Protein AF-0000000082829699 (afdb_homodimer)

InterPro domains:
  IPR002347 Short-chain dehydrogenase/reductase SDR [PF00106] (16-203)
  IPR002347 Short-chain dehydrogenase/reductase SDR [PR00080] (90-101)
  IPR002347 Short-chain dehydrogenase/reductase SDR [PR00080] (143-151)
  IPR002347 Short-chain dehydrogenase/reductase SDR [PR00080] (163-182)
  IPR002347 Short-chain dehydrogenase/reductase SDR [PR00081] (15-32)
  IPR002347 Short-chain dehydrogenase/reductase SDR [PR00081] (90-101)
  IPR002347 Short-chain dehydrogenase/reductase SDR [PR00081] (137-153)
  IPR002347 Short-chain dehydrogenase/reductase SDR [PR00081] (163-182)
  IPR002347 Short-chain dehydrogenase/reductase SDR [PR00081] (184-201)
  IPR020904 Short-chain dehydrogenase/reductase, conserved site [PS00061] (150-178)
  IPR036291 NAD(P)-binding domain superfamily [SSF51735] (13-268)

Solvent-accessible surface area (backbone atoms only — not comparable to full-atom values): 26021 Å² total; per-residue (Å²): 130,81,70,78,62,80,72,76,38,60,49,51,57,19,35,28,38,28,30,32,9,37,43,52,46,23,27,27,38,48,45,52,30,30,74,43,59,10,39,33,36,22,23,6,68,50,43,69,37,5,40,53,41,29,51,58,32,42,73,71,74,35,53,54,39,58,40,68,34,50,44,51,37,53,68,45,33,41,49,47,54,55,49,44,24,62,75,64,72,40,75,65,34,27,43,33,36,44,40,64,70,40,49,37,37,47,66,91,71,52,48,70,67,54,45,51,53,48,34,33,30,37,29,42,17,40,52,28,47,48,65,48,42,49,61,53,19,53,72,70,52,35,29,32,38,36,40,55,39,27,43,42,35,62,58,26,48,64,42,21,35,61,45,12,18,26,19,14,20,40,48,28,36,41,51,11,44,36,39,64,28,47,86,39,51,30,45,37,22,34,36,26,46,54,68,48,74,42,61,39,67,75,75,15,63,44,51,69,78,48,46,54,52,46,45,45,45,20,66,70,60,30,83,52,52,43,54,55,48,29,51,52,41,43,53,33,42,36,71,66,34,45,72,34,60,78,44,68,66,52,48,46,49,49,38,37,36,30,68,37,43,67,57,35,49,48,47,52,25,48,51,51,54,71,73,96,130,80,72,78,62,81,72,77,37,59,48,51,57,20,34,30,39,28,28,32,9,38,44,53,47,23,26,28,38,48,44,52,30,30,75,42,59,11,39,33,36,22,22,6,68,49,42,68,38,5,42,52,39,28,50,56,31,42,72,72,74,34,54,54,40,58,40,68,35,50,43,50,37,54,68,45,31,42,49,47,52,56,48,45,24,62,74,63,72,40,73,66,34,27,42,33,35,45,40,64,70,40,48,38,37,47,66,92,71,51,48,71,66,54,45,51,52,46,36,31,31,38,27,42,18,41,52,29,46,47,63,47,42,49,62,54,20,52,73,70,50,34,30,33,37,36,41,53,40,27,42,42,34,64,60,26,48,65,42,22,36,61,44,13,17,26,19,15,19,39,47,28,36,42,51,10,46,36,37,65,29,47,88,41,51,30,46,39,21,33,35,26,47,52,68,49,74,38,60,39,66,74,73,16,62,45,53,70,78,49,44,54,54,45,47,44,45,20,66,70,60,29,82,51,51,44,54,54,47,29,53,52,41,43,53,34,41,36,71,65,33,45,71,34,60,75,43,69,64,54,48,46,48,49,39,37,37,30,69,37,42,66,56,35,49,47,46,52,27,49,49,53,55,70,73,96

Secondary structure (DSSP, 8-state):
---------TTTT-EEEEETTTSHHHHHHHHHHHHTT-EEEEEESSHHHHHHHHHHHHHTT--EEEEE--TT-HHHHHHHHHHHHHHHTS---EEEE-----B-B-GGGS-HHHHHHHHHHHTHHHHHHHHHHHHHHHHHT-EEEEEE--THHHH--TTBHHHHHHHHHHHHHHHHHHHHHGGGTEEEEEE-------THHHHSB--HHHHHHHHHHHHHH--S-HHHHHHHHHHHHHTT-SEE--SHHHHHHHHHHHH-HHHHHHHHHHHHHHH-/---------TTTT-EEEEETTTSHHHHHHHHHHHHTT-EEEEEESSHHHHHHHHHHHHHTT--EEEEE--TT-HHHHHHHHHHHHHHHTS---EEEE-----B-B-GGGS-HHHHHHHHHHHTHHHHHHHHHHHHHHHHHT-EEEEEE--THHHH--TTBHHHHHHHHHHHHHHHHHHHHHGGGTEEEEEE-------THHHHSB--HHHHHHHHHHHHHH--S-HHHHHHHHHHHHHTT-SEE--SHHHHHHHHHHHH-HHHHHHHHHHHHHHH-

Foldseek 3Di:
DPPPPPQPQCLAQFLEEFEPCLWFLNLLLQQVSLVNNYEYEYEYLPQVSSVVSQVSSVVVVGHYHTDYAQLLDLVRLLVVQVVSCVRRVHHGAEYELDFAAAAFFAPVPQDVVNLCVRLSRLASSLVSNCVNPVVVCLVVLAHEYEREAALLCQQVAGRRPSNNVRRVNSLVVQVVCCVVCVVSHYFAAYEHEYLQVICSLVRYPHPPVVSVVSCVCNVPVNPDGSNRSSVQRSVCSSVRHHYHYPDPVSVVLNVCCVPCVVVSVVVSVVVVVVVD/DPPPPPQPQCLAQFLEEFEPCLWFLNLLLQQVSLVNNYEYEYEYLPQVSSVVSQVSSVVVVGHYHTDYAQLLDLVRLLVVQVVSCVRRVHHGAEYELDFAAAAFAAPVPQDVVNLCVRLSRLASSLVSNCVNPVVVCLVVLAHEYEREAALLCQQVAGRRPSNNVRRVNSLVVQVVCCVVCVVSHYFAAYEHEYLQVICSLVRYPHPPVVSVVSCVCNVPVNPDGSNRSSVQRSVCSSVRHHYHYPHPVSVVLNVCCVPCVVVSVVVSVVVVVVVD

Sequence (552 aa):
MILFGKKDQPSRNAYAVVTGAGSGIGRSFAVELAKRGGSVVCADINLEAAEETVKLIEQLGQKAFAVQCDVGQAEQVQTLADQAEQLLDHPVTLIINNAGVGLGGKFDEMSLEDWKWCMHVNLWGVIHGCHAFVPKFKKLGYGAIINVASAASYTAAPEMSVYNVTKAGVLALSETLSAELRKFNIKVNVLCPTLVPTNIIKNGRIPGRYSKLADHALMNYAMTTSDAVATLTLNRLDRGQLYTTPQIDAKLFWLMKRTSPTLYAKFLGLSYQLFKMILFGKKDQPSRNAYAVVTGAGSGIGRSFAVELAKRGGSVVCADINLEAAEETVKLIEQLGQKAFAVQCDVGQAEQVQTLADQAEQLLDHPVTLIINNAGVGLGGKFDEMSLEDWKWCMHVNLWGVIHGCHAFVPKFKKLGYGAIINVASAASYTAAPEMSVYNVTKAGVLALSETLSAELRKFNIKVNVLCPTLVPTNIIKNGRIPGRYSKLADHALMNYAMTTSDAVATLTLNRLDRGQLYTTPQIDAKLFWLMKRTSPTLYAKFLGLSYQLFK

Nearest PDB structures (foldseek):
  8y83-assembly1_A  TM=8.961E-01  e=8.723E-20  Sphingobacterium siyangense
  8y83-assembly1_B  TM=8.689E-01  e=3.053E-18  Sphingobacterium siyangense
  4fn4-assembly1_D  TM=8.906E-01  e=7.880E-18  Sulfolobus acidocaldarius DSM 639
  7djs-assembly1_A  TM=8.307E-01  e=1.332E-18  Pseudomonas aeruginosa
  2ae2-assembly1_A  TM=8.818E-01  e=3.267E-17  Datura stramonium

Structure (mmCIF, N/CA/C/O backbone):
data_AF-0000000082829699-model_v1
#
loop_
_entity.id
_entity.type
_entity.pdbx_description
1 polymer 'Uncharacterized protein'
#
loop_
_atom_site.group_PDB
_atom_site.id
_atom_site.type_symbol
_atom_site.label_atom_id
_atom_site.label_alt_id
_atom_site.label_comp_id
_atom_site.label_asym_id
_atom_site.label_entity_id
_atom_site.label_seq_id
_atom_site.pdbx_PDB_ins_code
_atom_site.Cartn_x
_atom_site.Cartn_y
_atom_site.Cartn_z
_atom_site.occupancy
_atom_site.B_iso_or_equiv
_atom_site.auth_seq_id
_atom_site.auth_comp_id
_atom_site.auth_asym_id
_atom_site.auth_atom_id
_atom_site.pdbx_PDB_model_num
ATOM 1 N N . MET A 1 1 ? -11.477 -46.125 7.699 1 22.67 1 MET A N 1
ATOM 2 C CA . MET A 1 1 ? -10.102 -45.875 7.289 1 22.67 1 MET A CA 1
ATOM 3 C C . MET A 1 1 ? -10.039 -44.656 6.371 1 22.67 1 MET A C 1
ATOM 5 O O . MET A 1 1 ? -10.25 -44.781 5.16 1 22.67 1 MET A O 1
ATOM 9 N N . ILE A 1 2 ? -10.727 -43.625 6.504 1 33.59 2 ILE A N 1
ATOM 10 C CA . ILE A 1 2 ? -11.062 -42.438 5.711 1 33.59 2 ILE A CA 1
ATOM 11 C C . ILE A 1 2 ? -9.805 -41.906 5.035 1 33.59 2 ILE A C 1
ATOM 13 O O . ILE A 1 2 ? -8.844 -41.531 5.715 1 33.59 2 ILE A O 1
ATOM 17 N N . LEU A 1 3 ? -9.383 -42.5 3.889 1 33.22 3 LEU A N 1
ATOM 18 C CA . LEU A 1 3 ? -8.195 -42.344 3.059 1 33.22 3 LEU A CA 1
ATOM 19 C C . LEU A 1 3 ? -7.734 -40.875 3.047 1 33.22 3 LEU A C 1
ATOM 21 O O . LEU A 1 3 ? -8.547 -39.969 2.879 1 33.22 3 LEU A O 1
ATOM 25 N N . PHE A 1 4 ? -6.871 -40.5 3.908 1 40.19 4 PHE A N 1
ATOM 26 C CA . PHE A 1 4 ? -6.184 -39.219 4 1 40.19 4 PHE A CA 1
ATOM 27 C C . PHE A 1 4 ? -5.98 -38.594 2.619 1 40.19 4 PHE A C 1
ATOM 29 O O . PHE A 1 4 ? -5.109 -39.031 1.865 1 40.19 4 PHE A O 1
ATOM 36 N N . GLY A 1 5 ? -7.023 -38.469 1.855 1 40.59 5 GLY A N 1
ATOM 37 C CA . GLY A 1 5 ? -7.035 -37.938 0.491 1 40.59 5 GLY A CA 1
ATOM 38 C C . GLY A 1 5 ? -5.828 -37.094 0.162 1 40.59 5 GLY A C 1
ATOM 39 O O . GLY A 1 5 ? -5.281 -36.406 1.036 1 40.59 5 GLY A O 1
ATOM 40 N N . LYS A 1 6 ? -4.973 -37.531 -0.728 1 48.09 6 LYS A N 1
ATOM 41 C CA . LYS A 1 6 ? -3.775 -36.875 -1.224 1 48.09 6 LYS A CA 1
ATOM 42 C C . LYS A 1 6 ? -3.891 -35.375 -1.072 1 48.09 6 LYS A C 1
ATOM 44 O O . LYS A 1 6 ? -4.82 -34.75 -1.602 1 48.09 6 LYS A O 1
ATOM 49 N N . LYS A 1 7 ? -3.535 -34.719 -0.008 1 59.75 7 LYS A N 1
ATOM 50 C CA . LYS A 1 7 ? -3.514 -33.312 0.324 1 59.75 7 LYS A CA 1
ATOM 51 C C . LYS A 1 7 ? -3.141 -32.469 -0.891 1 59.75 7 LYS A C 1
ATOM 53 O O . LYS A 1 7 ? -2.143 -32.75 -1.561 1 59.75 7 LYS A O 1
ATOM 58 N N . ASP A 1 8 ? -4.199 -31.844 -1.607 1 78.88 8 ASP A N 1
ATOM 59 C CA . ASP A 1 8 ? -4.051 -31.047 -2.818 1 78.88 8 ASP A CA 1
ATOM 60 C C . ASP A 1 8 ? -2.865 -30.094 -2.703 1 78.88 8 ASP A C 1
ATOM 62 O O . ASP A 1 8 ? -2.795 -29.281 -1.771 1 78.88 8 ASP A O 1
ATOM 66 N N . GLN A 1 9 ? -1.615 -30.578 -3.293 1 95.25 9 GLN A N 1
ATOM 67 C CA . GLN A 1 9 ? -0.415 -29.75 -3.389 1 95.25 9 GLN A CA 1
ATOM 68 C C . GLN A 1 9 ? -0.423 -28.906 -4.664 1 95.25 9 GLN A C 1
ATOM 70 O O . GLN A 1 9 ? -0.014 -29.391 -5.727 1 95.25 9 GLN A O 1
ATOM 75 N N . PRO A 1 10 ? -0.839 -27.688 -4.555 1 97.69 10 PRO A N 1
ATOM 76 C CA . PRO A 1 10 ? -1.01 -26.844 -5.746 1 97.69 10 PRO A CA 1
ATOM 77 C C . PRO A 1 10 ? 0.271 -26.719 -6.566 1 97.69 10 PRO A C 1
ATOM 79 O O . PRO A 1 10 ? 0.214 -26.422 -7.766 1 97.69 10 PRO A O 1
ATOM 82 N N . SER A 1 11 ? 1.43 -26.984 -5.938 1 98.25 11 SER A N 1
ATOM 83 C CA . SER A 1 11 ? 2.674 -26.766 -6.664 1 98.25 11 SER A CA 1
ATOM 84 C C . SER A 1 11 ? 3.08 -27.984 -7.465 1 98.25 11 SER A C 1
ATOM 86 O O . SER A 1 11 ? 3.965 -27.922 -8.32 1 98.25 11 SER A O 1
ATOM 88 N N . ARG A 1 12 ? 2.506 -29.172 -7.168 1 97.88 12 ARG A N 1
ATOM 89 C CA . ARG A 1 12 ? 2.828 -30.406 -7.879 1 97.88 12 ARG A CA 1
ATOM 90 C C . ARG A 1 12 ? 1.965 -30.562 -9.125 1 97.88 12 ARG A C 1
ATOM 92 O O . ARG A 1 12 ? 0.744 -30.406 -9.07 1 97.88 12 ARG A O 1
ATOM 99 N N . ASN A 1 13 ? 2.594 -30.844 -10.227 1 97.75 13 ASN A N 1
ATOM 100 C CA . ASN A 1 13 ? 1.917 -31.016 -11.508 1 97.75 13 ASN A CA 1
ATOM 101 C C . ASN A 1 13 ? 1.053 -29.812 -11.844 1 97.75 13 ASN A C 1
ATOM 103 O O . ASN A 1 13 ? -0.06 -29.953 -12.352 1 97.75 13 ASN A O 1
ATOM 107 N N . ALA A 1 14 ? 1.523 -28.672 -11.469 1 97.94 14 ALA A N 1
ATOM 108 C CA . ALA A 1 14 ? 0.764 -27.438 -11.648 1 97.94 14 ALA A CA 1
ATOM 109 C C . ALA A 1 14 ? 0.801 -26.984 -13.102 1 97.94 14 ALA A C 1
ATOM 111 O O . ALA A 1 14 ? 1.753 -27.281 -13.828 1 97.94 14 ALA A O 1
ATOM 112 N N . TYR A 1 15 ? -0.218 -26.359 -13.539 1 98.69 15 TYR A N 1
ATOM 113 C CA . TYR A 1 15 ? -0.224 -25.5 -14.719 1 98.69 15 TYR A CA 1
ATOM 114 C C . TYR A 1 15 ? -0.092 -24.031 -14.328 1 98.69 15 TYR A C 1
ATOM 116 O O . TYR A 1 15 ? -1.075 -23.406 -13.938 1 98.69 15 TYR A O 1
ATOM 124 N N . ALA A 1 16 ? 1.148 -23.531 -14.398 1 98.88 16 ALA A N 1
ATOM 125 C CA . ALA A 1 16 ? 1.479 -22.328 -13.656 1 98.88 16 ALA A CA 1
ATOM 126 C C . ALA A 1 16 ? 1.878 -21.188 -14.609 1 98.88 16 ALA A C 1
ATOM 128 O O . ALA A 1 16 ? 2.391 -21.453 -15.695 1 98.88 16 ALA A O 1
ATOM 129 N N . VAL A 1 17 ? 1.574 -20.031 -14.219 1 98.94 17 VAL A N 1
ATOM 130 C CA . VAL A 1 17 ? 2.119 -18.812 -14.797 1 98.94 17 VAL A CA 1
ATOM 131 C C . VAL A 1 17 ? 3.01 -18.109 -13.773 1 98.94 17 VAL A C 1
ATOM 133 O O . VAL A 1 17 ? 2.609 -17.906 -12.625 1 98.94 17 VAL A O 1
ATOM 136 N N . VAL A 1 18 ? 4.234 -17.812 -14.117 1 98.88 18 VAL A N 1
ATOM 137 C CA . VAL A 1 18 ? 5.168 -17.062 -13.281 1 98.88 18 VAL A CA 1
ATOM 138 C C . VAL A 1 18 ? 5.551 -15.758 -13.977 1 98.88 18 VAL A C 1
ATOM 140 O O . VAL A 1 18 ? 6.09 -15.773 -15.086 1 98.88 18 VAL A O 1
ATOM 143 N N . THR A 1 19 ? 5.234 -14.648 -13.391 1 98.81 19 THR A N 1
ATOM 144 C CA . THR A 1 19 ? 5.676 -13.375 -13.945 1 98.81 19 THR A CA 1
ATOM 145 C C . THR A 1 19 ? 7.059 -13 -13.422 1 98.81 19 THR A C 1
ATOM 147 O O . THR A 1 19 ? 7.426 -13.383 -12.312 1 98.81 19 THR A O 1
ATOM 150 N N . GLY A 1 20 ? 7.781 -12.164 -14.227 1 97.88 20 GLY A N 1
ATOM 151 C CA . GLY A 1 20 ? 9.164 -11.914 -13.867 1 97.88 20 GLY A CA 1
ATOM 152 C C . GLY A 1 20 ? 10.016 -13.172 -13.844 1 97.88 20 GLY A C 1
ATOM 153 O O . GLY A 1 20 ? 10.883 -13.32 -12.977 1 97.88 20 GLY A O 1
ATOM 154 N N . ALA A 1 21 ? 9.75 -14.086 -14.68 1 98.12 21 ALA A N 1
ATOM 155 C CA . ALA A 1 21 ? 10.336 -15.422 -14.641 1 98.12 21 ALA A CA 1
ATOM 156 C C . ALA A 1 21 ? 11.719 -15.43 -15.297 1 98.12 21 ALA A C 1
ATOM 158 O O . ALA A 1 21 ? 12.391 -16.469 -15.312 1 98.12 21 ALA A O 1
ATOM 159 N N . GLY A 1 22 ? 12.133 -14.32 -15.82 1 96.56 22 GLY A N 1
ATOM 160 C CA . GLY A 1 22 ? 13.383 -14.273 -16.578 1 96.56 22 GLY A CA 1
ATOM 161 C C . GLY A 1 22 ? 14.609 -14.227 -15.688 1 96.56 22 GLY A C 1
ATOM 162 O O . GLY A 1 22 ? 15.734 -14.406 -16.156 1 96.56 22 GLY A O 1
ATOM 163 N N . SER A 1 23 ? 14.391 -13.992 -14.406 1 91.62 23 SER A N 1
ATOM 164 C CA . SER A 1 23 ? 15.555 -13.891 -13.523 1 91.62 23 SER A CA 1
ATOM 165 C C . SER A 1 23 ? 15.156 -14.109 -12.062 1 91.62 23 SER A C 1
ATOM 167 O O . SER A 1 23 ? 13.977 -14.273 -11.758 1 91.62 23 SER A O 1
ATOM 169 N N . GLY A 1 24 ? 16.188 -14.344 -11.289 1 91.06 24 GLY A N 1
ATOM 170 C CA . GLY A 1 24 ? 16.031 -14.305 -9.844 1 91.06 24 GLY A CA 1
ATOM 171 C C . GLY A 1 24 ? 15.07 -15.352 -9.312 1 91.06 24 GLY A C 1
ATOM 172 O O . GLY A 1 24 ? 15.133 -16.516 -9.703 1 91.06 24 GLY A O 1
ATOM 173 N N . ILE A 1 25 ? 14.281 -14.898 -8.375 1 92.38 25 ILE A N 1
ATOM 174 C CA . ILE A 1 25 ? 13.344 -15.781 -7.684 1 92.38 25 ILE A CA 1
ATOM 175 C C . ILE A 1 25 ? 12.297 -16.297 -8.672 1 92.38 25 ILE A C 1
ATOM 177 O O . ILE A 1 25 ? 11.852 -17.438 -8.57 1 92.38 25 ILE A O 1
ATOM 181 N N . GLY A 1 26 ? 11.938 -15.445 -9.688 1 96.81 26 GLY A N 1
ATOM 182 C CA . GLY A 1 26 ? 10.984 -15.875 -10.703 1 96.81 26 GLY A CA 1
ATOM 183 C C . GLY A 1 26 ? 11.461 -17.062 -11.508 1 96.81 26 GLY A C 1
ATOM 184 O O . GLY A 1 26 ? 10.719 -18.016 -11.719 1 96.81 26 GLY A O 1
ATOM 185 N N . ARG A 1 27 ? 12.703 -16.953 -11.93 1 97.12 27 ARG A N 1
ATOM 186 C CA . ARG A 1 27 ? 13.305 -18.094 -12.633 1 97.12 27 ARG A CA 1
ATOM 187 C C . ARG A 1 27 ? 13.344 -19.328 -11.742 1 97.12 27 ARG A C 1
ATOM 189 O O . ARG A 1 27 ? 13.016 -20.422 -12.188 1 97.12 27 ARG A O 1
ATOM 196 N N . SER A 1 28 ? 13.68 -19.141 -10.492 1 96.12 28 SER A N 1
ATOM 197 C CA . SER A 1 28 ? 13.766 -20.234 -9.539 1 96.12 28 SER A CA 1
ATOM 198 C C . SER A 1 28 ? 12.406 -20.891 -9.328 1 96.12 28 SER A C 1
ATOM 200 O O . SER A 1 28 ? 12.305 -22.125 -9.234 1 96.12 28 SER A O 1
ATOM 202 N N . PHE A 1 29 ? 11.367 -20.078 -9.234 1 98.06 29 PHE A N 1
ATOM 203 C CA . PHE A 1 29 ? 10.016 -20.625 -9.133 1 98.06 29 PHE A CA 1
ATOM 204 C C . PHE A 1 29 ? 9.68 -21.484 -10.336 1 98.06 29 PHE A C 1
ATOM 206 O O . PHE A 1 29 ? 9.195 -22.609 -10.188 1 98.06 29 PHE A O 1
ATOM 213 N N . ALA A 1 30 ? 9.945 -20.922 -11.523 1 98.75 30 ALA A N 1
ATOM 214 C CA . ALA A 1 30 ? 9.602 -21.625 -12.758 1 98.75 30 ALA A CA 1
ATOM 215 C C . ALA A 1 30 ? 10.32 -22.969 -12.836 1 98.75 30 ALA A C 1
ATOM 217 O O . ALA A 1 30 ? 9.695 -24 -13.117 1 98.75 30 ALA A O 1
ATOM 218 N N . VAL A 1 31 ? 11.562 -22.969 -12.547 1 98.5 31 VAL A N 1
ATOM 219 C CA . VAL A 1 31 ? 12.375 -24.172 -12.617 1 98.5 31 VAL A CA 1
ATOM 220 C C . VAL A 1 31 ? 11.906 -25.188 -11.578 1 98.5 31 VAL A C 1
ATOM 222 O O . VAL A 1 31 ? 11.766 -26.375 -11.875 1 98.5 31 VAL A O 1
ATOM 225 N N . GLU A 1 32 ? 11.672 -24.719 -10.359 1 98.31 32 GLU A N 1
ATOM 226 C CA . GLU A 1 32 ? 11.234 -25.609 -9.297 1 98.31 32 GLU A CA 1
ATOM 227 C C . GLU A 1 32 ? 9.875 -26.234 -9.609 1 98.31 32 GLU A C 1
ATOM 229 O O . GLU A 1 32 ? 9.648 -27.406 -9.352 1 98.31 32 GLU A O 1
ATOM 234 N N . LEU A 1 33 ? 8.969 -25.438 -10.156 1 98.62 33 LEU A N 1
ATOM 235 C CA . LEU A 1 33 ? 7.664 -25.953 -10.547 1 98.62 33 LEU A CA 1
ATOM 236 C C . LEU A 1 33 ? 7.801 -27.047 -11.594 1 98.62 33 LEU A C 1
ATOM 238 O O . LEU A 1 33 ? 7.098 -28.062 -11.539 1 98.62 33 LEU A O 1
ATOM 242 N N . ALA A 1 34 ? 8.703 -26.828 -12.555 1 98.44 34 ALA A N 1
ATOM 243 C CA . ALA A 1 34 ? 8.961 -27.828 -13.578 1 98.44 34 ALA A CA 1
ATOM 244 C C . ALA A 1 34 ? 9.484 -29.125 -12.953 1 98.44 34 ALA A C 1
ATOM 246 O O . ALA A 1 34 ? 9.047 -30.219 -13.32 1 98.44 34 ALA A O 1
ATOM 247 N N . LYS A 1 35 ? 10.375 -28.984 -12.023 1 98.06 35 LYS A N 1
ATOM 248 C CA . LYS A 1 35 ? 10.914 -30.156 -11.328 1 98.06 35 LYS A CA 1
ATOM 249 C C . LYS A 1 35 ? 9.812 -30.938 -10.617 1 98.06 35 LYS A C 1
ATOM 251 O O . LYS A 1 35 ? 9.914 -32.156 -10.461 1 98.06 35 LYS A O 1
ATOM 256 N N . ARG A 1 36 ? 8.789 -30.281 -10.258 1 97.75 36 ARG A N 1
ATOM 257 C CA . ARG A 1 36 ? 7.684 -30.891 -9.523 1 97.75 36 ARG A CA 1
ATOM 258 C C . ARG A 1 36 ? 6.629 -31.438 -10.477 1 97.75 36 ARG A C 1
ATOM 260 O O . ARG A 1 36 ? 5.52 -31.781 -10.062 1 97.75 36 ARG A O 1
ATOM 267 N N . GLY A 1 37 ? 6.938 -31.422 -11.734 1 97.5 37 GLY A N 1
ATOM 268 C CA . GLY A 1 37 ? 6.066 -32.031 -12.734 1 97.5 37 GLY A CA 1
ATOM 269 C C . GLY A 1 37 ? 5.137 -31.031 -13.398 1 97.5 37 GLY A C 1
ATOM 270 O O . GLY A 1 37 ? 4.254 -31.422 -14.172 1 97.5 37 GLY A O 1
ATOM 271 N N . GLY A 1 38 ? 5.344 -29.75 -13.094 1 97.75 38 GLY A N 1
ATOM 272 C CA . GLY A 1 38 ? 4.445 -28.734 -13.625 1 97.75 38 GLY A CA 1
ATOM 273 C C . GLY A 1 38 ? 4.797 -28.312 -15.039 1 97.75 38 GLY A C 1
ATOM 274 O O . GLY A 1 38 ? 5.898 -28.578 -15.516 1 97.75 38 GLY A O 1
ATOM 275 N N . SER A 1 39 ? 3.846 -27.766 -15.75 1 98.44 39 SER A N 1
ATOM 276 C CA . SER A 1 39 ? 4.027 -27 -16.984 1 98.44 39 SER A CA 1
ATOM 277 C C . SER A 1 39 ? 3.936 -25.5 -16.734 1 98.44 39 SER A C 1
ATOM 279 O O . SER A 1 39 ? 3.018 -25.031 -16.047 1 98.44 39 SER A O 1
ATOM 281 N N . VAL A 1 40 ? 4.91 -24.766 -17.25 1 98.81 40 VAL A N 1
ATOM 282 C CA . VAL A 1 40 ? 5.051 -23.406 -16.75 1 98.81 40 VAL A CA 1
ATOM 283 C C . VAL A 1 40 ? 5.059 -22.422 -17.922 1 98.81 40 VAL A C 1
ATOM 285 O O . VAL A 1 40 ? 5.734 -22.656 -18.938 1 98.81 40 VAL A O 1
ATOM 288 N N . VAL A 1 41 ? 4.246 -21.391 -17.859 1 98.94 41 VAL A N 1
ATOM 289 C CA . VAL A 1 41 ? 4.391 -20.219 -18.703 1 98.94 41 VAL A CA 1
ATOM 290 C C . VAL A 1 41 ? 5.242 -19.172 -17.984 1 98.94 41 VAL A C 1
ATOM 292 O O . VAL A 1 41 ? 4.84 -18.641 -16.953 1 98.94 41 VAL A O 1
ATOM 295 N N . CYS A 1 42 ? 6.426 -18.922 -18.531 1 98.88 42 CYS A N 1
ATOM 296 C CA . CYS A 1 42 ? 7.352 -17.906 -18.031 1 98.88 42 CYS A CA 1
ATOM 297 C C . CYS A 1 42 ? 7.086 -16.547 -18.672 1 98.88 42 CYS A C 1
ATOM 299 O O . CYS A 1 42 ? 7.43 -16.344 -19.844 1 98.88 42 CYS A O 1
ATOM 301 N N . ALA A 1 43 ? 6.52 -15.641 -17.938 1 98.88 43 ALA A N 1
ATOM 302 C CA . ALA A 1 43 ? 6.211 -14.312 -18.453 1 98.88 43 ALA A CA 1
ATOM 303 C C . ALA A 1 43 ? 7.215 -13.281 -17.938 1 98.88 43 ALA A C 1
ATOM 305 O O . ALA A 1 43 ? 7.582 -13.297 -16.75 1 98.88 43 ALA A O 1
ATOM 306 N N . ASP A 1 44 ? 7.707 -12.461 -18.781 1 98.56 44 ASP A N 1
ATOM 307 C CA . ASP A 1 44 ? 8.633 -11.383 -18.438 1 98.56 44 ASP A CA 1
ATOM 308 C C . ASP A 1 44 ? 8.539 -10.242 -19.453 1 98.56 44 ASP A C 1
ATOM 310 O O . ASP A 1 44 ? 8.141 -10.453 -20.594 1 98.56 44 ASP A O 1
ATOM 314 N N . ILE A 1 45 ? 8.836 -9.102 -18.953 1 98.31 45 ILE A N 1
ATOM 315 C CA . ILE A 1 45 ? 8.891 -7.98 -19.891 1 98.31 45 ILE A CA 1
ATOM 316 C C . ILE A 1 45 ? 10.055 -8.18 -20.859 1 98.31 45 ILE A C 1
ATOM 318 O O . ILE A 1 45 ? 9.992 -7.734 -22.016 1 98.31 45 ILE A O 1
ATOM 322 N N . ASN A 1 46 ? 11.094 -8.773 -20.406 1 97.88 46 ASN A N 1
ATOM 323 C CA . ASN A 1 46 ? 12.211 -9.195 -21.234 1 97.88 46 ASN A CA 1
ATOM 324 C C . ASN A 1 46 ? 12 -10.609 -21.781 1 97.88 46 ASN A C 1
ATOM 326 O O . ASN A 1 46 ? 12.305 -11.594 -21.109 1 97.88 46 ASN A O 1
ATOM 330 N N . LEU A 1 47 ? 11.531 -10.711 -23.031 1 98.5 47 LEU A N 1
ATOM 331 C CA . LEU A 1 47 ? 11.195 -12 -23.625 1 98.5 47 LEU A CA 1
ATOM 332 C C . LEU A 1 47 ? 12.414 -12.906 -23.672 1 98.5 47 LEU A C 1
ATOM 334 O O . LEU A 1 47 ? 12.312 -14.109 -23.406 1 98.5 47 LEU A O 1
ATOM 338 N N . GLU A 1 48 ? 13.555 -12.359 -24.016 1 98.56 48 GLU A N 1
ATOM 339 C CA . GLU A 1 48 ? 14.773 -13.156 -24.125 1 98.56 48 GLU A CA 1
ATOM 340 C C . GLU A 1 48 ? 15.117 -13.812 -22.797 1 98.56 48 GLU A C 1
ATOM 342 O O . GLU A 1 48 ? 15.547 -14.969 -22.766 1 98.56 48 GLU A O 1
ATOM 347 N N . ALA A 1 49 ? 14.961 -13.055 -21.703 1 97.81 49 ALA A N 1
ATOM 348 C CA . ALA A 1 49 ? 15.227 -13.594 -20.359 1 97.81 49 ALA A CA 1
ATOM 349 C C . ALA A 1 49 ? 14.273 -14.727 -20.031 1 97.81 49 ALA A C 1
ATOM 351 O O . ALA A 1 49 ? 14.672 -15.742 -19.453 1 97.81 49 ALA A O 1
ATOM 352 N N . ALA A 1 50 ? 13.016 -14.578 -20.391 1 98.62 50 ALA A N 1
ATOM 353 C CA . ALA A 1 50 ? 12.031 -15.641 -20.188 1 98.62 50 ALA A CA 1
ATOM 354 C C . ALA A 1 50 ? 12.398 -16.875 -20.984 1 98.62 50 ALA A C 1
ATOM 356 O O . ALA A 1 50 ? 12.266 -18 -20.5 1 98.62 50 ALA A O 1
ATOM 357 N N . GLU A 1 51 ? 12.844 -16.688 -22.203 1 98.75 51 GLU A N 1
ATOM 358 C CA . GLU A 1 51 ? 13.25 -17.797 -23.078 1 98.75 51 GLU A CA 1
ATOM 359 C C . GLU A 1 51 ? 14.445 -18.547 -22.484 1 98.75 51 GLU A C 1
ATOM 361 O O . GLU A 1 51 ? 14.547 -19.766 -22.625 1 98.75 51 GLU A O 1
ATOM 366 N N . GLU A 1 52 ? 15.344 -17.781 -21.891 1 98.56 52 GLU A N 1
ATOM 367 C CA . GLU A 1 52 ? 16.453 -18.422 -21.219 1 98.56 52 GLU A CA 1
ATOM 368 C C . GLU A 1 52 ? 15.977 -19.359 -20.109 1 98.56 52 GLU A C 1
ATOM 370 O O . GLU A 1 52 ? 16.5 -20.453 -19.938 1 98.56 52 GLU A O 1
ATOM 375 N N . THR A 1 53 ? 14.984 -18.906 -19.344 1 98.62 53 THR A N 1
ATOM 376 C CA . THR A 1 53 ? 14.406 -19.734 -18.297 1 98.62 53 THR A CA 1
ATOM 377 C C . THR A 1 53 ? 13.734 -20.969 -18.891 1 98.62 53 THR A C 1
ATOM 379 O O . THR A 1 53 ? 13.883 -22.078 -18.375 1 98.62 53 THR A O 1
ATOM 382 N N . VAL A 1 54 ? 13.039 -20.812 -19.969 1 98.81 54 VAL A N 1
ATOM 383 C CA . VAL A 1 54 ? 12.383 -21.922 -20.656 1 98.81 54 VAL A CA 1
ATOM 384 C C . VAL A 1 54 ? 13.414 -22.953 -21.094 1 98.81 54 VAL A C 1
ATOM 386 O O . VAL A 1 54 ? 13.203 -24.172 -20.938 1 98.81 54 VAL A O 1
ATOM 389 N N . LYS A 1 55 ? 14.547 -22.5 -21.609 1 98.56 55 LYS A N 1
ATOM 390 C CA . LYS A 1 55 ? 15.609 -23.406 -22.031 1 98.56 55 LYS A CA 1
ATOM 391 C C . LYS A 1 55 ? 16.109 -24.234 -20.859 1 98.56 55 LYS A C 1
ATOM 393 O O . LYS A 1 55 ? 16.391 -25.422 -21 1 98.56 55 LYS A O 1
ATOM 398 N N . LEU A 1 56 ? 16.25 -23.609 -19.703 1 98.06 56 LEU A N 1
ATOM 399 C CA . LEU A 1 56 ? 16.672 -24.328 -18.5 1 98.06 56 LEU A CA 1
ATOM 400 C C . LEU A 1 56 ? 15.672 -25.438 -18.172 1 98.06 56 LEU A C 1
ATOM 402 O O . LEU A 1 56 ? 16.078 -26.547 -17.812 1 98.06 56 LEU A O 1
ATOM 406 N N . ILE A 1 57 ? 14.406 -25.141 -18.281 1 98.5 57 ILE A N 1
ATOM 407 C CA . ILE A 1 57 ? 13.352 -26.094 -17.938 1 98.5 57 ILE A CA 1
ATOM 408 C C . ILE A 1 57 ? 13.328 -27.219 -18.969 1 98.5 57 ILE A C 1
ATOM 410 O O . ILE A 1 57 ? 13.172 -28.391 -18.609 1 98.5 57 ILE A O 1
ATOM 414 N N . GLU A 1 58 ? 13.492 -26.844 -20.219 1 97.62 58 GLU A N 1
ATOM 415 C CA . GLU A 1 58 ? 13.516 -27.844 -21.281 1 97.62 58 GLU A CA 1
ATOM 416 C C . GLU A 1 58 ? 14.68 -28.812 -21.109 1 97.62 58 GLU A C 1
ATOM 418 O O . GLU A 1 58 ? 14.562 -30 -21.438 1 97.62 58 GLU A O 1
ATOM 423 N N . GLN A 1 59 ? 15.766 -28.297 -20.609 1 96.94 59 GLN A N 1
ATOM 424 C CA . GLN A 1 59 ? 16.922 -29.141 -20.328 1 96.94 59 GLN A CA 1
ATOM 425 C C . GLN A 1 59 ? 16.594 -30.188 -19.266 1 96.94 59 GLN A C 1
ATOM 427 O O . GLN A 1 59 ? 17.234 -31.25 -19.219 1 96.94 59 GLN A O 1
ATOM 432 N N . LEU A 1 60 ? 15.633 -29.906 -18.438 1 94.94 60 LEU A N 1
ATOM 433 C CA . LEU A 1 60 ? 15.18 -30.844 -17.422 1 94.94 60 LEU A CA 1
ATOM 434 C C . LEU A 1 60 ? 14.148 -31.812 -17.984 1 94.94 60 LEU A C 1
ATOM 436 O O . LEU A 1 60 ? 13.656 -32.688 -17.266 1 94.94 60 LEU A O 1
ATOM 440 N N . GLY A 1 61 ? 13.773 -31.688 -19.281 1 95.69 61 GLY A N 1
ATOM 441 C CA . GLY A 1 61 ? 12.805 -32.562 -19.922 1 95.69 61 GLY A CA 1
ATOM 442 C C . GLY A 1 61 ? 11.367 -32.156 -19.656 1 95.69 61 GLY A C 1
ATOM 443 O O . GLY A 1 61 ? 10.445 -32.938 -19.844 1 95.69 61 GLY A O 1
ATOM 444 N N . GLN A 1 62 ? 11.188 -30.969 -19.141 1 96 62 GLN A N 1
ATOM 445 C CA . GLN A 1 62 ? 9.852 -30.5 -18.797 1 96 62 GLN A CA 1
ATOM 446 C C . GLN A 1 62 ? 9.367 -29.453 -19.812 1 96 62 GLN A C 1
ATOM 448 O O . GLN A 1 62 ? 10.133 -29 -20.656 1 96 62 GLN A O 1
ATOM 453 N N . LYS A 1 63 ? 8.156 -29.062 -19.719 1 95.44 63 LYS A N 1
ATOM 454 C CA . LYS A 1 63 ? 7.512 -28.141 -20.672 1 95.44 63 LYS A CA 1
ATOM 455 C C . LYS A 1 63 ? 7.41 -26.734 -20.094 1 95.44 63 LYS A C 1
ATOM 457 O O . LYS A 1 63 ? 7.059 -26.562 -18.922 1 95.44 63 LYS A O 1
ATOM 462 N N . ALA A 1 64 ? 7.754 -25.812 -20.859 1 98.62 64 ALA A N 1
ATOM 463 C CA . ALA A 1 64 ? 7.59 -24.422 -20.484 1 98.62 64 ALA A CA 1
ATOM 464 C C . ALA A 1 64 ? 7.43 -23.531 -21.719 1 98.62 64 ALA A C 1
ATOM 466 O O . ALA A 1 64 ? 7.734 -23.953 -22.844 1 98.62 64 ALA A O 1
ATOM 467 N N . PHE A 1 65 ? 6.883 -22.406 -21.562 1 98.88 65 PHE A N 1
ATOM 468 C CA . PHE A 1 65 ? 6.633 -21.438 -22.625 1 98.88 65 PHE A CA 1
ATOM 469 C C . PHE A 1 65 ? 7.047 -20.047 -22.188 1 98.88 65 PHE A C 1
ATOM 471 O O . PHE A 1 65 ? 6.91 -19.688 -21 1 98.88 65 PHE A O 1
ATOM 478 N N . ALA A 1 66 ? 7.598 -19.25 -23.078 1 98.88 66 ALA A N 1
ATOM 479 C CA . ALA A 1 66 ? 7.961 -17.875 -22.781 1 98.88 66 ALA A CA 1
ATOM 480 C C . ALA A 1 66 ? 6.945 -16.906 -23.391 1 98.88 66 ALA A C 1
ATOM 482 O O . ALA A 1 66 ? 6.523 -17.078 -24.531 1 98.88 66 ALA A O 1
ATOM 483 N N . VAL A 1 67 ? 6.461 -15.938 -22.625 1 98.88 67 VAL A N 1
ATOM 484 C CA . VAL A 1 67 ? 5.535 -14.914 -23.094 1 98.88 67 VAL A CA 1
ATOM 485 C C . VAL A 1 67 ? 6.008 -13.539 -22.625 1 98.88 67 VAL A C 1
ATOM 487 O O . VAL A 1 67 ? 6.395 -13.367 -21.469 1 98.88 67 VAL A O 1
ATOM 490 N N . GLN A 1 68 ? 6.109 -12.609 -23.531 1 98.81 68 GLN A N 1
ATOM 491 C CA . GLN A 1 68 ? 6.398 -11.234 -23.141 1 98.81 68 GLN A CA 1
ATOM 492 C C . GLN A 1 68 ? 5.168 -10.57 -22.516 1 98.81 68 GLN A C 1
ATOM 494 O O . GLN A 1 68 ? 4.078 -10.617 -23.094 1 98.81 68 GLN A O 1
ATOM 499 N N . CYS A 1 69 ? 5.375 -9.969 -21.344 1 98.75 69 CYS A N 1
ATOM 500 C CA . CYS A 1 69 ? 4.242 -9.336 -20.672 1 98.75 69 CYS A CA 1
ATOM 501 C C . CYS A 1 69 ? 4.711 -8.227 -19.734 1 98.75 69 CYS A C 1
ATOM 503 O O . CYS A 1 69 ? 5.602 -8.438 -18.906 1 98.75 69 CYS A O 1
ATOM 505 N N . ASP A 1 70 ? 4.23 -7.07 -19.938 1 98.75 70 ASP A N 1
ATOM 506 C CA . ASP A 1 70 ? 4.309 -6.012 -18.938 1 98.75 70 ASP A CA 1
ATOM 507 C C . ASP A 1 70 ? 3.166 -6.125 -17.938 1 98.75 70 ASP A C 1
ATOM 509 O O . ASP A 1 70 ? 2.018 -5.805 -18.25 1 98.75 70 ASP A O 1
ATOM 513 N N . VAL A 1 71 ? 3.52 -6.504 -16.719 1 98.75 71 VAL A N 1
ATOM 514 C CA . VAL A 1 71 ? 2.492 -6.836 -15.742 1 98.75 71 VAL A CA 1
ATOM 515 C C . VAL A 1 71 ? 1.77 -5.566 -15.297 1 98.75 71 VAL A C 1
ATOM 517 O O . VAL A 1 71 ? 0.686 -5.637 -14.711 1 98.75 71 VAL A O 1
ATOM 520 N N . GLY A 1 72 ? 2.404 -4.41 -15.508 1 98.31 72 GLY A N 1
ATOM 521 C CA . GLY A 1 72 ? 1.753 -3.154 -15.18 1 98.31 72 GLY A CA 1
ATOM 522 C C . GLY A 1 72 ? 0.621 -2.799 -16.125 1 98.31 72 GLY A C 1
ATOM 523 O O . GLY A 1 72 ? -0.149 -1.873 -15.859 1 98.31 72 GLY A O 1
ATOM 524 N N . GLN A 1 73 ? 0.532 -3.494 -17.234 1 98.62 73 GLN A N 1
ATOM 525 C CA . GLN A 1 73 ? -0.532 -3.283 -18.203 1 98.62 73 GLN A CA 1
ATOM 526 C C . GLN A 1 73 ? -1.623 -4.34 -18.062 1 98.62 73 GLN A C 1
ATOM 528 O O . GLN A 1 73 ? -1.43 -5.496 -18.453 1 98.62 73 GLN A O 1
ATOM 533 N N . ALA A 1 74 ? -2.785 -3.92 -17.625 1 98.38 74 ALA A N 1
ATOM 534 C CA . ALA A 1 74 ? -3.885 -4.832 -17.312 1 98.38 74 ALA A CA 1
ATOM 535 C C . ALA A 1 74 ? -4.25 -5.68 -18.531 1 98.38 74 ALA A C 1
ATOM 537 O O . ALA A 1 74 ? -4.477 -6.887 -18.406 1 98.38 74 ALA A O 1
ATOM 538 N N . GLU A 1 75 ? -4.305 -5.066 -19.641 1 98.44 75 GLU A N 1
ATOM 539 C CA . GLU A 1 75 ? -4.711 -5.766 -20.859 1 98.44 75 GLU A CA 1
ATOM 540 C C . GLU A 1 75 ? -3.707 -6.852 -21.234 1 98.44 75 GLU A C 1
ATOM 542 O O . GLU A 1 75 ? -4.09 -7.918 -21.719 1 98.44 75 GLU A O 1
ATOM 547 N N . GLN A 1 76 ? -2.447 -6.582 -21.047 1 98.75 76 GLN A N 1
ATOM 548 C CA . GLN A 1 76 ? -1.433 -7.586 -21.344 1 98.75 76 GLN A CA 1
ATOM 549 C C . GLN A 1 76 ? -1.528 -8.773 -20.391 1 98.75 76 GLN A C 1
ATOM 551 O O . GLN A 1 76 ? -1.336 -9.922 -20.797 1 98.75 76 GLN A O 1
ATOM 556 N N . VAL A 1 77 ? -1.835 -8.516 -19.141 1 98.81 77 VAL A N 1
ATOM 557 C CA . VAL A 1 77 ? -1.959 -9.594 -18.156 1 98.81 77 VAL A CA 1
ATOM 558 C C . VAL A 1 77 ? -3.188 -10.438 -18.484 1 98.81 77 VAL A C 1
ATOM 560 O O . VAL A 1 77 ? -3.152 -11.664 -18.359 1 98.81 77 VAL A O 1
ATOM 563 N N . GLN A 1 78 ? -4.238 -9.766 -18.891 1 98.44 78 GLN A N 1
ATOM 564 C CA . GLN A 1 78 ? -5.418 -10.516 -19.312 1 98.44 78 GLN A CA 1
ATOM 565 C C . GLN A 1 78 ? -5.109 -11.398 -20.516 1 98.44 78 GLN A C 1
ATOM 567 O O . GLN A 1 78 ? -5.527 -12.562 -20.562 1 98.44 78 GLN A O 1
ATOM 572 N N . THR A 1 79 ? -4.438 -10.844 -21.453 1 98.62 79 THR A N 1
ATOM 573 C CA . THR A 1 79 ? -4.023 -11.617 -22.625 1 98.62 79 THR A CA 1
ATOM 574 C C . THR A 1 79 ? -3.133 -12.781 -22.219 1 98.62 79 THR A C 1
ATOM 576 O O . THR A 1 79 ? -3.266 -13.891 -22.734 1 98.62 79 THR A O 1
ATOM 579 N N . LEU A 1 80 ? -2.225 -12.539 -21.297 1 98.81 80 LEU A N 1
ATOM 580 C CA . LEU A 1 80 ? -1.359 -13.586 -20.766 1 98.81 80 LEU A CA 1
ATOM 581 C C . LEU A 1 80 ? -2.184 -14.727 -20.188 1 98.81 80 LEU A C 1
ATOM 583 O O . LEU A 1 80 ? -1.889 -15.898 -20.422 1 98.81 80 LEU A O 1
ATOM 587 N N . ALA A 1 81 ? -3.193 -14.391 -19.375 1 98.69 81 ALA A N 1
ATOM 588 C CA . ALA A 1 81 ? -4.043 -15.398 -18.75 1 98.69 81 ALA A CA 1
ATOM 589 C C . ALA A 1 81 ? -4.727 -16.281 -19.781 1 98.69 81 ALA A C 1
ATOM 591 O O . ALA A 1 81 ? -4.777 -17.5 -19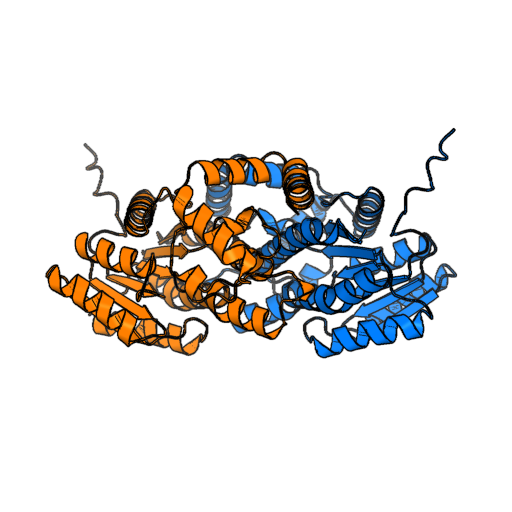.641 1 98.69 81 ALA A O 1
ATOM 592 N N . ASP A 1 82 ? -5.199 -15.656 -20.844 1 97.88 82 ASP A N 1
ATOM 593 C CA . ASP A 1 82 ? -5.879 -16.391 -21.906 1 97.88 82 ASP A CA 1
ATOM 594 C C . ASP A 1 82 ? -4.887 -17.219 -22.719 1 97.88 82 ASP A C 1
ATOM 596 O O . ASP A 1 82 ? -5.133 -18.406 -23 1 97.88 82 ASP A O 1
ATOM 600 N N . GLN A 1 83 ? -3.799 -16.641 -23.078 1 98.31 83 GLN A N 1
ATOM 601 C CA . GLN A 1 83 ? -2.77 -17.328 -23.844 1 98.31 83 GLN A CA 1
ATOM 602 C C . GLN A 1 83 ? -2.193 -18.516 -23.078 1 98.31 83 GLN A C 1
ATOM 604 O O . GLN A 1 83 ? -1.854 -19.531 -23.672 1 98.31 83 GLN A O 1
ATOM 609 N N . ALA A 1 84 ? -2.021 -18.328 -21.781 1 98.69 84 ALA A N 1
ATOM 610 C CA . ALA A 1 84 ? -1.455 -19.391 -20.969 1 98.69 84 ALA A CA 1
ATOM 611 C C . ALA A 1 84 ? -2.305 -20.656 -21.047 1 98.69 84 ALA A C 1
ATOM 613 O O . ALA A 1 84 ? -1.774 -21.766 -21.172 1 98.69 84 ALA A O 1
ATOM 614 N N . GLU A 1 85 ? -3.586 -20.5 -20.984 1 98.06 85 GLU A N 1
ATOM 615 C CA . GLU A 1 85 ? -4.477 -21.656 -21.062 1 98.06 85 GLU A CA 1
ATOM 616 C C . GLU A 1 85 ? -4.336 -22.359 -22.406 1 98.06 85 GLU A C 1
ATOM 618 O O . GLU A 1 85 ? -4.383 -23.594 -22.484 1 98.06 85 GLU A O 1
ATOM 623 N N . GLN A 1 86 ? -4.172 -21.578 -23.453 1 98.31 86 GLN A N 1
ATOM 624 C CA . GLN A 1 86 ? -3.99 -22.156 -24.781 1 98.31 86 GLN A CA 1
ATOM 625 C C . GLN A 1 86 ? -2.658 -22.891 -24.891 1 98.31 86 GLN A C 1
ATOM 627 O O . GLN A 1 86 ? -2.605 -24.016 -25.391 1 98.31 86 GLN A O 1
ATOM 632 N N . LEU A 1 87 ? -1.628 -22.266 -24.422 1 98.44 87 LEU A N 1
ATOM 633 C CA . LEU A 1 87 ? -0.291 -22.844 -24.5 1 98.44 87 LEU A CA 1
ATOM 634 C C . LEU A 1 87 ? -0.208 -24.125 -23.672 1 98.44 87 LEU A C 1
ATOM 636 O O . LEU A 1 87 ? 0.405 -25.094 -24.109 1 98.44 87 LEU A O 1
ATOM 640 N N . LEU A 1 88 ? -0.832 -24.078 -22.516 1 98.31 88 LEU A N 1
ATOM 641 C CA . LEU A 1 88 ? -0.769 -25.188 -21.578 1 98.31 88 LEU A CA 1
ATOM 642 C C . LEU A 1 88 ? -1.771 -26.281 -21.953 1 98.31 88 LEU A C 1
ATOM 644 O O . LEU A 1 88 ? -1.691 -27.406 -21.453 1 98.31 88 LEU A O 1
ATOM 648 N N . ASP A 1 89 ? -2.732 -25.938 -22.812 1 97.62 89 ASP A N 1
ATOM 649 C CA . ASP A 1 89 ? -3.848 -26.812 -23.156 1 97.62 89 ASP A CA 1
ATOM 650 C C . ASP A 1 89 ? -4.562 -27.312 -21.906 1 97.62 89 ASP A C 1
ATOM 652 O O . ASP A 1 89 ? -4.859 -28.516 -21.797 1 97.62 89 ASP A O 1
ATOM 656 N N . HIS A 1 90 ? -4.676 -26.516 -21.031 1 97.88 90 HIS A N 1
ATOM 657 C CA . HIS A 1 90 ? -5.277 -26.734 -19.719 1 97.88 90 HIS A CA 1
ATOM 658 C C . HIS A 1 90 ? -5.539 -25.422 -19 1 97.88 90 HIS A C 1
ATOM 660 O O . HIS A 1 90 ? -4.801 -24.453 -19.203 1 97.88 90 HIS A O 1
ATOM 666 N N . PRO A 1 91 ? -6.578 -25.312 -18.109 1 98.19 91 PRO A N 1
ATOM 667 C CA . PRO A 1 91 ? -6.688 -24.125 -17.266 1 98.19 91 PRO A CA 1
ATOM 668 C C . PRO A 1 91 ? -5.465 -23.922 -16.375 1 98.19 91 PRO A C 1
ATOM 670 O O . PRO A 1 91 ? -4.832 -24.891 -15.961 1 98.19 91 PRO A O 1
ATOM 673 N N . VAL A 1 92 ? -5.164 -22.656 -16.141 1 98.75 92 VAL A N 1
ATOM 674 C CA . VAL A 1 92 ? -4.102 -22.328 -15.188 1 98.75 92 VAL A CA 1
ATOM 675 C C . VAL A 1 92 ? -4.559 -22.672 -13.773 1 98.75 92 VAL A C 1
ATOM 677 O O . VAL A 1 92 ? -5.707 -22.406 -13.398 1 98.75 92 VAL A O 1
ATOM 680 N N . THR A 1 93 ? -3.652 -23.219 -12.977 1 98.69 93 THR A N 1
ATOM 681 C CA . THR A 1 93 ? -4.023 -23.625 -11.625 1 98.69 93 THR A CA 1
ATOM 682 C C . THR A 1 93 ? -3.211 -22.875 -10.586 1 98.69 93 THR A C 1
ATOM 684 O O . THR A 1 93 ? -3.525 -22.906 -9.398 1 98.69 93 THR A O 1
ATOM 687 N N . LEU A 1 94 ? -2.139 -22.172 -10.984 1 98.81 94 LEU A N 1
ATOM 688 C CA . LEU A 1 94 ? -1.256 -21.453 -10.078 1 98.81 94 LEU A CA 1
ATOM 689 C C . LEU A 1 94 ? -0.684 -20.203 -10.75 1 98.81 94 LEU A C 1
ATOM 691 O O . LEU A 1 94 ? -0.102 -20.297 -11.836 1 98.81 94 LEU A O 1
ATOM 695 N N . ILE A 1 95 ? -0.924 -19.078 -10.195 1 98.94 95 ILE A N 1
ATOM 696 C CA . ILE A 1 95 ? -0.268 -17.859 -10.648 1 98.94 95 ILE A CA 1
ATOM 697 C C . ILE A 1 95 ? 0.727 -17.375 -9.594 1 98.94 95 ILE A C 1
ATOM 699 O O . ILE A 1 95 ? 0.399 -17.312 -8.406 1 98.94 95 ILE A O 1
ATOM 703 N N . ILE A 1 96 ? 1.945 -17.141 -9.984 1 98.88 96 ILE A N 1
ATOM 704 C CA . ILE A 1 96 ? 2.955 -16.5 -9.141 1 98.88 96 ILE A CA 1
ATOM 705 C C . ILE A 1 96 ? 3.234 -15.086 -9.641 1 98.88 96 ILE A C 1
ATOM 707 O O . ILE A 1 96 ? 3.885 -14.906 -10.672 1 98.88 96 ILE A O 1
ATOM 711 N N . ASN A 1 97 ? 2.65 -14.141 -8.953 1 98.69 97 ASN A N 1
ATOM 712 C CA . ASN A 1 97 ? 2.951 -12.734 -9.203 1 98.69 97 ASN A CA 1
ATOM 713 C C . ASN A 1 97 ? 4.281 -12.328 -8.57 1 98.69 97 ASN A C 1
ATOM 715 O O . ASN A 1 97 ? 4.32 -11.914 -7.41 1 98.69 97 ASN A O 1
ATOM 719 N N . ASN A 1 98 ? 5.309 -12.391 -9.391 1 96.62 98 ASN A N 1
ATOM 720 C CA . ASN A 1 98 ? 6.672 -12.234 -8.891 1 96.62 98 ASN A CA 1
ATOM 721 C C . ASN A 1 98 ? 7.359 -11.016 -9.5 1 96.62 98 ASN A C 1
ATOM 723 O O . ASN A 1 98 ? 8.305 -10.477 -8.922 1 96.62 98 ASN A O 1
ATOM 727 N N . ALA A 1 99 ? 6.898 -10.578 -10.734 1 95.62 99 ALA A N 1
ATOM 728 C CA . ALA A 1 99 ? 7.551 -9.438 -11.383 1 95.62 99 ALA A CA 1
ATOM 729 C C . ALA A 1 99 ? 7.652 -8.25 -10.43 1 95.62 99 ALA A C 1
ATOM 731 O O . ALA A 1 99 ? 6.684 -7.91 -9.742 1 95.62 99 ALA A O 1
ATOM 732 N N . GLY A 1 100 ? 8.797 -7.715 -10.344 1 92.06 100 GLY A N 1
ATOM 733 C CA . GLY A 1 100 ? 9.047 -6.582 -9.469 1 92.06 100 GLY A CA 1
ATOM 734 C C . GLY A 1 100 ? 10.336 -5.852 -9.781 1 92.06 100 GLY A C 1
ATOM 735 O O . GLY A 1 100 ? 11.195 -6.375 -10.492 1 92.06 100 GLY A O 1
ATOM 736 N N . VAL A 1 101 ? 10.383 -4.652 -9.336 1 87.81 101 VAL A N 1
ATOM 737 C CA . VAL A 1 101 ? 11.586 -3.834 -9.484 1 87.81 101 VAL A CA 1
ATOM 738 C C . VAL A 1 101 ? 11.961 -3.219 -8.133 1 87.81 101 VAL A C 1
ATOM 740 O O . VAL A 1 101 ? 11.102 -3.055 -7.262 1 87.81 101 VAL A O 1
ATOM 743 N N . GLY A 1 102 ? 13.211 -3.014 -7.949 1 82.31 102 GLY A N 1
ATOM 744 C CA . GLY A 1 102 ? 13.703 -2.301 -6.781 1 82.31 102 GLY A CA 1
ATOM 745 C C . GLY A 1 102 ? 13.945 -0.826 -7.039 1 82.31 102 GLY A C 1
ATOM 746 O O . GLY A 1 102 ? 14.406 -0.448 -8.117 1 82.31 102 GLY A O 1
ATOM 747 N N . LEU A 1 103 ? 13.562 -0.029 -6.145 1 80.06 103 LEU A N 1
ATOM 748 C CA . LEU A 1 103 ? 13.812 1.407 -6.184 1 80.06 103 LEU A CA 1
ATOM 749 C C . LEU A 1 103 ? 14.141 1.941 -4.797 1 80.06 103 LEU A C 1
ATOM 751 O O . LEU A 1 103 ? 13.406 1.692 -3.838 1 80.06 103 LEU A O 1
ATOM 755 N N . GLY A 1 104 ? 15.305 2.508 -4.691 1 79.44 104 GLY A N 1
ATOM 756 C CA . GLY A 1 104 ? 15.727 3.098 -3.432 1 79.44 104 GLY A CA 1
ATOM 757 C C . GLY A 1 104 ? 16.094 4.562 -3.553 1 79.44 104 GLY A C 1
ATOM 758 O O . GLY A 1 104 ? 16.469 5.031 -4.633 1 79.44 104 GLY A O 1
ATOM 759 N N . GLY A 1 105 ? 15.969 5.281 -2.363 1 81.88 105 GLY A N 1
ATOM 760 C CA . GLY A 1 105 ? 16.281 6.699 -2.264 1 81.88 105 GLY A CA 1
ATOM 761 C C . GLY A 1 105 ? 15.461 7.418 -1.206 1 81.88 105 GLY A C 1
ATOM 762 O O . GLY A 1 105 ? 14.422 6.922 -0.776 1 81.88 105 GLY A O 1
ATOM 763 N N . LYS A 1 106 ? 16.047 8.547 -0.829 1 84.81 106 LYS A N 1
ATOM 764 C CA . LYS A 1 106 ? 15.273 9.383 0.09 1 84.81 106 LYS A CA 1
ATOM 765 C C . LYS A 1 106 ? 13.945 9.805 -0.532 1 84.81 106 LYS A C 1
ATOM 767 O O . LYS A 1 106 ? 13.852 9.969 -1.751 1 84.81 106 LYS A O 1
ATOM 772 N N . PHE A 1 107 ? 12.977 10.008 0.298 1 89.69 107 PHE A N 1
ATOM 773 C CA . PHE A 1 107 ? 11.625 10.289 -0.181 1 89.69 107 PHE A CA 1
ATOM 774 C C . PHE A 1 107 ? 11.633 11.477 -1.14 1 89.69 107 PHE A C 1
ATOM 776 O O . PHE A 1 107 ? 11.094 11.391 -2.244 1 89.69 107 PHE A O 1
ATOM 783 N N . ASP A 1 108 ? 12.312 12.516 -0.735 1 87.94 108 ASP A N 1
ATOM 784 C CA . ASP A 1 108 ? 12.227 13.75 -1.508 1 87.94 108 ASP A CA 1
ATOM 785 C C . ASP A 1 108 ? 13.148 13.695 -2.729 1 87.94 108 ASP A C 1
ATOM 787 O O . ASP A 1 108 ? 13.141 14.617 -3.555 1 87.94 108 ASP A O 1
ATOM 791 N N . GLU A 1 109 ? 13.867 12.609 -2.9 1 89.75 109 GLU A N 1
ATOM 792 C CA . GLU A 1 109 ? 14.695 12.406 -4.082 1 89.75 109 GLU A CA 1
ATOM 793 C C . GLU A 1 109 ? 14 11.5 -5.098 1 89.75 109 GLU A C 1
ATOM 795 O O . GLU A 1 109 ? 14.453 11.383 -6.242 1 89.75 109 GLU A O 1
ATOM 800 N N . MET A 1 110 ? 13.031 10.836 -4.652 1 92.19 110 MET A N 1
ATOM 801 C CA . MET A 1 110 ? 12.25 9.984 -5.547 1 92.19 110 MET A CA 1
ATOM 802 C C . MET A 1 110 ? 11.195 10.789 -6.289 1 92.19 110 MET A C 1
ATOM 804 O O . MET A 1 110 ? 10.281 11.336 -5.668 1 92.19 110 MET A O 1
ATOM 808 N N . SER A 1 111 ? 11.336 10.891 -7.613 1 95.69 111 SER A N 1
ATOM 809 C CA . SER A 1 111 ? 10.367 11.633 -8.414 1 95.69 111 SER A CA 1
ATOM 810 C C . SER A 1 111 ? 9.023 10.914 -8.461 1 95.69 111 SER A C 1
ATOM 812 O O . SER A 1 111 ? 8.938 9.719 -8.172 1 95.69 111 SER A O 1
ATOM 814 N N . LEU A 1 112 ? 7.973 11.617 -8.773 1 96.88 112 LEU A N 1
ATOM 815 C CA . LEU A 1 112 ? 6.668 10.984 -8.953 1 96.88 112 LEU A CA 1
ATOM 816 C C . LEU A 1 112 ? 6.707 9.977 -10.094 1 96.88 112 LEU A C 1
ATOM 818 O O . LEU A 1 112 ? 5.973 8.984 -10.07 1 96.88 112 LEU A O 1
ATOM 822 N N . GLU A 1 113 ? 7.559 10.211 -11.062 1 96.44 113 GLU A N 1
ATOM 823 C CA . GLU A 1 113 ? 7.742 9.242 -12.133 1 96.44 113 GLU A CA 1
ATOM 824 C C . GLU A 1 113 ? 8.328 7.938 -11.602 1 96.44 113 GLU A C 1
ATOM 826 O O . GLU A 1 113 ? 7.953 6.852 -12.047 1 96.44 113 GLU A O 1
ATOM 831 N N . ASP A 1 114 ? 9.289 8.055 -10.641 1 94.19 114 ASP A N 1
ATOM 832 C CA . ASP A 1 114 ? 9.82 6.875 -9.969 1 94.19 114 ASP A CA 1
ATOM 833 C C . ASP A 1 114 ? 8.719 6.105 -9.25 1 94.19 114 ASP A C 1
ATOM 835 O O . ASP A 1 114 ? 8.648 4.879 -9.336 1 94.19 114 ASP A O 1
ATOM 839 N N . TRP A 1 115 ? 7.898 6.84 -8.562 1 96.06 115 TRP A N 1
ATOM 840 C CA . TRP A 1 115 ? 6.773 6.246 -7.848 1 96.06 115 TRP A CA 1
ATOM 841 C C . TRP A 1 115 ? 5.852 5.5 -8.805 1 96.06 115 TRP A C 1
ATOM 843 O O . TRP A 1 115 ? 5.492 4.348 -8.562 1 96.06 115 TRP A O 1
ATOM 853 N N . LYS A 1 116 ? 5.484 6.184 -9.875 1 96.88 116 LYS A N 1
ATOM 854 C CA . LYS A 1 116 ? 4.574 5.594 -10.852 1 96.88 116 LYS A CA 1
ATOM 855 C C . LYS A 1 116 ? 5.16 4.316 -11.445 1 96.88 116 LYS A C 1
ATOM 857 O O . LYS A 1 116 ? 4.453 3.318 -11.602 1 96.88 116 LYS A O 1
ATOM 862 N N . TRP A 1 117 ? 6.375 4.371 -11.758 1 95.31 117 TRP A N 1
ATOM 863 C CA . TRP A 1 117 ? 7.039 3.221 -12.359 1 95.31 117 TRP A CA 1
ATOM 864 C C . TRP A 1 117 ? 7.055 2.031 -11.406 1 95.31 117 TRP A C 1
ATOM 866 O O . TRP A 1 117 ? 6.672 0.922 -11.781 1 95.31 117 TRP A O 1
ATOM 876 N N . CYS A 1 118 ? 7.508 2.254 -10.164 1 93.94 118 CYS A N 1
ATOM 877 C CA . CYS A 1 118 ? 7.613 1.178 -9.188 1 93.94 118 CYS A CA 1
ATOM 878 C C . CYS A 1 118 ? 6.238 0.608 -8.852 1 93.94 118 CYS A C 1
ATOM 880 O O . CYS A 1 118 ? 6.066 -0.611 -8.781 1 93.94 118 CYS A O 1
ATOM 882 N N . MET A 1 119 ? 5.27 1.447 -8.672 1 96.38 119 MET A N 1
ATOM 883 C CA . MET A 1 119 ? 3.912 0.994 -8.367 1 96.38 119 MET A CA 1
ATOM 884 C C . MET A 1 119 ? 3.328 0.214 -9.539 1 96.38 119 MET A C 1
ATOM 886 O O . MET A 1 119 ? 2.619 -0.774 -9.344 1 96.38 119 MET A O 1
ATOM 890 N N . HIS A 1 120 ? 3.648 0.702 -10.742 1 96.94 120 HIS A N 1
ATOM 891 C CA . HIS A 1 120 ? 3.197 0.086 -11.984 1 96.94 120 HIS A CA 1
ATOM 892 C C . HIS A 1 120 ? 3.557 -1.396 -12.023 1 96.94 120 HIS A C 1
ATOM 894 O O . HIS A 1 120 ? 2.742 -2.225 -12.438 1 96.94 120 HIS A O 1
ATOM 900 N N . VAL A 1 121 ? 4.676 -1.72 -11.555 1 96.56 121 VAL A N 1
ATOM 901 C CA . VAL A 1 121 ? 5.172 -3.088 -11.656 1 96.56 121 VAL A CA 1
ATOM 902 C C . VAL A 1 121 ? 4.867 -3.842 -10.359 1 96.56 121 VAL A C 1
ATOM 904 O O . VAL A 1 121 ? 4.18 -4.867 -10.375 1 96.56 121 VAL A O 1
ATOM 907 N N . ASN A 1 122 ? 5.281 -3.311 -9.203 1 95.62 122 ASN A N 1
ATOM 908 C CA . ASN A 1 122 ? 5.32 -4.043 -7.945 1 95.62 122 ASN A CA 1
ATOM 909 C C . ASN A 1 122 ? 3.922 -4.246 -7.371 1 95.62 122 ASN A C 1
ATOM 911 O O . ASN A 1 122 ? 3.658 -5.25 -6.703 1 95.62 122 ASN A O 1
ATOM 915 N N . LEU A 1 123 ? 3.094 -3.215 -7.535 1 97.19 123 LEU A N 1
ATOM 916 C CA . LEU A 1 123 ? 1.771 -3.291 -6.922 1 97.19 123 LEU A CA 1
ATOM 917 C C . LEU A 1 123 ? 0.705 -3.605 -7.965 1 97.19 123 LEU A C 1
ATOM 919 O O . LEU A 1 123 ? 0.004 -4.617 -7.855 1 97.19 123 LEU A O 1
ATOM 923 N N . TRP A 1 124 ? 0.635 -2.781 -9.016 1 98.25 124 TRP A N 1
ATOM 924 C CA . TRP A 1 124 ? -0.373 -3 -10.047 1 98.25 124 TRP A CA 1
ATOM 925 C C . TRP A 1 124 ? -0.161 -4.344 -10.742 1 98.25 124 TRP A C 1
ATOM 927 O O . TRP A 1 124 ? -1.125 -5.012 -11.117 1 98.25 124 TRP A O 1
ATOM 937 N N . GLY A 1 125 ? 1.104 -4.727 -10.938 1 98.5 125 GLY A N 1
ATOM 938 C CA . GLY A 1 125 ? 1.363 -6.035 -11.508 1 98.5 125 GLY A CA 1
ATOM 939 C C . GLY A 1 125 ? 0.68 -7.16 -10.758 1 98.5 125 GLY A C 1
ATOM 940 O O . GLY A 1 125 ? 0.085 -8.055 -11.367 1 98.5 125 GLY A O 1
ATOM 941 N N . VAL A 1 126 ? 0.745 -7.113 -9.422 1 98.38 126 VAL A N 1
ATOM 942 C CA . VAL A 1 126 ? 0.131 -8.133 -8.578 1 98.38 126 VAL A CA 1
ATOM 943 C C . VAL A 1 126 ? -1.39 -8.023 -8.656 1 98.38 126 VAL A C 1
ATOM 945 O O . VAL A 1 126 ? -2.086 -9.039 -8.766 1 98.38 126 VAL A O 1
ATOM 948 N N . ILE A 1 127 ? -1.922 -6.793 -8.609 1 98.25 127 ILE A N 1
ATOM 949 C CA . ILE A 1 127 ? -3.357 -6.555 -8.695 1 98.25 127 ILE A CA 1
ATOM 950 C C . ILE A 1 127 ? -3.889 -7.094 -10.023 1 98.25 127 ILE A C 1
ATOM 952 O O . ILE A 1 127 ? -4.898 -7.805 -10.055 1 98.25 127 ILE A O 1
ATOM 956 N N . HIS A 1 128 ? -3.203 -6.777 -11.148 1 98.69 128 HIS A N 1
ATOM 957 C CA . HIS A 1 128 ? -3.609 -7.254 -12.469 1 98.69 128 HIS A CA 1
ATOM 958 C C . HIS A 1 128 ? -3.596 -8.773 -12.531 1 98.69 128 HIS A C 1
ATOM 960 O O . HIS A 1 128 ? -4.52 -9.391 -13.07 1 98.69 128 HIS A O 1
ATOM 966 N N . GLY A 1 129 ? -2.527 -9.391 -11.977 1 98.75 129 GLY A N 1
ATOM 967 C CA . GLY A 1 129 ? -2.477 -10.844 -11.93 1 98.75 129 GLY A CA 1
ATOM 968 C C . GLY A 1 129 ? -3.654 -11.461 -11.195 1 98.75 129 GLY A C 1
ATOM 969 O O . GLY A 1 129 ? -4.301 -12.375 -11.711 1 98.75 129 GLY A O 1
ATOM 970 N N . CYS A 1 130 ? -3.943 -10.93 -10.047 1 98.44 130 CYS A N 1
ATOM 971 C CA . CYS A 1 130 ? -5.062 -11.453 -9.266 1 98.44 130 CYS A CA 1
ATOM 972 C C . CYS A 1 130 ? -6.383 -11.219 -9.984 1 98.44 130 CYS A C 1
ATOM 974 O O . CYS A 1 130 ? -7.254 -12.094 -9.992 1 98.44 130 CYS A O 1
ATOM 976 N N . HIS A 1 131 ? -6.539 -10.062 -10.609 1 98 131 HIS A N 1
ATOM 977 C CA . HIS A 1 131 ? -7.762 -9.758 -11.344 1 98 131 HIS A CA 1
ATOM 978 C C . HIS A 1 131 ? -7.957 -10.727 -12.508 1 98 131 HIS A C 1
ATOM 980 O O . HIS A 1 131 ? -9.086 -11.094 -12.828 1 98 131 HIS A O 1
ATOM 986 N N . ALA A 1 132 ? -6.902 -11.078 -13.141 1 98.31 132 ALA A N 1
ATOM 987 C CA . ALA A 1 132 ? -6.984 -11.93 -14.32 1 98.31 132 ALA A CA 1
ATOM 988 C C . ALA A 1 132 ? -7.27 -13.375 -13.938 1 98.31 132 ALA A C 1
ATOM 990 O O . ALA A 1 132 ? -8 -14.078 -14.641 1 98.31 132 ALA A O 1
ATOM 991 N N . PHE A 1 133 ? -6.793 -13.852 -12.773 1 98.56 133 PHE A N 1
ATOM 992 C CA . PHE A 1 133 ? -6.758 -15.289 -12.562 1 98.56 133 PHE A CA 1
ATOM 993 C C . PHE A 1 133 ? -7.766 -15.703 -11.5 1 98.56 133 PHE A C 1
ATOM 995 O O . PHE A 1 133 ? -8.258 -16.828 -11.508 1 98.56 133 PHE A O 1
ATOM 1002 N N . VAL A 1 134 ? -8.102 -14.805 -10.523 1 97.75 134 VAL A N 1
ATOM 1003 C CA . VAL A 1 134 ? -9 -15.172 -9.43 1 97.75 134 VAL A CA 1
ATOM 1004 C C . VAL A 1 134 ? -10.344 -15.625 -10 1 97.75 134 VAL A C 1
ATOM 1006 O O . VAL A 1 134 ? -10.852 -16.688 -9.641 1 97.75 134 VAL A O 1
ATOM 1009 N N . PRO A 1 135 ? -10.938 -14.836 -10.977 1 97.44 135 PRO A N 1
ATOM 1010 C CA . PRO A 1 135 ? -12.203 -15.32 -11.531 1 97.44 135 PRO A CA 1
ATOM 1011 C C . PRO A 1 135 ? -12.07 -16.688 -12.203 1 97.44 135 PRO A C 1
ATOM 1013 O O . PRO A 1 135 ? -12.992 -17.5 -12.133 1 97.44 135 PRO A O 1
ATOM 1016 N N . LYS A 1 136 ? -10.984 -16.953 -12.883 1 97.56 136 LYS A N 1
ATOM 1017 C CA . LYS A 1 136 ? -10.742 -18.234 -13.531 1 97.56 136 LYS A CA 1
ATOM 1018 C C . LYS A 1 136 ? -10.633 -19.359 -12.516 1 97.56 136 LYS A C 1
ATOM 1020 O O . LYS A 1 136 ? -11.172 -20.453 -12.727 1 97.56 136 LYS A O 1
ATOM 1025 N N . PHE A 1 137 ? -9.945 -19.125 -11.406 1 98.06 137 PHE A N 1
ATOM 1026 C CA . PHE A 1 137 ? -9.789 -20.125 -10.352 1 98.06 137 PHE A CA 1
ATOM 1027 C C . PHE A 1 137 ? -11.133 -20.406 -9.688 1 98.06 137 PHE A C 1
ATOM 1029 O O . PHE A 1 137 ? -11.445 -21.562 -9.375 1 98.06 137 PHE A O 1
ATOM 1036 N N . LYS A 1 138 ? -11.875 -19.359 -9.484 1 96.19 138 LYS A N 1
ATOM 1037 C CA . LYS A 1 138 ? -13.203 -19.562 -8.906 1 96.19 138 LYS A CA 1
ATOM 1038 C C . LYS A 1 138 ? -14.062 -20.422 -9.812 1 96.19 138 LYS A C 1
ATOM 1040 O O . LYS A 1 138 ? -14.758 -21.328 -9.336 1 96.19 138 LYS A O 1
ATOM 1045 N N . LYS A 1 139 ? -13.992 -20.141 -11.078 1 96.81 139 LYS A N 1
ATOM 1046 C CA . LYS A 1 139 ? -14.75 -20.938 -12.047 1 96.81 139 LYS A CA 1
ATOM 1047 C C . LYS A 1 139 ? -14.266 -22.391 -12.062 1 96.81 139 LYS A C 1
ATOM 1049 O O . LYS A 1 139 ? -15.07 -23.312 -12.148 1 96.81 139 LYS A O 1
ATOM 1054 N N . LEU A 1 140 ? -12.992 -22.594 -11.984 1 96.44 140 LEU A N 1
ATOM 1055 C CA . LEU A 1 140 ? -12.375 -23.922 -11.961 1 96.44 140 LEU A CA 1
ATOM 1056 C C . LEU A 1 140 ? -12.711 -24.656 -10.672 1 96.44 140 LEU A C 1
ATOM 1058 O O . LEU A 1 140 ? -12.75 -25.891 -10.648 1 96.44 140 LEU A O 1
ATOM 1062 N N . GLY A 1 141 ? -12.891 -23.891 -9.555 1 96.31 141 GLY A N 1
ATOM 1063 C CA . GLY A 1 141 ? -13.219 -24.438 -8.25 1 96.31 141 GLY A CA 1
ATOM 1064 C C . GLY A 1 141 ? -12 -24.688 -7.379 1 96.31 141 GLY A C 1
ATOM 1065 O O . GLY A 1 141 ? -12.117 -25.172 -6.254 1 96.31 141 GLY A O 1
ATOM 1066 N N . TYR A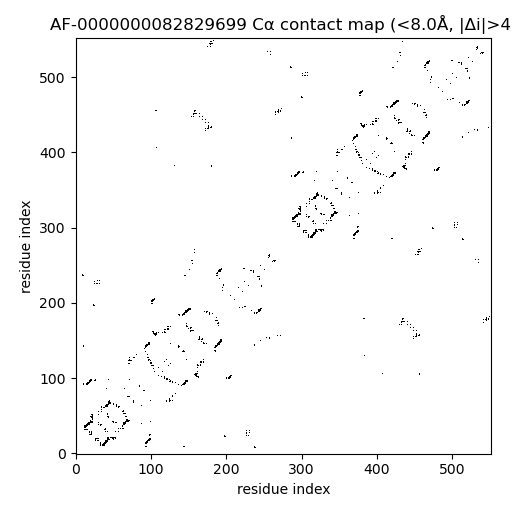 1 142 ? -10.844 -24.422 -7.887 1 96.88 142 TYR A N 1
ATOM 1067 C CA . TYR A 1 142 ? -9.602 -24.484 -7.125 1 96.88 142 TYR A CA 1
ATOM 1068 C C . TYR A 1 142 ? -8.516 -23.641 -7.77 1 96.88 142 TYR A C 1
ATOM 1070 O O . TYR A 1 142 ? -8.664 -23.203 -8.906 1 96.88 142 TYR A O 1
ATOM 1078 N N . GLY A 1 143 ? -7.465 -23.422 -7.109 1 97.81 143 GLY A N 1
ATOM 1079 C CA . GLY A 1 143 ? -6.324 -22.688 -7.613 1 97.81 143 GLY A CA 1
ATOM 1080 C C . GLY A 1 143 ? -5.402 -22.188 -6.512 1 97.81 143 GLY A C 1
ATOM 1081 O O . GLY A 1 143 ? -5.641 -22.453 -5.332 1 97.81 143 GLY A O 1
ATOM 1082 N N . ALA A 1 144 ? -4.34 -21.547 -6.898 1 98.62 144 ALA A N 1
ATOM 1083 C CA . ALA A 1 144 ? -3.387 -21.016 -5.922 1 98.62 144 ALA A CA 1
ATOM 1084 C C . ALA A 1 144 ? -2.711 -19.75 -6.441 1 98.62 144 ALA A C 1
ATOM 1086 O O . ALA A 1 144 ? -2.584 -19.562 -7.652 1 98.62 144 ALA A O 1
ATOM 1087 N N . ILE A 1 145 ? -2.391 -18.953 -5.539 1 98.69 145 ILE A N 1
ATOM 1088 C CA . ILE A 1 145 ? -1.749 -17.672 -5.82 1 98.69 145 ILE A CA 1
ATOM 1089 C C . ILE A 1 145 ? -0.528 -17.5 -4.922 1 98.69 145 ILE A C 1
ATOM 1091 O O . ILE A 1 145 ? -0.602 -17.734 -3.711 1 98.69 145 ILE A O 1
ATOM 1095 N N . ILE A 1 146 ? 0.59 -17.203 -5.469 1 98.5 146 ILE A N 1
ATOM 1096 C CA . ILE A 1 146 ? 1.718 -16.672 -4.707 1 98.5 146 ILE A CA 1
ATOM 1097 C C . ILE A 1 146 ? 1.974 -15.219 -5.102 1 98.5 146 ILE A C 1
ATOM 1099 O O . ILE A 1 146 ? 2.188 -14.922 -6.277 1 98.5 146 ILE A O 1
ATOM 1103 N N . ASN A 1 147 ? 1.841 -14.32 -4.211 1 97.44 147 ASN A N 1
ATOM 1104 C CA . ASN A 1 147 ? 2.273 -12.938 -4.379 1 97.44 147 ASN A CA 1
ATOM 1105 C C . ASN A 1 147 ? 3.625 -12.688 -3.717 1 97.44 147 ASN A C 1
ATOM 1107 O O . ASN A 1 147 ? 3.818 -13.023 -2.547 1 97.44 147 ASN A O 1
ATOM 1111 N N . VAL A 1 148 ? 4.547 -12.141 -4.477 1 92.31 148 VAL A N 1
ATOM 1112 C CA . VAL A 1 148 ? 5.871 -11.875 -3.926 1 92.31 148 VAL A CA 1
ATOM 1113 C C . VAL A 1 148 ? 5.938 -10.445 -3.396 1 92.31 148 VAL A C 1
ATOM 1115 O O . VAL A 1 148 ? 5.871 -9.484 -4.168 1 92.31 148 VAL A O 1
ATOM 1118 N N . ALA A 1 149 ? 5.973 -10.367 -2.139 1 88.94 149 ALA A N 1
ATOM 1119 C CA . ALA A 1 149 ? 6.156 -9.102 -1.43 1 88.94 149 ALA A CA 1
ATOM 1120 C C . ALA A 1 149 ? 7.613 -8.906 -1.032 1 88.94 149 ALA A C 1
ATOM 1122 O O . ALA A 1 149 ? 8.508 -8.953 -1.882 1 88.94 149 ALA A O 1
ATOM 1123 N N . SER A 1 150 ? 7.926 -8.445 0.062 1 70.12 150 SER A N 1
ATOM 1124 C CA . SER A 1 150 ? 9.258 -8.219 0.601 1 70.12 150 SER A CA 1
ATOM 1125 C C . SER A 1 150 ? 9.219 -8 2.109 1 70.12 150 SER A C 1
ATOM 1127 O O . SER A 1 150 ? 8.164 -7.699 2.668 1 70.12 150 SER A O 1
ATOM 1129 N N . ALA A 1 151 ? 10.336 -8.289 2.689 1 55.5 151 ALA A N 1
ATOM 1130 C CA . ALA A 1 151 ? 10.461 -7.898 4.094 1 55.5 151 ALA A CA 1
ATOM 1131 C C . ALA A 1 151 ? 10.234 -6.402 4.27 1 55.5 151 ALA A C 1
ATOM 1133 O O . ALA A 1 151 ? 9.867 -5.949 5.359 1 55.5 151 ALA A O 1
ATOM 1134 N N . ALA A 1 152 ? 10.422 -5.672 3.273 1 53.91 152 ALA A N 1
ATOM 1135 C CA . ALA A 1 152 ? 10.172 -4.23 3.26 1 53.91 152 ALA A CA 1
ATOM 1136 C C . ALA A 1 152 ? 8.703 -3.932 3.533 1 53.91 152 ALA A C 1
ATOM 1138 O O . ALA A 1 152 ? 8.352 -2.811 3.912 1 53.91 152 ALA A O 1
ATOM 1139 N N . SER A 1 153 ? 7.902 -4.91 3.387 1 54.72 153 SER A N 1
ATOM 1140 C CA . SER A 1 153 ? 6.469 -4.723 3.582 1 54.72 153 SER A CA 1
ATOM 1141 C C . SER A 1 153 ? 6.148 -4.371 5.031 1 54.72 153 SER A C 1
ATOM 1143 O O . SER A 1 153 ? 5.117 -3.756 5.312 1 54.72 153 SER A O 1
ATOM 1145 N N . TYR A 1 154 ? 7.176 -4.77 5.875 1 48.47 154 TYR A N 1
ATOM 1146 C CA . TYR A 1 154 ? 6.828 -4.547 7.277 1 48.47 154 TYR A CA 1
ATOM 1147 C C . TYR A 1 154 ? 7.934 -3.779 7.996 1 48.47 154 TYR A C 1
ATOM 1149 O O . TYR A 1 154 ? 7.754 -3.342 9.133 1 48.47 154 TYR A O 1
ATOM 1157 N N . THR A 1 155 ? 9.047 -3.566 7.344 1 50.91 155 THR A N 1
ATOM 1158 C CA . THR A 1 155 ? 10.148 -2.93 8.055 1 50.91 155 THR A CA 1
ATOM 1159 C C . THR A 1 155 ? 10.18 -1.43 7.777 1 50.91 155 THR A C 1
ATOM 1161 O O . THR A 1 155 ? 10.719 -0.656 8.57 1 50.91 155 THR A O 1
ATOM 1164 N N . ALA A 1 156 ? 9.562 -1.027 6.836 1 56.28 156 ALA A N 1
ATOM 1165 C CA . ALA A 1 156 ? 9.547 0.378 6.438 1 56.28 156 ALA A CA 1
ATOM 1166 C C . ALA A 1 156 ? 10.93 1.003 6.57 1 56.28 156 ALA A C 1
ATOM 1168 O O . ALA A 1 156 ? 11.094 2.051 7.199 1 56.28 156 ALA A O 1
ATOM 1169 N N . ALA A 1 157 ? 11.93 0.354 5.918 1 60.09 157 ALA A N 1
ATOM 1170 C CA . ALA A 1 157 ? 13.305 0.846 5.984 1 60.09 157 ALA A CA 1
ATOM 1171 C C . ALA A 1 157 ? 13.422 2.236 5.367 1 60.09 157 ALA A C 1
ATOM 1173 O O . ALA A 1 157 ? 12.805 2.52 4.34 1 60.09 157 ALA A O 1
ATOM 1174 N N . PRO A 1 158 ? 14.242 3.062 6.047 1 65.31 158 PRO A N 1
ATOM 1175 C CA . PRO A 1 158 ? 14.484 4.371 5.434 1 65.31 158 PRO A CA 1
ATOM 1176 C C . PRO A 1 158 ? 15.102 4.262 4.043 1 65.31 158 PRO A C 1
ATOM 1178 O O . PRO A 1 158 ? 15.75 3.262 3.729 1 65.31 158 PRO A O 1
ATOM 1181 N N . GLU A 1 159 ? 14.836 5.301 3.16 1 72.44 159 GLU A N 1
ATOM 1182 C CA . GLU A 1 159 ? 15.352 5.426 1.8 1 72.44 159 GLU A CA 1
ATOM 1183 C C . GLU A 1 159 ? 14.766 4.352 0.888 1 72.44 159 GLU A C 1
ATOM 1185 O O . GLU A 1 159 ? 15.398 3.949 -0.091 1 72.44 159 GLU A O 1
ATOM 1190 N N . MET A 1 160 ? 13.609 3.807 1.316 1 74.81 160 MET A N 1
ATOM 1191 C CA . MET A 1 160 ? 12.914 2.789 0.533 1 74.81 160 MET A CA 1
ATOM 1192 C C . MET A 1 160 ? 11.414 3.055 0.507 1 74.81 160 MET A C 1
ATOM 1194 O O . MET A 1 160 ? 10.617 2.119 0.456 1 74.81 160 MET A O 1
ATOM 1198 N N . SER A 1 161 ? 11.094 4.289 0.545 1 83.56 161 SER A N 1
ATOM 1199 C CA . SER A 1 161 ? 9.695 4.672 0.702 1 83.56 161 SER A CA 1
ATOM 1200 C C . SER A 1 161 ? 8.82 4.031 -0.374 1 83.56 161 SER A C 1
ATOM 1202 O O . SER A 1 161 ? 7.812 3.395 -0.064 1 83.56 161 SER A O 1
ATOM 1204 N N . VAL A 1 162 ? 9.266 4.152 -1.632 1 88.75 162 VAL A N 1
ATOM 1205 C CA . VAL A 1 162 ? 8.453 3.672 -2.744 1 88.75 162 VAL A CA 1
ATOM 1206 C C . VAL A 1 162 ? 8.289 2.156 -2.654 1 88.75 162 VAL A C 1
ATOM 1208 O O . VAL A 1 162 ? 7.176 1.639 -2.705 1 88.75 162 VAL A O 1
ATOM 1211 N N . TYR A 1 163 ? 9.383 1.532 -2.447 1 86.44 163 TYR A N 1
ATOM 1212 C CA . TYR A 1 163 ? 9.398 0.077 -2.363 1 86.44 163 TYR A CA 1
ATOM 1213 C C . TYR A 1 163 ? 8.57 -0.407 -1.176 1 86.44 163 TYR A C 1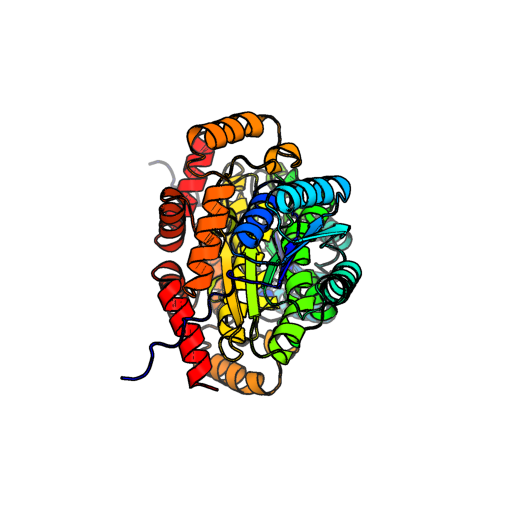
ATOM 1215 O O . TYR A 1 163 ? 7.73 -1.298 -1.319 1 86.44 163 TYR A O 1
ATOM 1223 N N . ASN A 1 164 ? 8.727 0.178 0.004 1 84.38 164 ASN A N 1
ATOM 1224 C CA . ASN A 1 164 ? 7.984 -0.176 1.208 1 84.38 164 ASN A CA 1
ATOM 1225 C C . ASN A 1 164 ? 6.477 -0.081 0.983 1 84.38 164 ASN A C 1
ATOM 1227 O O . ASN A 1 164 ? 5.727 -0.977 1.38 1 84.38 164 ASN A O 1
ATOM 1231 N N . VAL A 1 165 ? 6.105 0.958 0.385 1 91.12 165 VAL A N 1
ATOM 1232 C CA . VAL A 1 165 ? 4.684 1.215 0.162 1 91.12 165 VAL A CA 1
ATOM 1233 C C . VAL A 1 165 ? 4.102 0.137 -0.75 1 91.12 165 VAL A C 1
ATOM 1235 O O . VAL A 1 165 ? 3.047 -0.429 -0.455 1 91.12 165 VAL A O 1
ATOM 1238 N N . THR A 1 166 ? 4.77 -0.191 -1.851 1 92 166 THR A N 1
ATOM 1239 C CA . THR A 1 166 ? 4.266 -1.178 -2.799 1 92 166 THR A CA 1
ATOM 1240 C C . THR A 1 166 ? 4.168 -2.555 -2.148 1 92 166 THR A C 1
ATOM 1242 O O . THR A 1 166 ? 3.154 -3.24 -2.283 1 92 166 THR A O 1
ATOM 1245 N N . LYS A 1 167 ? 5.18 -2.869 -1.437 1 87.62 167 LYS A N 1
ATOM 1246 C CA . LYS A 1 167 ? 5.223 -4.211 -0.867 1 87.62 167 LYS A C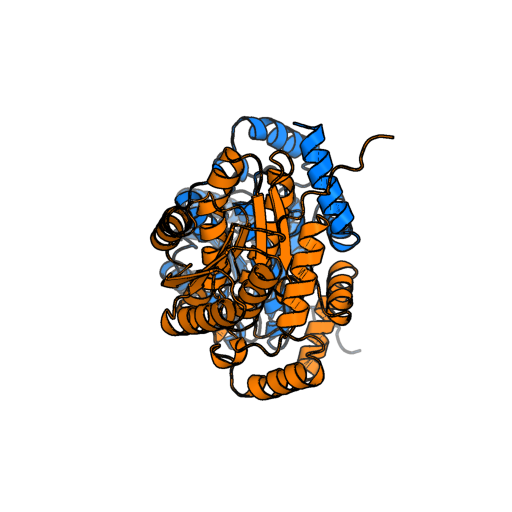A 1
ATOM 1247 C C . LYS A 1 167 ? 4.27 -4.34 0.319 1 87.62 167 LYS A C 1
ATOM 1249 O O . LYS A 1 167 ? 3.697 -5.406 0.551 1 87.62 167 LYS A O 1
ATOM 1254 N N . ALA A 1 168 ? 4.086 -3.295 1.058 1 87.69 168 ALA A N 1
ATOM 1255 C CA . ALA A 1 168 ? 3.039 -3.291 2.076 1 87.69 168 ALA A CA 1
ATOM 1256 C C . ALA A 1 168 ? 1.667 -3.535 1.454 1 87.69 168 ALA A C 1
ATOM 1258 O O . ALA A 1 168 ? 0.841 -4.258 2.018 1 87.69 168 ALA A O 1
ATOM 1259 N N . GLY A 1 169 ? 1.473 -2.9 0.318 1 92.5 169 GLY A N 1
ATOM 1260 C CA . GLY A 1 169 ? 0.232 -3.123 -0.408 1 92.5 169 GLY A CA 1
ATOM 1261 C C . GLY A 1 169 ? 0.044 -4.562 -0.842 1 92.5 169 GLY A C 1
ATOM 1262 O O . GLY A 1 169 ? -1.046 -5.125 -0.701 1 92.5 169 GLY A O 1
ATOM 1263 N N . VAL A 1 170 ? 1.064 -5.16 -1.322 1 93.88 170 VAL A N 1
ATOM 1264 C CA . VAL A 1 170 ? 1.01 -6.547 -1.777 1 93.88 170 VAL A CA 1
ATOM 1265 C C . VAL A 1 170 ? 0.682 -7.465 -0.602 1 93.88 170 VAL A C 1
ATOM 1267 O O . VAL A 1 170 ? -0.124 -8.391 -0.734 1 93.88 170 VAL A O 1
ATOM 1270 N N . LEU A 1 171 ? 1.324 -7.215 0.5 1 88.44 171 LEU A N 1
ATOM 1271 C CA . LEU A 1 171 ? 1.048 -8.008 1.694 1 88.44 171 LEU A CA 1
ATOM 1272 C C . LEU A 1 171 ? -0.419 -7.891 2.094 1 88.44 171 LEU A C 1
ATOM 1274 O O . LEU A 1 171 ? -1.086 -8.906 2.318 1 88.44 171 LEU A O 1
ATOM 1278 N N . ALA A 1 172 ? -0.926 -6.68 2.178 1 87 172 ALA A N 1
ATOM 1279 C CA . ALA A 1 172 ? -2.316 -6.449 2.562 1 87 172 ALA A CA 1
ATOM 1280 C C . ALA A 1 172 ? -3.275 -7.125 1.59 1 87 172 ALA A C 1
ATOM 1282 O O . ALA A 1 172 ? -4.266 -7.73 2.006 1 87 172 ALA A O 1
ATOM 1283 N N . LEU A 1 173 ? -3.004 -7.016 0.314 1 92.75 173 LEU A N 1
ATOM 1284 C CA . LEU A 1 173 ? -3.822 -7.66 -0.707 1 92.75 173 LEU A CA 1
ATOM 1285 C C . LEU A 1 173 ? -3.85 -9.172 -0.508 1 92.75 173 LEU A C 1
ATOM 1287 O O . LEU A 1 173 ? -4.914 -9.789 -0.568 1 92.75 173 LEU A O 1
ATOM 1291 N N . SER A 1 174 ? -2.697 -9.742 -0.264 1 92.44 174 SER A N 1
ATOM 1292 C CA . SER A 1 174 ? -2.574 -11.188 -0.096 1 92.44 174 SER A CA 1
ATOM 1293 C C . SER A 1 174 ? -3.371 -11.672 1.109 1 92.44 174 SER A C 1
ATOM 1295 O O . SER A 1 174 ? -4.059 -12.688 1.034 1 92.44 174 SER A O 1
ATOM 1297 N N . GLU A 1 175 ? -3.26 -10.93 2.172 1 84.62 175 GLU A N 1
ATOM 1298 C CA . GLU A 1 175 ? -4.004 -11.273 3.379 1 84.62 175 GLU A CA 1
ATOM 1299 C C . GLU A 1 175 ? -5.508 -11.219 3.133 1 84.62 175 GLU A C 1
ATOM 1301 O O . GLU A 1 175 ? -6.246 -12.109 3.561 1 84.62 175 GLU A O 1
ATOM 1306 N N . THR A 1 176 ? -5.938 -10.188 2.48 1 85.31 176 THR A N 1
ATOM 1307 C CA . THR A 1 176 ? -7.355 -10.031 2.176 1 85.31 176 THR A CA 1
ATOM 1308 C C . THR A 1 176 ? -7.844 -11.164 1.277 1 85.31 176 THR A C 1
ATOM 1310 O O . THR A 1 176 ? -8.883 -11.781 1.547 1 85.31 176 THR A O 1
ATOM 1313 N N . LEU A 1 177 ? -7.094 -11.453 0.259 1 90.81 177 LEU A N 1
ATOM 1314 C CA . LEU A 1 177 ? -7.465 -12.508 -0.687 1 90.81 177 LEU A CA 1
ATOM 1315 C C . LEU A 1 177 ? -7.512 -13.867 0 1 90.81 177 LEU A C 1
ATOM 1317 O O . LEU A 1 177 ? -8.375 -14.688 -0.301 1 90.81 177 LEU A O 1
ATOM 1321 N N . SER A 1 178 ? -6.488 -14.125 0.858 1 88.5 178 SER A N 1
ATOM 1322 C CA . SER A 1 178 ? -6.457 -15.398 1.563 1 88.5 178 SER A CA 1
ATOM 1323 C C . SER A 1 178 ? -7.762 -15.648 2.312 1 88.5 178 SER A C 1
ATOM 1325 O O . SER A 1 178 ? -8.273 -16.766 2.32 1 88.5 178 SER A O 1
ATOM 1327 N N . ALA A 1 179 ? -8.297 -14.609 2.916 1 81.12 179 ALA A N 1
ATOM 1328 C CA . ALA A 1 179 ? -9.547 -14.719 3.662 1 81.12 179 ALA A CA 1
ATOM 1329 C C . ALA A 1 179 ? -10.734 -14.898 2.721 1 81.12 179 ALA A C 1
ATOM 1331 O O . ALA A 1 179 ? -11.602 -15.734 2.961 1 81.12 179 ALA A O 1
ATOM 1332 N N . GLU A 1 180 ? -10.789 -14.203 1.629 1 83.69 180 GLU A N 1
ATOM 1333 C CA . GLU A 1 180 ? -11.938 -14.18 0.729 1 83.69 180 GLU A CA 1
ATOM 1334 C C . GLU A 1 180 ? -12.008 -15.445 -0.119 1 83.69 180 GLU A C 1
ATOM 1336 O O . GLU A 1 180 ? -13.094 -15.898 -0.489 1 83.69 180 GLU A O 1
ATOM 1341 N N . LEU A 1 181 ? -10.844 -16.031 -0.361 1 90.12 181 LEU A N 1
ATOM 1342 C CA . LEU A 1 181 ? -10.812 -17.062 -1.385 1 90.12 181 LEU A CA 1
ATOM 1343 C C . LEU A 1 181 ? -10.82 -18.453 -0.753 1 90.12 181 LEU A C 1
ATOM 1345 O O . LEU A 1 181 ? -10.945 -19.469 -1.455 1 90.12 181 LEU A O 1
ATOM 1349 N N . ARG A 1 182 ? -10.719 -18.469 0.533 1 83.75 182 ARG A N 1
ATOM 1350 C CA . ARG A 1 182 ? -10.672 -19.734 1.24 1 83.75 182 ARG A CA 1
ATOM 1351 C C . ARG A 1 182 ? -11.867 -20.609 0.875 1 83.75 182 ARG A C 1
ATOM 1353 O O . ARG A 1 182 ? -11.719 -21.812 0.65 1 83.75 182 ARG A O 1
ATOM 1360 N N . LYS A 1 183 ? -12.992 -20.078 0.757 1 86.12 183 LYS A N 1
ATOM 1361 C CA . LYS A 1 183 ? -14.219 -20.828 0.523 1 86.12 183 LYS A CA 1
ATOM 1362 C C . LYS A 1 183 ? -14.25 -21.406 -0.892 1 86.12 183 LYS A C 1
ATOM 1364 O O . LYS A 1 183 ? -15.055 -22.281 -1.19 1 86.12 183 LYS A O 1
ATOM 1369 N N . PHE A 1 184 ? -13.43 -20.938 -1.776 1 91.44 184 PHE A N 1
ATOM 1370 C CA . PHE A 1 184 ? -13.406 -21.391 -3.166 1 91.44 184 PHE A CA 1
ATOM 1371 C C . PHE A 1 184 ? -12.258 -22.359 -3.4 1 91.44 184 PHE A C 1
ATOM 1373 O O . PHE A 1 184 ? -11.891 -22.625 -4.547 1 91.44 184 PHE A O 1
ATOM 1380 N N . ASN A 1 185 ? -11.57 -22.781 -2.289 1 93.94 185 ASN A N 1
ATOM 1381 C CA . ASN A 1 185 ? -10.438 -23.688 -2.375 1 93.94 185 ASN A CA 1
ATOM 1382 C C . ASN A 1 185 ? -9.289 -23.094 -3.184 1 93.94 185 ASN A C 1
ATOM 1384 O O . ASN A 1 185 ? -8.703 -23.766 -4.031 1 93.94 185 ASN A O 1
ATOM 1388 N N . ILE A 1 186 ? -9.125 -21.828 -3.084 1 95.38 186 ILE A N 1
ATOM 1389 C CA . ILE A 1 186 ? -7.992 -21.125 -3.68 1 95.38 186 ILE A CA 1
ATOM 1390 C C . ILE A 1 186 ? -6.992 -20.75 -2.592 1 95.38 186 ILE A C 1
ATOM 1392 O O . ILE A 1 186 ? -7.324 -20 -1.675 1 95.38 186 ILE A O 1
ATOM 1396 N N . LYS A 1 187 ? -5.777 -21.281 -2.633 1 96.12 187 LYS A N 1
ATOM 1397 C CA . LYS A 1 187 ? -4.738 -21.031 -1.642 1 96.12 187 LYS A CA 1
ATOM 1398 C C . LYS A 1 187 ? -3.92 -19.797 -2.012 1 96.12 187 LYS A C 1
ATOM 1400 O O . LYS A 1 187 ? -3.621 -19.578 -3.186 1 96.12 187 LYS A O 1
ATOM 1405 N N . VAL A 1 188 ? -3.641 -19.016 -0.998 1 95.31 188 VAL A N 1
ATOM 1406 C CA . VAL A 1 188 ? -2.83 -17.828 -1.198 1 95.31 188 VAL A CA 1
ATOM 1407 C C . VAL A 1 188 ? -1.593 -17.875 -0.306 1 95.31 188 VAL A C 1
ATOM 1409 O O . VAL A 1 188 ? -1.686 -18.234 0.873 1 95.31 188 VAL A O 1
ATOM 1412 N N . ASN A 1 189 ? -0.47 -17.688 -0.892 1 94.25 189 ASN A N 1
ATOM 1413 C CA . ASN A 1 189 ? 0.774 -17.5 -0.156 1 94.25 189 ASN A CA 1
ATOM 1414 C C . ASN A 1 189 ? 1.432 -16.172 -0.509 1 94.25 189 ASN A C 1
ATOM 1416 O O . ASN A 1 189 ? 1.416 -15.75 -1.668 1 94.25 189 ASN A O 1
ATOM 1420 N N . VAL A 1 190 ? 1.918 -15.469 0.478 1 92.75 190 VAL A N 1
ATOM 1421 C CA . VAL A 1 190 ? 2.676 -14.242 0.259 1 92.75 190 VAL A CA 1
ATOM 1422 C C . VAL A 1 190 ? 4.121 -14.438 0.71 1 92.75 190 VAL A C 1
ATOM 1424 O O . VAL A 1 190 ? 4.375 -14.797 1.86 1 92.75 190 VAL A O 1
ATOM 1427 N N . LEU A 1 191 ? 5.039 -14.281 -0.245 1 90.44 191 LEU A N 1
ATOM 1428 C CA . LEU A 1 191 ? 6.465 -14.391 0.037 1 90.44 191 LEU A CA 1
ATOM 1429 C C . LEU A 1 191 ? 7.047 -13.031 0.424 1 90.44 191 LEU A C 1
ATOM 1431 O O . LEU A 1 191 ? 6.91 -12.062 -0.32 1 90.44 191 LEU A O 1
ATOM 1435 N N . CYS A 1 192 ? 7.602 -12.93 1.546 1 81.38 192 CYS A N 1
ATOM 1436 C CA . CYS A 1 192 ? 8.289 -11.734 2.008 1 81.38 192 CYS A CA 1
ATOM 1437 C C . CYS A 1 192 ? 9.781 -11.984 2.172 1 81.38 192 CYS A C 1
ATOM 1439 O O . CYS A 1 192 ? 10.266 -12.156 3.293 1 81.38 192 CYS A O 1
ATOM 1441 N N . PRO A 1 193 ? 10.414 -11.977 1.013 1 74 193 PRO A N 1
ATOM 1442 C CA . PRO A 1 193 ? 11.852 -12.281 1.09 1 74 193 PRO A CA 1
ATOM 1443 C C . PRO A 1 193 ? 12.664 -11.117 1.649 1 74 193 PRO A C 1
ATOM 1445 O O . PRO A 1 193 ? 12.273 -9.953 1.516 1 74 193 PRO A O 1
ATOM 1448 N N . THR A 1 194 ? 13.586 -11.484 2.422 1 58.53 194 THR A N 1
ATOM 1449 C CA . THR A 1 194 ? 14.594 -10.484 2.748 1 58.53 194 THR A CA 1
ATOM 1450 C C . THR A 1 194 ? 15.531 -10.25 1.565 1 58.53 194 THR A C 1
ATOM 1452 O O . THR A 1 194 ? 15.359 -10.859 0.505 1 58.53 194 THR A O 1
ATOM 1455 N N . LEU A 1 195 ? 16.656 -9.555 1.709 1 49.72 195 LEU A N 1
ATOM 1456 C CA . LEU A 1 195 ? 17.625 -9.258 0.66 1 49.72 195 LEU A CA 1
ATOM 1457 C C . LEU A 1 195 ? 18.109 -10.531 -0.031 1 49.72 195 LEU A C 1
ATOM 1459 O O . LEU A 1 195 ? 18.641 -11.43 0.619 1 49.72 195 LEU A O 1
ATOM 1463 N N . VAL A 1 196 ? 17.25 -10.945 -0.94 1 46.94 196 VAL A N 1
ATOM 1464 C CA . VAL A 1 196 ? 17.812 -12.031 -1.742 1 46.94 196 VAL A CA 1
ATOM 1465 C C . VAL A 1 196 ? 18.797 -11.469 -2.754 1 46.94 196 VAL A C 1
ATOM 1467 O O . VAL A 1 196 ? 18.578 -10.398 -3.332 1 46.94 196 VAL A O 1
ATOM 1470 N N . PRO A 1 197 ? 20.047 -11.719 -2.688 1 39.78 197 PRO A N 1
ATOM 1471 C CA . PRO A 1 197 ? 20.984 -11.219 -3.697 1 39.78 197 PRO A CA 1
ATOM 1472 C C . PRO A 1 197 ? 20.375 -11.195 -5.102 1 39.78 197 PRO A C 1
ATOM 1474 O O . PRO A 1 197 ? 21.078 -11.461 -6.082 1 39.78 197 PRO A O 1
ATOM 1477 N N . THR A 1 198 ? 19.172 -10.797 -5.242 1 41.84 198 THR A N 1
ATOM 1478 C CA . THR A 1 198 ? 18.672 -10.828 -6.613 1 41.84 198 THR A CA 1
ATOM 1479 C C . THR A 1 198 ? 19.062 -9.555 -7.359 1 41.84 198 THR A C 1
ATOM 1481 O O . THR A 1 198 ? 19.5 -8.578 -6.742 1 41.84 198 THR A O 1
ATOM 1484 N N . ASN A 1 199 ? 19.031 -9.609 -8.695 1 37.97 199 ASN A N 1
ATOM 1485 C CA . ASN A 1 199 ? 19.281 -8.547 -9.664 1 37.97 199 ASN A CA 1
ATOM 1486 C C . ASN A 1 199 ? 18.469 -7.297 -9.344 1 37.97 199 ASN A C 1
ATOM 1488 O O . ASN A 1 199 ? 18.359 -6.395 -10.172 1 37.97 199 ASN A O 1
ATOM 1492 N N . ILE A 1 200 ? 17.641 -7.359 -8.414 1 38.5 200 ILE A N 1
ATOM 1493 C CA . ILE A 1 200 ? 16.875 -6.141 -8.156 1 38.5 200 ILE A CA 1
ATOM 1494 C C . ILE A 1 200 ? 17.844 -4.973 -7.934 1 38.5 200 ILE A C 1
ATOM 1496 O O . ILE A 1 200 ? 17.578 -3.855 -8.398 1 38.5 200 ILE A O 1
ATOM 1500 N N . ILE A 1 201 ? 18.875 -5.254 -7.215 1 37.59 201 ILE A N 1
ATOM 1501 C CA . ILE A 1 201 ? 19.844 -4.184 -7.043 1 37.59 201 ILE A CA 1
ATOM 1502 C C . ILE A 1 201 ? 20.406 -3.764 -8.406 1 37.59 201 ILE A C 1
ATOM 1504 O O . ILE A 1 201 ? 20.719 -2.592 -8.617 1 37.59 201 ILE A O 1
ATOM 1508 N N . LYS A 1 202 ? 20.531 -4.77 -9.25 1 37.38 202 LYS A N 1
ATOM 1509 C CA . LYS A 1 202 ? 21.203 -4.371 -10.492 1 37.38 202 LYS A CA 1
ATOM 1510 C C . LYS A 1 202 ? 20.297 -3.477 -11.336 1 37.38 202 LYS A C 1
ATOM 1512 O O . LYS A 1 202 ? 20.781 -2.605 -12.062 1 37.38 202 LYS A O 1
ATOM 1517 N N . ASN A 1 203 ? 19.031 -3.754 -11.266 1 38.66 203 ASN A N 1
ATOM 1518 C CA . ASN A 1 203 ? 18.156 -2.994 -12.156 1 38.66 203 ASN A CA 1
ATOM 1519 C C . ASN A 1 203 ? 17.406 -1.896 -11.406 1 38.66 203 ASN A C 1
ATOM 1521 O O . ASN A 1 203 ? 16.531 -1.246 -11.969 1 38.66 203 ASN A O 1
ATOM 1525 N N . GLY A 1 204 ? 17.609 -1.864 -10.125 1 43.5 204 GLY A N 1
ATOM 1526 C CA . GLY A 1 204 ? 16.969 -0.798 -9.375 1 43.5 204 GLY A CA 1
ATOM 1527 C C . GLY A 1 204 ? 17.859 0.414 -9.18 1 43.5 204 GLY A C 1
ATOM 1528 O O . GLY A 1 204 ? 19.078 0.328 -9.344 1 43.5 204 GLY A O 1
ATOM 1529 N N . ARG A 1 205 ? 17.375 1.605 -9.375 1 42.75 205 ARG A N 1
ATOM 1530 C CA . ARG A 1 205 ? 18.062 2.859 -9.109 1 42.75 205 ARG A CA 1
ATOM 1531 C C . ARG A 1 205 ? 18.312 3.035 -7.613 1 42.75 205 ARG A C 1
ATOM 1533 O O . ARG A 1 205 ? 17.516 3.66 -6.91 1 42.75 205 ARG A O 1
ATOM 1540 N N . ILE A 1 206 ? 19.016 2.066 -7.094 1 44.25 206 ILE A N 1
ATOM 1541 C CA . ILE A 1 206 ? 19.438 2.314 -5.719 1 44.25 206 ILE A CA 1
ATOM 1542 C C . ILE A 1 206 ? 20.656 3.246 -5.715 1 44.25 206 ILE A C 1
ATOM 1544 O O . ILE A 1 206 ? 21.609 3.033 -6.461 1 44.25 206 ILE A O 1
ATOM 1548 N N . PRO A 1 207 ? 20.609 4.293 -5.102 1 41 207 PRO A N 1
ATOM 1549 C CA . PRO A 1 207 ? 21.844 5.086 -5.051 1 41 207 PRO A CA 1
ATOM 1550 C C . PRO A 1 207 ? 23.062 4.254 -4.676 1 41 207 PRO A C 1
ATOM 1552 O O . PRO A 1 207 ? 22.953 3.277 -3.932 1 41 207 PRO A O 1
ATOM 1555 N N . GLY A 1 208 ? 24.203 4.496 -5.375 1 41.31 208 GLY A N 1
ATOM 1556 C CA . GLY A 1 208 ? 25.484 3.838 -5.266 1 41.31 208 GLY A CA 1
ATOM 1557 C C . GLY A 1 208 ? 25.891 3.549 -3.832 1 41.31 208 GLY A C 1
ATOM 1558 O O . GLY A 1 208 ? 26.5 2.516 -3.549 1 41.31 208 GLY A O 1
ATOM 1559 N N . ARG A 1 209 ? 25.609 4.438 -2.973 1 42.38 209 ARG A N 1
ATOM 1560 C CA . ARG A 1 209 ? 26.078 4.266 -1.604 1 42.38 209 ARG A CA 1
ATOM 1561 C C . ARG A 1 209 ? 25.422 3.057 -0.944 1 42.38 209 ARG A C 1
ATOM 1563 O O . ARG A 1 209 ? 26.031 2.412 -0.081 1 42.38 209 ARG A O 1
ATOM 1570 N N . TYR A 1 210 ? 24.297 2.748 -1.352 1 42.66 210 TYR A N 1
ATOM 1571 C CA . TYR A 1 210 ? 23.578 1.619 -0.771 1 42.66 210 TYR A CA 1
ATOM 1572 C C . TYR A 1 210 ? 23.891 0.328 -1.515 1 42.66 210 TYR A C 1
ATOM 1574 O O . TYR A 1 210 ? 23.625 -0.766 -1.02 1 42.66 210 TYR A O 1
ATOM 1582 N N . SER A 1 211 ? 24.469 0.552 -2.639 1 45.69 211 SER A N 1
ATOM 1583 C CA . SER A 1 211 ? 24.828 -0.632 -3.408 1 45.69 211 SER A CA 1
ATOM 1584 C C . SER A 1 211 ? 25.828 -1.497 -2.65 1 45.69 211 SER A C 1
ATOM 1586 O O . SER A 1 211 ? 25.719 -2.725 -2.633 1 45.69 211 SER A O 1
ATOM 1588 N N . LYS A 1 212 ? 26.781 -0.722 -2.098 1 45.69 212 LYS A N 1
ATOM 1589 C CA . LYS A 1 212 ? 27.797 -1.498 -1.404 1 45.69 212 LYS A CA 1
ATOM 1590 C C . LYS A 1 212 ? 27.234 -2.148 -0.144 1 45.69 212 LYS A C 1
ATOM 1592 O O . LYS A 1 212 ? 27.578 -3.289 0.176 1 45.69 212 LYS A O 1
ATOM 1597 N N . LEU A 1 213 ? 26.531 -1.361 0.574 1 40.97 213 LEU A N 1
ATOM 1598 C CA . LEU A 1 213 ? 25.953 -1.91 1.795 1 40.97 213 LEU A CA 1
ATOM 1599 C C . LEU A 1 213 ? 24.906 -2.977 1.473 1 40.97 213 LEU A C 1
ATOM 1601 O O . LEU A 1 213 ? 24.844 -4.004 2.148 1 40.97 213 LEU A O 1
ATOM 1605 N N . ALA A 1 214 ? 24.203 -2.783 0.448 1 44.38 214 ALA A N 1
ATOM 1606 C CA . ALA A 1 214 ? 23.266 -3.793 -0.043 1 44.38 214 ALA A CA 1
ATOM 1607 C C . ALA A 1 214 ? 24 -5.035 -0.532 1 44.38 214 ALA A C 1
ATOM 1609 O O . ALA A 1 214 ? 23.594 -6.16 -0.24 1 44.38 214 ALA A O 1
ATOM 1610 N N . ASP A 1 215 ? 25.016 -4.703 -1.264 1 44.84 215 ASP A N 1
ATOM 1611 C CA . ASP A 1 215 ? 25.875 -5.812 -1.674 1 44.84 215 ASP A CA 1
ATOM 1612 C C . ASP A 1 215 ? 26.422 -6.562 -0.461 1 44.84 215 ASP A C 1
ATOM 1614 O O . ASP A 1 215 ? 26.453 -7.793 -0.449 1 44.84 215 ASP A O 1
ATOM 1618 N N . HIS A 1 216 ? 26.859 -5.719 0.458 1 42.12 216 HIS A N 1
ATOM 1619 C CA . HIS A 1 216 ? 27.453 -6.344 1.635 1 42.12 216 HIS A CA 1
ATOM 1620 C C . HIS A 1 216 ? 26.406 -7.09 2.453 1 42.12 216 HIS A C 1
ATOM 1622 O O . HIS A 1 216 ? 26.656 -8.203 2.926 1 42.12 216 HIS A O 1
ATOM 1628 N N . ALA A 1 217 ? 25.391 -6.496 2.674 1 42.25 217 ALA A N 1
ATOM 1629 C CA . ALA A 1 217 ? 24.312 -7.168 3.41 1 42.25 217 ALA A CA 1
ATOM 1630 C C . ALA A 1 217 ? 23.766 -8.344 2.617 1 42.25 217 ALA A C 1
ATOM 1632 O O . ALA A 1 217 ? 23.484 -9.406 3.18 1 42.25 217 ALA A O 1
ATOM 1633 N N . LEU A 1 218 ? 23.625 -8.086 1.36 1 43.78 218 LEU A N 1
ATOM 1634 C CA . LEU A 1 218 ? 23.234 -9.188 0.479 1 43.78 218 LEU A CA 1
ATOM 1635 C C . LEU A 1 218 ? 24.281 -10.305 0.53 1 43.78 218 LEU A C 1
ATOM 1637 O O . LEU A 1 218 ? 23.922 -11.484 0.575 1 43.78 218 LEU A O 1
ATOM 1641 N N . MET A 1 219 ? 25.5 -9.852 0.433 1 42.78 219 MET A N 1
ATOM 1642 C CA . MET A 1 219 ? 26.578 -10.836 0.412 1 42.78 219 MET A CA 1
ATOM 1643 C C . MET A 1 219 ? 26.703 -11.539 1.758 1 42.78 219 MET A C 1
ATOM 1645 O O . MET A 1 219 ? 27.031 -12.727 1.815 1 42.78 219 MET A O 1
ATOM 1649 N N . ASN A 1 220 ? 26.547 -10.758 2.719 1 41.41 220 ASN A N 1
ATOM 1650 C CA . ASN A 1 220 ? 26.891 -11.359 4.004 1 41.41 220 ASN A CA 1
ATOM 1651 C C . ASN A 1 220 ? 25.656 -11.922 4.703 1 41.41 220 ASN A C 1
ATOM 1653 O O . ASN A 1 220 ? 25.781 -12.719 5.641 1 41.41 220 ASN A O 1
ATOM 1657 N N . TYR A 1 221 ? 24.594 -11.367 4.422 1 41.62 221 TYR A N 1
ATOM 1658 C CA . TYR A 1 221 ? 23.438 -11.836 5.188 1 41.62 221 TYR A CA 1
ATOM 1659 C C . TYR A 1 221 ? 22.422 -12.531 4.285 1 41.62 221 TYR A C 1
ATOM 1661 O O . TYR A 1 221 ? 21.344 -12.93 4.738 1 41.62 221 TYR A O 1
ATOM 1669 N N . ALA A 1 222 ? 22.734 -12.555 3.016 1 48.72 222 ALA A N 1
ATOM 1670 C CA . ALA A 1 222 ? 21.891 -13.312 2.1 1 48.72 222 ALA A CA 1
ATOM 1671 C C . ALA A 1 222 ? 21.906 -14.805 2.449 1 48.72 222 ALA A C 1
ATOM 1673 O O . ALA A 1 222 ? 22.906 -15.492 2.219 1 48.72 222 ALA A O 1
ATOM 1674 N N . MET A 1 223 ? 21.328 -15.234 3.52 1 50.44 223 MET A N 1
ATOM 1675 C CA . MET A 1 223 ? 21.375 -16.625 3.949 1 50.44 223 MET A CA 1
ATOM 1676 C C . MET A 1 223 ? 20.531 -17.516 3.041 1 50.44 223 MET A C 1
ATOM 1678 O O . MET A 1 223 ? 20.531 -18.734 3.186 1 50.44 223 MET A O 1
ATOM 1682 N N . THR A 1 224 ? 19.844 -16.922 2.111 1 64.19 224 THR A N 1
ATOM 1683 C CA . THR A 1 224 ? 19.062 -17.891 1.342 1 64.19 224 THR A CA 1
ATOM 1684 C C . THR A 1 224 ? 19.156 -17.578 -0.151 1 64.19 224 THR A C 1
ATOM 1686 O O . THR A 1 224 ? 19.5 -16.469 -0.542 1 64.19 224 THR A O 1
ATOM 1689 N N . THR A 1 225 ? 19.375 -18.641 -1.018 1 79.5 225 THR A N 1
ATOM 1690 C CA . THR A 1 225 ? 19.391 -18.516 -2.471 1 79.5 225 THR A CA 1
ATOM 1691 C C . THR A 1 225 ? 17.969 -18.391 -3.018 1 79.5 225 THR A C 1
ATOM 1693 O O . THR A 1 225 ? 17 -18.75 -2.342 1 79.5 225 THR A O 1
ATOM 1696 N N . SER A 1 226 ? 17.891 -17.797 -4.211 1 87.5 226 SER A N 1
ATOM 1697 C CA . SER A 1 226 ? 16.609 -17.703 -4.887 1 87.5 226 SER A CA 1
ATOM 1698 C C . SER A 1 226 ? 15.961 -19.078 -5.004 1 87.5 226 SER A C 1
ATOM 1700 O O . SER A 1 226 ? 14.742 -19.219 -4.844 1 87.5 226 SER A O 1
ATOM 1702 N N . ASP A 1 227 ? 16.781 -20.109 -5.215 1 91.5 227 ASP A N 1
ATOM 1703 C CA . ASP A 1 227 ? 16.266 -21.469 -5.34 1 91.5 227 ASP A CA 1
ATOM 1704 C C . ASP A 1 227 ? 15.672 -21.953 -4.023 1 91.5 227 ASP A C 1
ATOM 1706 O O . ASP A 1 227 ? 14.586 -22.547 -4.004 1 91.5 227 ASP A O 1
ATOM 1710 N N . ALA A 1 228 ? 16.391 -21.688 -2.928 1 88.25 228 ALA A N 1
ATOM 1711 C CA . ALA A 1 228 ? 15.906 -22.109 -1.613 1 88.25 228 ALA A CA 1
ATOM 1712 C C . ALA A 1 228 ? 14.617 -21.391 -1.247 1 88.25 228 ALA A C 1
ATOM 1714 O O . ALA A 1 228 ? 13.703 -21.984 -0.679 1 88.25 228 ALA A O 1
ATOM 1715 N N . VAL A 1 229 ? 14.547 -20.141 -1.581 1 89.69 229 VAL A N 1
ATOM 1716 C CA . VAL A 1 229 ? 13.359 -19.328 -1.29 1 89.69 229 VAL A CA 1
ATOM 1717 C C . VAL A 1 229 ? 12.172 -19.859 -2.088 1 89.69 229 VAL A C 1
ATOM 1719 O O . VAL A 1 229 ? 11.07 -20 -1.549 1 89.69 229 VAL A O 1
ATOM 1722 N N . ALA A 1 230 ? 12.391 -20.141 -3.363 1 94.44 230 ALA A N 1
ATOM 1723 C CA . ALA A 1 230 ? 11.32 -20.656 -4.219 1 94.44 230 ALA A CA 1
ATOM 1724 C C . ALA A 1 230 ? 10.797 -22 -3.699 1 94.44 230 ALA A C 1
ATOM 1726 O O . ALA A 1 230 ? 9.586 -22.188 -3.574 1 94.44 230 ALA A O 1
ATOM 1727 N N . THR A 1 231 ? 11.719 -22.875 -3.334 1 94.69 231 THR A N 1
ATOM 1728 C CA . THR A 1 231 ? 11.344 -24.203 -2.83 1 94.69 231 THR A CA 1
ATOM 1729 C C . THR A 1 231 ? 10.562 -24.078 -1.527 1 94.69 231 THR A C 1
ATOM 1731 O O . THR A 1 231 ? 9.508 -24.703 -1.372 1 94.69 231 THR A O 1
ATOM 1734 N N . LEU A 1 232 ? 11.086 -23.25 -0.635 1 91.94 232 LEU A N 1
ATOM 1735 C CA . LEU A 1 232 ? 10.406 -23.047 0.642 1 91.94 232 LEU A CA 1
ATOM 1736 C C . LEU A 1 232 ? 9.008 -22.5 0.431 1 91.94 232 LEU A C 1
ATOM 1738 O O . LEU A 1 232 ? 8.055 -22.953 1.068 1 91.94 232 LEU A O 1
ATOM 1742 N N . THR A 1 233 ? 8.867 -21.578 -0.427 1 94.75 233 THR A N 1
ATOM 1743 C CA . THR A 1 233 ? 7.59 -20.922 -0.67 1 94.75 233 THR A CA 1
ATOM 1744 C C . THR A 1 233 ? 6.578 -21.922 -1.243 1 94.75 233 THR A C 1
ATOM 1746 O O . THR A 1 233 ? 5.43 -21.969 -0.794 1 94.75 233 THR A O 1
ATOM 1749 N N . LEU A 1 234 ? 7.008 -22.719 -2.203 1 97.75 234 LEU A N 1
ATOM 1750 C CA . LEU A 1 234 ? 6.117 -23.703 -2.807 1 97.75 234 LEU A CA 1
ATOM 1751 C C . LEU A 1 234 ? 5.715 -24.766 -1.79 1 97.75 234 LEU A C 1
ATOM 1753 O O . LEU A 1 234 ? 4.57 -25.219 -1.776 1 97.75 234 LEU A O 1
ATOM 1757 N N . ASN A 1 235 ? 6.664 -25.172 -0.928 1 95.5 235 ASN A N 1
ATOM 1758 C CA . ASN A 1 235 ? 6.332 -26.109 0.142 1 95.5 235 ASN A CA 1
ATOM 1759 C C . ASN A 1 235 ? 5.27 -25.547 1.077 1 95.5 235 ASN A C 1
ATOM 1761 O O . ASN A 1 235 ? 4.348 -26.25 1.481 1 95.5 235 ASN A O 1
ATOM 1765 N N . ARG A 1 236 ? 5.406 -24.328 1.382 1 91.62 236 ARG A N 1
ATOM 1766 C CA . ARG A 1 236 ? 4.461 -23.688 2.295 1 91.62 236 ARG A CA 1
ATOM 1767 C C . ARG A 1 236 ? 3.104 -23.5 1.629 1 91.62 236 ARG A C 1
ATOM 1769 O O . ARG A 1 236 ? 2.062 -23.656 2.27 1 91.62 236 ARG A O 1
ATOM 1776 N N . LEU A 1 237 ? 3.178 -23.141 0.384 1 95.94 237 LEU A N 1
ATOM 1777 C CA . LEU A 1 237 ? 1.927 -23.078 -0.365 1 95.94 237 LEU A CA 1
ATOM 1778 C C . LEU A 1 237 ? 1.2 -24.422 -0.302 1 95.94 237 LEU A C 1
ATOM 1780 O O . LEU A 1 237 ? -0.003 -24.469 -0.035 1 95.94 237 LEU A O 1
ATOM 1784 N N . ASP A 1 238 ? 1.875 -25.516 -0.51 1 96.62 238 ASP A N 1
ATOM 1785 C CA . ASP A 1 238 ? 1.31 -26.859 -0.507 1 96.62 238 ASP A CA 1
ATOM 1786 C C . ASP A 1 238 ? 0.7 -27.203 0.853 1 96.62 238 ASP A C 1
ATOM 1788 O O . ASP A 1 238 ? -0.281 -27.938 0.932 1 96.62 238 ASP A O 1
ATOM 1792 N N . ARG A 1 239 ? 1.26 -26.609 1.888 1 92.44 239 ARG A N 1
ATOM 1793 C CA . ARG A 1 239 ? 0.784 -26.859 3.244 1 92.44 239 ARG A CA 1
ATOM 1794 C C . ARG A 1 239 ? -0.32 -25.875 3.627 1 92.44 239 ARG A C 1
ATOM 1796 O O . ARG A 1 239 ? -0.801 -25.891 4.762 1 92.44 239 ARG A O 1
ATOM 1803 N N . GLY A 1 240 ? -0.634 -24.984 2.754 1 90.5 240 GLY A N 1
ATOM 1804 C CA . GLY A 1 240 ? -1.714 -24.031 2.994 1 90.5 240 GLY A CA 1
ATOM 1805 C C . GLY A 1 240 ? -1.308 -22.875 3.887 1 90.5 240 GLY A C 1
ATOM 1806 O O . GLY A 1 240 ? -2.152 -22.281 4.555 1 90.5 240 GLY A O 1
ATOM 1807 N N . GLN A 1 241 ? -0.013 -22.578 3.873 1 87.62 241 GLN A N 1
ATOM 1808 C CA . GLN A 1 241 ? 0.475 -21.5 4.711 1 87.62 241 GLN A CA 1
ATOM 1809 C C . GLN A 1 241 ? 0.453 -20.172 3.955 1 87.62 241 GLN A C 1
ATOM 1811 O O . GLN A 1 241 ? 0.918 -20.094 2.814 1 87.62 241 GLN A O 1
ATOM 1816 N N . LEU A 1 242 ? -0.045 -19.188 4.598 1 87.62 242 LEU A N 1
ATOM 1817 C CA . LEU A 1 242 ? -0.213 -17.891 3.963 1 87.62 242 LEU A CA 1
ATOM 1818 C C . LEU A 1 242 ? 1.125 -17.172 3.836 1 87.62 242 LEU A C 1
ATOM 1820 O O . LEU A 1 242 ? 1.427 -16.594 2.791 1 87.62 242 LEU A O 1
ATOM 1824 N N . TYR A 1 243 ? 1.966 -17.281 4.855 1 85.31 243 TYR A N 1
ATOM 1825 C CA . TYR A 1 243 ? 3.17 -16.453 4.887 1 85.31 243 TYR A CA 1
ATOM 1826 C C . TYR A 1 243 ? 4.414 -17.297 4.625 1 85.31 243 TYR A C 1
ATOM 1828 O O . TYR A 1 243 ? 4.539 -18.406 5.145 1 85.31 243 TYR A O 1
ATOM 1836 N N . THR A 1 244 ? 5.27 -16.781 3.789 1 86.12 244 THR A N 1
ATOM 1837 C CA . THR A 1 244 ? 6.645 -17.25 3.689 1 86.12 244 THR A CA 1
ATOM 1838 C C . THR A 1 244 ? 7.629 -16.141 4.023 1 86.12 244 THR A C 1
ATOM 1840 O O . THR A 1 244 ? 7.688 -15.125 3.318 1 86.12 244 THR A O 1
ATOM 1843 N N . THR A 1 245 ? 8.344 -16.297 5.117 1 75.81 245 THR A N 1
ATOM 1844 C CA . THR A 1 245 ? 9.422 -15.398 5.516 1 75.81 245 THR A CA 1
ATOM 1845 C C . THR A 1 245 ? 10.734 -16.156 5.652 1 75.81 245 THR A C 1
ATOM 1847 O O . THR A 1 245 ? 10.992 -16.781 6.688 1 75.81 245 THR A O 1
ATOM 1850 N N . PRO A 1 246 ? 11.484 -16.312 4.645 1 62.28 246 PRO A N 1
ATOM 1851 C CA . PRO A 1 246 ? 12.617 -17.234 4.645 1 62.28 246 PRO A CA 1
ATOM 1852 C C . PRO A 1 246 ? 13.641 -16.922 5.734 1 62.28 246 PRO A C 1
ATOM 1854 O O . PRO A 1 246 ? 14.297 -17.828 6.25 1 62.28 246 PRO A O 1
ATOM 1857 N N . GLN A 1 247 ? 14.102 -15.68 5.941 1 56.47 247 GLN A N 1
ATOM 1858 C CA . GLN A 1 247 ? 15.219 -15.43 6.848 1 56.47 247 GLN A CA 1
ATOM 1859 C C . GLN A 1 247 ? 14.727 -15.18 8.273 1 56.47 247 GLN A C 1
ATOM 1861 O O . GLN A 1 247 ? 13.734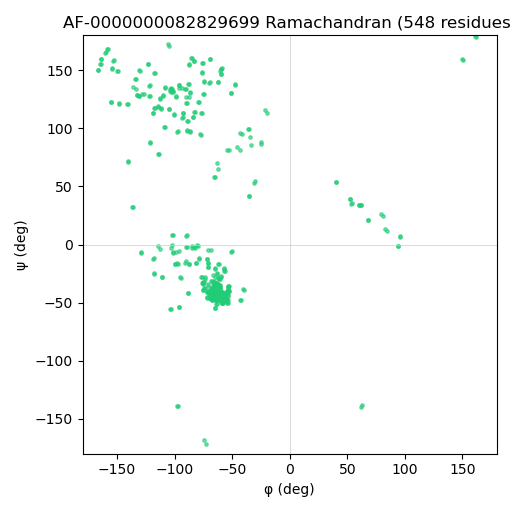 -14.484 8.477 1 56.47 247 GLN A O 1
ATOM 1866 N N . ILE A 1 248 ? 15.312 -15.961 9.172 1 48.03 248 ILE A N 1
ATOM 1867 C CA . ILE A 1 248 ? 15.047 -15.922 10.609 1 48.03 248 ILE A CA 1
ATOM 1868 C C . ILE A 1 248 ? 14.977 -14.469 11.078 1 48.03 248 ILE A C 1
ATOM 1870 O O . ILE A 1 248 ? 14.102 -14.109 11.875 1 48.03 248 ILE A O 1
ATOM 1874 N N . ASP A 1 249 ? 15.977 -13.75 10.633 1 43.66 249 ASP A N 1
ATOM 1875 C CA . ASP A 1 249 ? 16.047 -12.375 11.117 1 43.66 249 ASP A CA 1
ATOM 1876 C C . ASP A 1 249 ? 14.828 -11.57 10.664 1 43.66 249 ASP A C 1
ATOM 1878 O O . ASP A 1 249 ? 14.328 -10.727 11.406 1 43.66 249 ASP A O 1
ATOM 1882 N N . ALA A 1 250 ? 14.359 -11.938 9.484 1 47.69 250 ALA A N 1
ATOM 1883 C CA . ALA A 1 250 ? 13.172 -11.25 8.984 1 47.69 250 ALA A CA 1
ATOM 1884 C C . ALA A 1 250 ? 11.961 -11.547 9.859 1 47.69 250 ALA A C 1
ATOM 1886 O O . ALA A 1 250 ? 11.133 -10.664 10.109 1 47.69 250 ALA A O 1
ATOM 1887 N N . LYS A 1 251 ? 12.055 -12.719 10.336 1 44.53 251 LYS A N 1
ATOM 1888 C CA . LYS A 1 251 ? 10.969 -13.102 11.227 1 44.53 251 LYS A CA 1
ATOM 1889 C C . LYS A 1 251 ? 10.992 -12.281 12.516 1 44.53 251 LYS A C 1
ATOM 1891 O O . LYS A 1 251 ? 9.945 -11.922 13.047 1 44.53 251 LYS A O 1
ATOM 1896 N N . LEU A 1 252 ? 12.273 -11.992 12.93 1 43.81 252 LEU A N 1
ATOM 1897 C CA . LEU A 1 252 ? 12.414 -11.188 14.141 1 43.81 252 LEU A CA 1
ATOM 1898 C C . LEU A 1 252 ? 11.914 -9.766 13.914 1 43.81 252 LEU A C 1
ATOM 1900 O O . LEU A 1 252 ? 11.211 -9.211 14.758 1 43.81 252 LEU A O 1
ATOM 1904 N N . PHE A 1 253 ? 12.359 -9.25 12.805 1 44.53 253 PHE A N 1
ATOM 1905 C CA . PHE A 1 253 ? 11.953 -7.875 12.531 1 44.53 253 PHE A CA 1
ATOM 1906 C C . PHE A 1 253 ? 10.453 -7.785 12.312 1 44.53 253 PHE A C 1
ATOM 1908 O O . PHE A 1 253 ? 9.812 -6.824 12.75 1 44.53 253 PHE A O 1
ATOM 1915 N N . TRP A 1 254 ? 10.078 -8.781 11.703 1 48.56 254 TRP A N 1
ATOM 1916 C CA . TRP A 1 254 ? 8.633 -8.883 11.523 1 48.56 254 TRP A CA 1
ATOM 1917 C C . TRP A 1 254 ? 7.918 -8.922 12.867 1 48.56 254 TRP A C 1
ATOM 1919 O O . TRP A 1 254 ? 6.926 -8.211 13.07 1 48.56 254 TRP A O 1
ATOM 1929 N N . LEU A 1 255 ? 8.555 -9.688 13.758 1 44.84 255 LEU A N 1
ATOM 1930 C CA . LEU A 1 255 ? 8.023 -9.797 15.109 1 44.84 255 LEU A CA 1
ATOM 1931 C C . LEU A 1 255 ? 8.172 -8.477 15.867 1 44.84 255 LEU A C 1
ATOM 1933 O O . LEU A 1 255 ? 7.262 -8.07 16.594 1 44.84 255 LEU A O 1
ATOM 1937 N N . MET A 1 256 ? 9.336 -7.887 15.664 1 42.62 256 MET A N 1
ATOM 1938 C CA . MET A 1 256 ? 9.602 -6.645 16.391 1 42.62 256 MET A CA 1
ATOM 1939 C C . MET A 1 256 ? 8.648 -5.543 15.945 1 42.62 256 MET A C 1
ATOM 1941 O O . MET A 1 256 ? 8.141 -4.785 16.766 1 42.62 256 MET A O 1
ATOM 1945 N N . LYS A 1 257 ? 8.641 -5.34 14.734 1 45.41 257 LYS A N 1
ATOM 1946 C CA . LYS A 1 257 ? 7.719 -4.316 14.25 1 45.41 257 LYS A CA 1
ATOM 1947 C C . LYS A 1 257 ? 6.293 -4.59 14.734 1 45.41 257 LYS A C 1
ATOM 1949 O O . LYS A 1 257 ? 5.559 -3.656 15.062 1 45.41 257 LYS A O 1
ATOM 1954 N N . ARG A 1 258 ? 5.996 -5.832 14.773 1 46.34 258 ARG A N 1
ATOM 1955 C CA . ARG A 1 258 ? 4.648 -6.254 15.141 1 46.34 258 ARG A CA 1
ATOM 1956 C C . ARG A 1 258 ? 4.434 -6.133 16.656 1 46.34 258 ARG A C 1
ATOM 1958 O O . ARG A 1 258 ? 3.336 -5.805 17.094 1 46.34 258 ARG A O 1
ATOM 1965 N N . THR A 1 259 ? 5.535 -6.359 17.438 1 41.75 259 THR A N 1
ATOM 1966 C CA . THR A 1 259 ? 5.402 -6.418 18.891 1 41.75 259 THR A CA 1
ATOM 1967 C C . THR A 1 259 ? 5.551 -5.027 19.5 1 41.75 259 THR A C 1
ATOM 1969 O O . THR A 1 259 ? 4.953 -4.734 20.547 1 41.75 259 THR A O 1
ATOM 1972 N N . SER A 1 260 ? 6.438 -4.16 19.109 1 42.03 260 SER A N 1
ATOM 1973 C CA . SER A 1 260 ? 6.652 -2.814 19.641 1 42.03 260 SER A CA 1
ATOM 1974 C C . SER A 1 260 ? 6.961 -1.826 18.516 1 42.03 260 SER A C 1
ATOM 1976 O O . SER A 1 260 ? 8.117 -1.437 18.328 1 42.03 260 SER A O 1
ATOM 1978 N N . PRO A 1 261 ? 5.875 -1.577 17.781 1 44.06 261 PRO A N 1
ATOM 1979 C CA . PRO A 1 261 ? 6.102 -0.711 16.625 1 44.06 261 PRO A CA 1
ATOM 1980 C C . PRO A 1 261 ? 6.805 0.595 16.984 1 44.06 261 PRO A C 1
ATOM 1982 O O . PRO A 1 261 ? 7.664 1.068 16.25 1 44.06 261 PRO A O 1
ATOM 1985 N N . THR A 1 262 ? 6.383 1.089 18.094 1 43.41 262 THR A N 1
ATOM 1986 C CA . THR A 1 262 ? 7.023 2.324 18.531 1 43.41 262 THR A CA 1
ATOM 1987 C C . THR A 1 262 ? 8.516 2.109 18.734 1 43.41 262 THR A C 1
ATOM 1989 O O . THR A 1 262 ? 9.336 2.93 18.312 1 43.41 262 THR A O 1
ATOM 1992 N N . LEU A 1 263 ? 8.703 0.978 19.422 1 43.81 263 LEU A N 1
ATOM 1993 C CA . LEU A 1 263 ? 10.109 0.716 19.688 1 43.81 263 LEU A CA 1
ATOM 1994 C C . LEU A 1 263 ? 10.867 0.4 18.406 1 43.81 263 LEU A C 1
ATOM 1996 O O . LEU A 1 263 ? 12.016 0.809 18.25 1 43.81 263 LEU A O 1
ATOM 2000 N N . TYR A 1 264 ? 10.156 -0.295 17.594 1 43.84 264 TYR A N 1
ATOM 2001 C CA . TYR A 1 264 ? 10.758 -0.625 16.297 1 43.84 264 TYR A CA 1
ATOM 2002 C C . TYR A 1 264 ? 11.008 0.632 15.477 1 43.84 264 TYR A C 1
ATOM 2004 O O . TYR A 1 264 ? 12.094 0.812 14.922 1 43.84 264 TYR A O 1
ATOM 2012 N N . ALA A 1 265 ? 10.086 1.484 15.359 1 43.25 265 ALA A N 1
ATOM 2013 C CA . ALA A 1 265 ? 10.25 2.734 14.625 1 43.25 265 ALA A CA 1
ATOM 2014 C C . ALA A 1 265 ? 11.344 3.596 15.25 1 43.25 265 ALA A C 1
ATOM 2016 O O . ALA A 1 265 ? 12.133 4.223 14.539 1 43.25 265 ALA A O 1
ATOM 2017 N N . LYS A 1 266 ? 11.25 3.607 16.547 1 44.59 266 LYS A N 1
ATOM 2018 C CA . LYS A 1 266 ? 12.305 4.336 17.25 1 44.59 266 LYS A CA 1
ATOM 2019 C C . LYS A 1 266 ? 13.68 3.734 16.953 1 44.59 266 LYS A C 1
ATOM 2021 O O . LYS A 1 266 ? 14.656 4.461 16.75 1 44.59 266 LYS A O 1
ATOM 2026 N N . PHE A 1 267 ? 13.656 2.352 16.938 1 41.94 267 PHE A N 1
ATOM 2027 C CA . PHE A 1 267 ? 14.922 1.661 16.688 1 41.94 267 PHE A CA 1
ATOM 2028 C C . PHE A 1 267 ? 15.414 1.933 15.273 1 41.94 267 PHE A C 1
ATOM 2030 O O . PHE A 1 267 ? 16.609 2.195 15.07 1 41.94 267 PHE A O 1
ATOM 2037 N N . LEU A 1 268 ? 14.578 1.834 14.414 1 43.22 268 LEU A N 1
ATOM 2038 C CA . LEU A 1 268 ? 14.969 2.102 13.031 1 43.22 268 LEU A CA 1
ATOM 2039 C C . LEU A 1 268 ? 15.422 3.547 12.867 1 43.22 268 LEU A C 1
ATOM 2041 O O . LEU A 1 268 ? 16.406 3.816 12.172 1 43.22 268 LEU A O 1
ATOM 2045 N N . GLY A 1 269 ? 14.68 4.488 13.367 1 41.12 269 GLY A N 1
ATOM 2046 C CA . GLY A 1 269 ? 15.07 5.891 13.359 1 41.12 269 GLY A CA 1
ATOM 2047 C C . GLY A 1 269 ? 16.422 6.137 13.992 1 41.12 269 GLY A C 1
ATOM 2048 O O . GLY A 1 269 ? 17.25 6.867 13.438 1 41.12 269 GLY A O 1
ATOM 2049 N N . LEU A 1 270 ? 16.484 5.547 15.219 1 40 270 LEU A N 1
ATOM 2050 C CA . LEU A 1 270 ? 17.75 5.723 15.922 1 40 270 LEU A CA 1
ATOM 2051 C C . LEU A 1 270 ? 18.891 5.105 15.133 1 40 270 LEU A C 1
ATOM 2053 O O . LEU A 1 270 ? 19.969 5.695 15.039 1 40 270 LEU A O 1
ATOM 2057 N N . SER A 1 271 ? 18.641 3.93 14.656 1 39.97 271 SER A N 1
ATOM 2058 C CA . SER A 1 271 ? 19.703 3.262 13.906 1 39.97 271 SER A CA 1
ATOM 2059 C C . SER A 1 271 ? 20.062 4.043 12.641 1 39.97 271 SER A C 1
ATOM 2061 O O . SER A 1 271 ? 21.234 4.113 12.266 1 39.97 271 SER A O 1
ATOM 2063 N N . TYR A 1 272 ? 19.078 4.598 12.109 1 41.09 272 TYR A N 1
ATOM 2064 C CA . TYR A 1 272 ? 19.312 5.402 10.914 1 41.09 272 TYR A CA 1
ATOM 2065 C C . TYR A 1 272 ? 20.109 6.656 11.25 1 41.09 272 TYR A C 1
ATOM 2067 O O . TYR A 1 272 ? 20.984 7.074 10.484 1 41.09 272 TYR A O 1
ATOM 2075 N N . GLN A 1 273 ? 19.812 7.27 12.359 1 41.31 273 GLN A N 1
ATOM 2076 C CA . GLN A 1 273 ? 20.562 8.438 12.797 1 41.31 273 GLN A CA 1
ATOM 2077 C C . GLN A 1 273 ? 22.016 8.07 13.125 1 41.31 273 GLN A C 1
ATOM 2079 O O . GLN A 1 273 ? 22.922 8.867 12.906 1 41.31 273 GLN A O 1
ATOM 2084 N N . LEU A 1 274 ? 22.234 6.949 13.75 1 39.34 274 LEU A N 1
ATOM 2085 C CA . LEU A 1 274 ? 23.562 6.559 14.195 1 39.34 274 LEU A CA 1
ATOM 2086 C C . LEU A 1 274 ? 24.422 6.125 13.016 1 39.34 274 LEU A C 1
ATOM 2088 O O . LEU A 1 274 ? 25.656 6.246 13.062 1 39.34 274 LEU A O 1
ATOM 2092 N N . PHE A 1 275 ? 23.875 5.68 12.078 1 34.81 275 PHE A N 1
ATOM 2093 C CA . PHE A 1 275 ? 24.703 5.133 11.008 1 34.81 275 PHE A CA 1
ATOM 2094 C C . PHE A 1 275 ? 24.859 6.137 9.875 1 34.81 275 PHE A C 1
ATOM 2096 O O . PHE A 1 275 ? 25.609 5.898 8.922 1 34.81 275 PHE A O 1
ATOM 2103 N N . LYS A 1 276 ? 24.172 7.219 9.938 1 36.69 276 LYS A N 1
ATOM 2104 C CA . LYS A 1 276 ? 24.562 8.281 9.016 1 36.69 276 LYS A CA 1
ATOM 2105 C C . LYS A 1 276 ? 25.281 9.414 9.75 1 36.69 276 LYS A C 1
ATOM 2107 O O . LYS A 1 276 ? 24.797 9.875 10.797 1 36.69 276 LYS A O 1
ATOM 2112 N N . MET B 1 1 ? 19.094 25.219 35.906 1 22.2 1 MET B N 1
ATOM 2113 C CA . MET B 1 1 ? 17.625 25.234 35.844 1 22.2 1 MET B CA 1
ATOM 2114 C C . MET B 1 1 ? 17.156 25.156 34.375 1 22.2 1 MET B C 1
ATOM 2116 O O . MET B 1 1 ? 17.078 26.172 33.688 1 22.2 1 MET B O 1
ATOM 2120 N N . ILE B 1 2 ? 17.703 24.484 33.5 1 33.09 2 ILE B N 1
ATOM 2121 C CA . ILE B 1 2 ? 17.688 24.422 32.031 1 33.09 2 ILE B CA 1
ATOM 2122 C C . ILE B 1 2 ? 16.25 24.469 31.531 1 33.09 2 ILE B C 1
ATOM 2124 O O . ILE B 1 2 ? 15.43 23.625 31.906 1 33.09 2 ILE B O 1
ATOM 2128 N N . LEU B 1 3 ? 15.688 25.703 31.391 1 33.28 3 LEU B N 1
ATOM 2129 C CA . LEU B 1 3 ? 14.328 26.094 31.031 1 33.28 3 LEU B CA 1
ATOM 2130 C C . LEU B 1 3 ? 13.734 25.094 30.031 1 33.28 3 LEU B C 1
ATOM 2132 O O . LEU B 1 3 ? 14.359 24.781 29.016 1 33.28 3 LEU B O 1
ATOM 2136 N N . PHE B 1 4 ? 13.148 24.016 30.453 1 39.78 4 PHE B N 1
ATOM 2137 C CA . PHE B 1 4 ? 12.406 23.016 29.688 1 39.78 4 PHE B CA 1
ATOM 2138 C C . PHE B 1 4 ? 11.734 23.641 28.469 1 39.78 4 PHE B C 1
ATOM 2140 O O . PHE B 1 4 ? 10.719 24.328 28.609 1 39.78 4 PHE B O 1
ATOM 2147 N N . GLY B 1 5 ? 12.484 24.297 27.641 1 40.28 5 GLY B N 1
ATOM 2148 C CA . GLY B 1 5 ? 12.047 25.016 26.453 1 40.28 5 GLY B CA 1
ATOM 2149 C C . GLY B 1 5 ? 10.711 24.547 25.922 1 40.28 5 GLY B C 1
ATOM 2150 O O . GLY B 1 5 ? 10.359 23.359 26.062 1 40.28 5 GLY B O 1
ATOM 2151 N N . LYS B 1 6 ? 9.688 25.375 25.922 1 47.91 6 LYS B N 1
ATOM 2152 C CA . LYS B 1 6 ? 8.336 25.141 25.422 1 47.91 6 LYS B CA 1
ATOM 2153 C C . LYS B 1 6 ? 8.328 24.062 24.344 1 47.91 6 LYS B C 1
ATOM 2155 O O . LYS B 1 6 ? 9 24.188 23.328 1 47.91 6 LYS B O 1
ATOM 2160 N N . LYS B 1 7 ? 8.234 22.797 24.609 1 59.62 7 LYS B N 1
ATOM 2161 C CA . LYS B 1 7 ? 8.156 21.625 23.75 1 59.62 7 LYS B CA 1
ATOM 2162 C C . LYS B 1 7 ? 7.363 21.922 22.484 1 59.62 7 LYS B C 1
ATOM 2164 O O . LYS B 1 7 ? 6.266 22.469 22.547 1 59.62 7 LYS B O 1
ATOM 2169 N N . ASP B 1 8 ? 8.102 22.203 21.297 1 79 8 ASP B N 1
ATOM 2170 C CA . ASP B 1 8 ? 7.535 22.547 20 1 79 8 ASP B CA 1
ATOM 2171 C C . ASP B 1 8 ? 6.316 21.688 19.688 1 79 8 ASP B C 1
ATOM 2173 O O . ASP B 1 8 ? 6.406 20.453 19.672 1 79 8 ASP B O 1
ATOM 2177 N N . GLN B 1 9 ? 5.02 22.281 20.031 1 95.25 9 GLN B N 1
ATOM 2178 C CA . GLN B 1 9 ? 3.748 21.656 19.688 1 95.25 9 GLN B CA 1
ATOM 2179 C C . GLN B 1 9 ? 3.299 22.062 18.281 1 95.25 9 GLN B C 1
ATOM 2181 O O . GLN B 1 9 ? 2.68 23.109 18.109 1 95.25 9 GLN B O 1
ATOM 2186 N N . PRO B 1 10 ? 3.57 21.219 17.312 1 97.62 10 PRO B N 1
ATOM 2187 C CA . PRO B 1 10 ? 3.295 21.578 15.922 1 97.62 10 PRO B CA 1
ATOM 2188 C C . PRO B 1 10 ? 1.831 21.938 15.688 1 97.62 10 PRO B C 1
ATOM 2190 O O . PRO B 1 10 ? 1.514 22.641 14.719 1 97.62 10 PRO B O 1
ATOM 2193 N N . SER B 1 11 ? 0.937 21.5 16.594 1 98.25 11 SER B N 1
ATOM 2194 C CA . SER B 1 11 ? -0.48 21.734 16.328 1 98.25 11 SER B CA 1
ATOM 2195 C C . SER B 1 11 ? -0.93 23.094 16.859 1 98.25 11 SER B C 1
ATOM 2197 O O . SER B 1 11 ? -2.02 23.562 16.531 1 98.25 11 SER B O 1
ATOM 2199 N N . ARG B 1 12 ? -0.15 23.719 17.75 1 97.88 12 ARG B N 1
ATOM 2200 C CA . ARG B 1 12 ? -0.498 25.016 18.328 1 97.88 12 ARG B CA 1
ATOM 2201 C C . ARG B 1 12 ? -0.002 26.156 17.438 1 97.88 12 ARG B C 1
ATOM 2203 O O . ARG B 1 12 ? 1.155 26.156 17.016 1 97.88 12 ARG B O 1
ATOM 2210 N N . ASN B 1 13 ? -0.856 27.078 17.172 1 97.75 13 ASN B N 1
ATOM 2211 C CA . ASN B 1 13 ? -0.545 28.234 16.328 1 97.75 13 ASN B CA 1
ATOM 2212 C C . ASN B 1 13 ? 0.027 27.797 14.984 1 97.75 13 ASN B C 1
ATOM 2214 O O . ASN B 1 13 ? 0.966 28.422 14.477 1 97.75 13 ASN B O 1
ATOM 2218 N N . ALA B 1 14 ? -0.466 26.703 14.5 1 97.94 14 ALA B N 1
ATOM 2219 C CA . ALA B 1 14 ? 0.047 26.125 13.266 1 97.94 14 ALA B CA 1
ATOM 2220 C C . ALA B 1 14 ? -0.449 26.906 12.047 1 97.94 14 ALA B C 1
ATOM 2222 O O . ALA B 1 14 ? -1.52 27.516 12.086 1 97.94 14 ALA B O 1
ATOM 2223 N N . TYR B 1 15 ? 0.322 26.969 11.047 1 98.69 15 TYR B N 1
ATOM 2224 C CA . TYR B 1 15 ? -0.107 27.281 9.688 1 98.69 15 TYR B CA 1
ATOM 2225 C C . TYR B 1 15 ? -0.311 26.016 8.875 1 98.69 15 TYR B C 1
ATOM 2227 O O . TYR B 1 15 ? 0.651 25.438 8.367 1 98.69 15 TYR B O 1
ATOM 2235 N N . ALA B 1 16 ? -1.579 25.578 8.797 1 98.88 16 ALA B N 1
ATOM 2236 C CA . ALA B 1 16 ? -1.846 24.188 8.438 1 98.88 16 ALA B CA 1
ATOM 2237 C C . ALA B 1 16 ? -2.633 24.094 7.133 1 98.88 16 ALA B C 1
ATOM 2239 O O . ALA B 1 16 ? -3.387 25.016 6.793 1 98.88 16 ALA B O 1
ATOM 2240 N N . VAL B 1 17 ? -2.385 23.078 6.418 1 98.94 17 VAL B N 1
ATOM 2241 C CA . VAL B 1 17 ? -3.221 22.641 5.305 1 98.94 17 VAL B CA 1
ATOM 2242 C C . VAL B 1 17 ? -3.875 21.312 5.648 1 98.94 17 VAL B C 1
ATOM 2244 O O . VAL B 1 17 ? -3.199 20.375 6.09 1 98.94 17 VAL B O 1
ATOM 2247 N N . VAL B 1 18 ? -5.168 21.219 5.566 1 98.88 18 VAL B N 1
ATOM 2248 C CA . VAL B 1 18 ? -5.922 19.984 5.773 1 98.88 18 VAL B CA 1
ATOM 2249 C C . VAL B 1 18 ? -6.648 19.594 4.488 1 98.88 18 VAL B C 1
ATOM 2251 O O . VAL B 1 18 ? -7.465 20.359 3.975 1 98.88 18 VAL B O 1
ATOM 2254 N N . THR B 1 19 ? -6.324 18.469 3.93 1 98.81 19 THR B N 1
ATOM 2255 C CA . THR B 1 19 ? -7.062 17.984 2.766 1 98.81 19 THR B CA 1
ATOM 2256 C C . THR B 1 19 ? -8.281 17.172 3.195 1 98.81 19 THR B C 1
ATOM 2258 O O . THR B 1 19 ? -8.266 16.547 4.254 1 98.81 19 THR B O 1
ATOM 2261 N N . GLY B 1 20 ? -9.297 17.141 2.281 1 97.81 20 GLY B N 1
ATOM 2262 C CA . GLY B 1 20 ? -10.547 16.531 2.693 1 97.81 20 GLY B CA 1
ATOM 2263 C C . GLY B 1 20 ? -11.188 17.219 3.881 1 97.81 20 GLY B C 1
ATOM 2264 O O . GLY B 1 20 ? -11.75 16.562 4.762 1 97.81 20 GLY B O 1
ATOM 2265 N N . ALA B 1 21 ? -11.055 18.484 3.98 1 98.06 21 ALA B N 1
ATOM 2266 C CA . ALA B 1 21 ? -11.43 19.25 5.164 1 98.06 21 ALA B CA 1
ATOM 2267 C C . ALA B 1 21 ? -12.922 19.562 5.156 1 98.06 21 ALA B C 1
ATOM 2269 O O . ALA B 1 21 ? -13.438 20.172 6.102 1 98.06 21 ALA B O 1
ATOM 2270 N N . GLY B 1 22 ? -13.617 19.172 4.125 1 96.44 22 GLY B N 1
ATOM 2271 C CA . GLY B 1 22 ? -15.016 19.547 3.98 1 96.44 22 GLY B CA 1
ATOM 2272 C C . GLY B 1 22 ? -15.945 18.703 4.824 1 96.44 22 GLY B C 1
ATOM 2273 O O . GLY B 1 22 ? -17.125 19.031 4.988 1 96.44 22 GLY B O 1
ATOM 2274 N N . SER B 1 23 ? -15.414 17.609 5.367 1 91.44 23 SER B N 1
ATOM 2275 C CA . SER B 1 23 ? -16.281 16.75 6.152 1 91.44 23 SER B CA 1
ATOM 2276 C C . SER B 1 23 ? -15.484 15.852 7.09 1 91.44 23 SER B C 1
ATOM 2278 O O . SER B 1 23 ? -14.25 15.883 7.078 1 91.44 23 SER B O 1
ATOM 2280 N N . GLY B 1 24 ? -16.219 15.289 8.023 1 90.94 24 GLY B N 1
ATOM 2281 C CA . GLY B 1 24 ? -15.68 14.211 8.828 1 90.94 24 GLY B CA 1
ATOM 2282 C C . GLY B 1 24 ? -14.477 14.633 9.656 1 90.94 24 GLY B C 1
ATOM 2283 O O . GLY B 1 24 ? -14.492 15.68 10.297 1 90.94 24 GLY B O 1
ATOM 2284 N N . ILE B 1 25 ? -13.531 13.742 9.695 1 92.25 25 ILE B N 1
ATOM 2285 C CA . ILE B 1 25 ? -12.328 13.93 10.508 1 92.25 25 ILE B CA 1
ATOM 2286 C C . ILE B 1 25 ? -11.547 15.133 9.992 1 92.25 25 ILE B C 1
ATOM 2288 O O . ILE B 1 25 ? -10.945 15.867 10.781 1 92.25 25 ILE B O 1
ATOM 2292 N N . GLY B 1 26 ? -11.586 15.375 8.633 1 96.69 26 GLY B N 1
ATOM 2293 C CA . GLY B 1 26 ? -10.906 16.531 8.07 1 96.69 26 GLY B CA 1
ATOM 2294 C C . GLY B 1 26 ? -11.438 17.844 8.594 1 96.69 26 GLY B C 1
ATOM 2295 O O . GLY B 1 26 ? -10.656 18.734 8.969 1 96.69 26 GLY B O 1
ATOM 2296 N N . ARG B 1 27 ? -12.742 17.938 8.609 1 97.06 27 ARG B N 1
ATOM 2297 C CA . ARG B 1 27 ? -13.367 19.125 9.188 1 97.06 27 ARG B CA 1
ATOM 2298 C C . ARG B 1 27 ? -13 19.266 10.656 1 97.06 27 ARG B C 1
ATOM 2300 O O . ARG B 1 27 ? -12.672 20.359 11.117 1 97.06 27 ARG B O 1
ATOM 2307 N N . SER B 1 28 ? -13 18.172 11.375 1 96 28 SER B N 1
ATOM 2308 C CA . SER B 1 28 ? -12.68 18.172 12.797 1 96 28 SER B CA 1
ATOM 2309 C C . SER B 1 28 ? -11.242 18.625 13.039 1 96 28 SER B C 1
ATOM 2311 O O . SER B 1 28 ? -10.961 19.375 13.977 1 96 28 SER B O 1
ATOM 2313 N N . PHE B 1 29 ? -10.32 18.156 12.195 1 98 29 PHE B N 1
ATOM 2314 C CA . PHE B 1 29 ? -8.938 18.609 12.289 1 98 29 PHE B CA 1
ATOM 2315 C C . PHE B 1 29 ? -8.844 20.109 12.102 1 98 29 PHE B C 1
ATOM 2317 O O . PHE B 1 29 ? -8.195 20.797 12.891 1 98 29 PHE B O 1
ATOM 2324 N N . ALA B 1 30 ? -9.492 20.594 11.047 1 98.69 30 ALA B N 1
ATOM 2325 C CA . ALA B 1 30 ? -9.422 22.016 10.727 1 98.69 30 ALA B CA 1
ATOM 2326 C C . ALA B 1 30 ? -9.953 22.859 11.875 1 98.69 30 ALA B C 1
ATOM 2328 O O . ALA B 1 30 ? -9.305 23.828 12.297 1 98.69 30 ALA B O 1
ATOM 2329 N N . VAL B 1 31 ? -11.055 22.484 12.391 1 98.5 31 VAL B N 1
ATOM 2330 C CA . VAL B 1 31 ? -11.703 23.234 13.461 1 98.5 31 VAL B CA 1
ATOM 2331 C C . VAL B 1 31 ? -10.836 23.172 14.719 1 98.5 31 VAL B C 1
ATOM 2333 O O . VAL B 1 31 ? -10.625 24.203 15.383 1 98.5 31 VAL B O 1
ATOM 2336 N N . GLU B 1 32 ? -10.336 21.984 15.047 1 98.31 32 GLU B N 1
ATOM 2337 C CA . GLU B 1 32 ? -9.516 21.844 16.25 1 98.31 32 GLU B CA 1
ATOM 2338 C C . GLU B 1 32 ? -8.227 22.656 16.141 1 98.31 32 GLU B C 1
ATOM 2340 O O . GLU B 1 32 ? -7.785 23.266 17.109 1 98.31 32 GLU B O 1
ATOM 2345 N N . LEU B 1 33 ? -7.613 22.656 14.961 1 98.62 33 LEU B N 1
ATOM 2346 C CA . LEU B 1 33 ? -6.406 23.453 14.742 1 98.62 33 LEU B CA 1
ATOM 2347 C C . LEU B 1 33 ? -6.688 24.938 14.953 1 98.62 33 LEU B C 1
ATOM 2349 O O . LEU B 1 33 ? -5.875 25.656 15.547 1 98.62 33 LEU B O 1
ATOM 2353 N N . ALA B 1 34 ? -7.844 25.391 14.461 1 98.44 34 ALA B N 1
ATOM 2354 C CA . ALA B 1 34 ? -8.242 26.781 14.656 1 98.44 34 ALA B CA 1
ATOM 2355 C C . ALA B 1 34 ? -8.406 27.094 16.141 1 98.44 34 ALA B C 1
ATOM 2357 O O . ALA B 1 34 ? -7.945 28.141 16.609 1 98.44 34 ALA B O 1
ATOM 2358 N N . LYS B 1 35 ? -9.008 26.203 16.859 1 98.06 35 LYS B N 1
ATOM 2359 C CA . LYS B 1 35 ? -9.18 26.375 18.297 1 98.06 35 LYS B CA 1
ATOM 2360 C C . LYS B 1 35 ? -7.832 26.5 19 1 98.06 35 LYS B C 1
ATOM 2362 O O . LYS B 1 35 ? -7.723 27.172 20.031 1 98.06 35 LYS B O 1
ATOM 2367 N N . ARG B 1 36 ? -6.844 25.922 18.453 1 97.75 36 ARG B N 1
ATOM 2368 C CA . ARG B 1 36 ? -5.508 25.922 19.047 1 97.75 36 ARG B CA 1
ATOM 2369 C C . ARG B 1 36 ? -4.699 27.125 18.578 1 97.75 36 ARG B C 1
ATOM 2371 O O . ARG B 1 36 ? -3.484 27.188 18.781 1 97.75 36 ARG B O 1
ATOM 2378 N N . GLY B 1 37 ? -5.336 28.016 17.891 1 97.5 37 GLY B N 1
ATOM 2379 C CA . GLY B 1 37 ? -4.707 29.266 17.484 1 97.5 37 GLY B CA 1
ATOM 2380 C C . GLY B 1 37 ? -4.137 29.234 16.078 1 97.5 37 GLY B C 1
ATOM 2381 O O . GLY B 1 37 ? -3.467 30.172 15.656 1 97.5 37 GLY B O 1
ATOM 2382 N N . GLY B 1 38 ? -4.414 28.141 15.383 1 97.75 38 GLY B N 1
ATOM 2383 C CA . GLY B 1 38 ? -3.834 27.984 14.055 1 97.75 38 GLY B CA 1
ATOM 2384 C C . GLY B 1 38 ? -4.617 28.703 12.977 1 97.75 38 GLY B C 1
ATOM 2385 O O . GLY B 1 38 ? -5.766 29.109 13.195 1 97.75 38 GLY B O 1
ATOM 2386 N N . SER B 1 39 ? -3.984 29 11.875 1 98.44 39 SER B N 1
ATOM 2387 C CA . SER B 1 39 ? -4.598 29.406 10.609 1 98.44 39 SER B CA 1
ATOM 2388 C C . SER B 1 39 ? -4.629 28.234 9.625 1 98.44 39 SER B C 1
ATOM 2390 O O . SER B 1 39 ? -3.627 27.547 9.438 1 98.44 39 SER B O 1
ATOM 2392 N N . VAL B 1 40 ? -5.789 28.016 9.016 1 98.81 40 VAL B N 1
ATOM 2393 C CA . VAL B 1 40 ? -5.957 26.734 8.344 1 98.81 40 VAL B CA 1
ATOM 2394 C C . VAL B 1 40 ? -6.414 26.953 6.906 1 98.81 40 VAL B C 1
ATOM 2396 O O . VAL B 1 40 ? -7.309 27.766 6.652 1 98.81 40 VAL B O 1
ATOM 2399 N N . VAL B 1 41 ? -5.758 26.344 5.961 1 98.94 41 VAL B N 1
ATOM 2400 C CA . VAL B 1 41 ? -6.277 26.188 4.609 1 98.94 41 VAL B CA 1
ATOM 2401 C C . VAL B 1 41 ? -7.023 24.859 4.496 1 98.94 41 VAL B C 1
ATOM 2403 O O . VAL B 1 41 ? -6.422 23.781 4.625 1 98.94 41 VAL B O 1
ATOM 2406 N N . CYS B 1 42 ? -8.336 24.938 4.309 1 98.88 42 CYS B N 1
ATOM 2407 C CA . CYS B 1 42 ? -9.211 23.781 4.121 1 98.88 42 CYS B CA 1
ATOM 2408 C C . CYS B 1 42 ? -9.312 23.406 2.648 1 98.88 42 CYS B C 1
ATOM 2410 O O . CYS B 1 42 ? -9.992 24.094 1.879 1 98.88 42 CYS B O 1
ATOM 2412 N N . ALA B 1 43 ? -8.68 22.328 2.27 1 98.88 43 ALA B N 1
ATOM 2413 C CA . ALA B 1 43 ? -8.703 21.875 0.881 1 98.88 43 ALA B CA 1
ATOM 2414 C C . ALA B 1 43 ? -9.648 20.703 0.708 1 98.88 43 ALA B C 1
ATOM 2416 O O . ALA B 1 43 ? -9.672 19.781 1.539 1 98.88 43 ALA B O 1
ATOM 2417 N N . ASP B 1 44 ? -10.453 20.719 -0.284 1 98.56 44 ASP B N 1
ATOM 2418 C CA . ASP B 1 44 ? -11.383 19.641 -0.623 1 98.56 44 ASP B CA 1
ATOM 2419 C C . ASP B 1 44 ? -11.719 19.656 -2.111 1 98.56 44 ASP B C 1
ATOM 2421 O O . ASP B 1 44 ? -11.625 20.688 -2.766 1 98.56 44 ASP B O 1
ATOM 2425 N N . ILE B 1 45 ? -12.008 18.5 -2.582 1 98.25 45 ILE B N 1
ATOM 2426 C CA . ILE B 1 45 ? -12.469 18.453 -3.965 1 98.25 45 ILE B CA 1
ATOM 2427 C C . ILE B 1 45 ? -13.82 19.156 -4.09 1 98.25 45 ILE B C 1
ATOM 2429 O O . ILE B 1 45 ? -14.133 19.734 -5.133 1 98.25 45 ILE B O 1
ATOM 2433 N N . ASN B 1 46 ? -14.609 19.078 -3.078 1 97.88 46 ASN B N 1
ATOM 2434 C CA . ASN B 1 46 ? -15.852 19.828 -2.959 1 97.88 46 ASN B CA 1
ATOM 2435 C C . ASN B 1 46 ? -15.617 21.188 -2.303 1 97.88 46 ASN B C 1
ATOM 2437 O O . ASN B 1 46 ? -15.586 21.281 -1.074 1 97.88 46 ASN B O 1
ATOM 2441 N N . LEU B 1 47 ? -15.5 22.234 -3.119 1 98.5 47 LEU B N 1
ATOM 2442 C CA . LEU B 1 47 ? -15.18 23.562 -2.619 1 98.5 47 LEU B CA 1
ATOM 2443 C C . LEU B 1 47 ? -16.234 24.047 -1.634 1 98.5 47 LEU B C 1
ATOM 2445 O O . LEU B 1 47 ? -15.914 24.641 -0.606 1 98.5 47 LEU B O 1
ATOM 2449 N N . GLU B 1 48 ? -17.5 23.797 -1.936 1 98.56 48 GLU B N 1
ATOM 2450 C CA . GLU B 1 48 ? -18.578 24.234 -1.071 1 98.56 48 GLU B CA 1
ATOM 2451 C C . GLU B 1 48 ? -18.469 23.625 0.325 1 98.56 48 GLU B C 1
ATOM 2453 O O . GLU B 1 48 ? -18.719 24.312 1.324 1 98.56 48 GLU B O 1
ATOM 2458 N N . ALA B 1 49 ? -18.109 22.344 0.392 1 97.75 49 ALA B N 1
ATOM 2459 C CA . ALA B 1 49 ? -17.922 21.672 1.677 1 97.75 49 ALA B CA 1
ATOM 2460 C C . ALA B 1 49 ? -16.766 22.297 2.461 1 97.75 49 ALA B C 1
ATOM 2462 O O . ALA B 1 49 ? -16.859 22.469 3.678 1 97.75 49 ALA B O 1
ATOM 2463 N N . ALA B 1 50 ? -15.688 22.625 1.779 1 98.62 50 ALA B N 1
ATOM 2464 C CA . ALA B 1 50 ? -14.562 23.297 2.42 1 98.62 50 ALA B CA 1
ATOM 2465 C C . ALA B 1 50 ? -14.969 24.672 2.951 1 98.62 50 ALA B C 1
ATOM 2467 O O . ALA B 1 50 ? -14.57 25.062 4.047 1 98.62 50 ALA B O 1
ATOM 2468 N N . GLU B 1 51 ? -15.758 25.391 2.195 1 98.75 51 GLU B N 1
ATOM 2469 C CA . GLU B 1 51 ? -16.234 26.703 2.6 1 98.75 51 GLU B CA 1
ATOM 2470 C C . GLU B 1 51 ? -17.109 26.609 3.846 1 98.75 51 GLU B C 1
ATOM 2472 O O . GLU B 1 51 ? -17.094 27.5 4.691 1 98.75 51 GLU B O 1
ATOM 2477 N N . GLU B 1 52 ? -17.906 25.531 3.893 1 98.5 52 GLU B N 1
ATOM 2478 C CA . GLU B 1 52 ? -18.703 25.312 5.098 1 98.5 52 GLU B CA 1
ATOM 2479 C C . GLU B 1 52 ? -17.812 25.156 6.328 1 98.5 52 GLU B C 1
ATOM 2481 O O . GLU B 1 52 ? -18.125 25.688 7.395 1 98.5 52 GLU B O 1
ATOM 2486 N N . THR B 1 53 ? -16.719 24.422 6.184 1 98.62 53 THR B N 1
ATOM 2487 C CA . THR B 1 53 ? -15.773 24.266 7.277 1 98.62 53 THR B CA 1
ATOM 2488 C C . THR B 1 53 ? -15.141 25.609 7.645 1 98.62 53 THR B C 1
ATOM 2490 O O . THR B 1 53 ? -15 25.938 8.828 1 98.62 53 THR B O 1
ATOM 2493 N N . VAL B 1 54 ? -14.797 26.406 6.68 1 98.81 54 VAL B N 1
ATOM 2494 C CA . VAL B 1 54 ? -14.211 27.734 6.902 1 98.81 54 VAL B CA 1
ATOM 2495 C C . VAL B 1 54 ? -15.188 28.594 7.695 1 98.81 54 VAL B C 1
ATOM 2497 O O . VAL B 1 54 ? -14.789 29.312 8.617 1 98.81 54 VAL B O 1
ATOM 2500 N N . LYS B 1 55 ? -16.469 28.531 7.348 1 98.56 55 LYS B N 1
ATOM 2501 C CA . LYS B 1 55 ? -17.484 29.297 8.062 1 98.56 55 LYS B CA 1
ATOM 2502 C C . LYS B 1 55 ? -17.531 28.906 9.531 1 98.56 55 LYS B C 1
ATOM 2504 O O . LYS B 1 55 ? -17.688 29.766 10.406 1 98.56 55 LYS B O 1
ATOM 2509 N N . LEU B 1 56 ? -17.422 27.625 9.805 1 98.06 56 LEU B N 1
ATOM 2510 C CA . LEU B 1 56 ? -17.391 27.156 11.18 1 98.06 56 LEU B CA 1
ATOM 2511 C C . LEU B 1 56 ? -16.219 27.766 11.938 1 98.06 56 LEU B C 1
ATOM 2513 O O . LEU B 1 56 ? -16.359 28.172 13.086 1 98.06 56 LEU B O 1
ATOM 2517 N N . ILE B 1 57 ? -15.07 27.812 11.312 1 98.5 57 ILE B N 1
ATOM 2518 C CA . ILE B 1 57 ? -13.844 28.312 11.922 1 98.5 57 ILE B CA 1
ATOM 2519 C C . ILE B 1 57 ? -13.961 29.828 12.141 1 98.5 57 ILE B C 1
ATOM 2521 O O . ILE B 1 57 ? -13.562 30.344 13.188 1 98.5 57 ILE B O 1
ATOM 2525 N N . GLU B 1 58 ? -14.516 30.5 11.141 1 97.62 58 GLU B N 1
ATOM 2526 C CA . GLU B 1 58 ? -14.703 31.938 11.242 1 97.62 58 GLU B CA 1
ATOM 2527 C C . GLU B 1 58 ? -15.633 32.312 12.398 1 97.62 58 GLU B C 1
ATOM 2529 O O . GLU B 1 58 ? -15.469 33.344 13.047 1 97.62 58 GLU B O 1
ATOM 2534 N N . GLN B 1 59 ? -16.594 31.453 12.617 1 96.88 59 GLN B N 1
ATOM 2535 C CA . GLN B 1 59 ? -17.516 31.656 13.734 1 96.88 59 GLN B CA 1
ATOM 2536 C C . GLN B 1 59 ? -16.781 31.594 15.07 1 96.88 59 GLN B C 1
ATOM 2538 O O . GLN B 1 59 ? -17.219 32.156 16.062 1 96.88 59 GLN B O 1
ATOM 2543 N N . LEU B 1 60 ? -15.664 30.922 15.094 1 94.88 60 LEU B N 1
ATOM 2544 C CA . LEU B 1 60 ? -14.828 30.828 16.281 1 94.88 60 LEU B CA 1
ATOM 2545 C C . LEU B 1 60 ? -13.883 32.031 16.391 1 94.88 60 LEU B C 1
ATOM 2547 O O . LEU B 1 60 ? -13.102 32.125 17.328 1 94.88 60 LEU B O 1
ATOM 2551 N N . GLY B 1 61 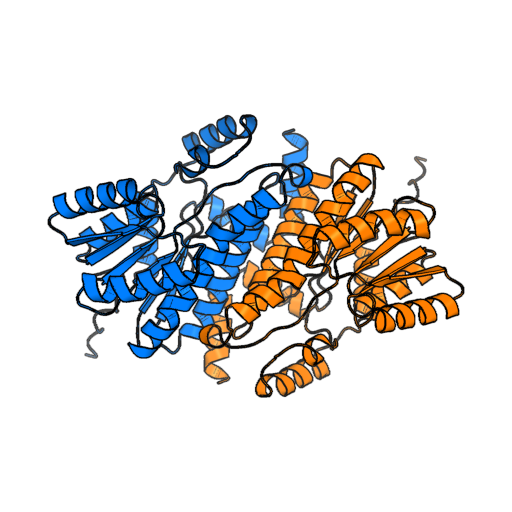? -13.891 32.938 15.398 1 95.62 61 GLY B N 1
ATOM 2552 C CA . GLY B 1 61 ? -13.039 34.125 15.383 1 95.62 61 GLY B CA 1
ATOM 2553 C C . GLY B 1 61 ? -11.648 33.844 14.828 1 95.62 61 GLY B C 1
ATOM 2554 O O . GLY B 1 61 ? -10.719 34.594 15.062 1 95.62 61 GLY B O 1
ATOM 2555 N N . GLN B 1 62 ? -11.484 32.688 14.227 1 95.94 62 GLN B N 1
ATOM 2556 C CA . GLN B 1 62 ? -10.18 32.281 13.703 1 95.94 62 GLN B CA 1
ATOM 2557 C C . GLN B 1 62 ? -10.133 32.406 12.188 1 95.94 62 GLN B C 1
ATOM 2559 O O . GLN B 1 62 ? -11.164 32.656 11.547 1 95.94 62 GLN B O 1
ATOM 2564 N N . LYS B 1 63 ? -9 32.25 11.602 1 95.5 63 LYS B N 1
ATOM 2565 C CA . LYS B 1 63 ? -8.766 32.438 10.172 1 95.5 63 LYS B CA 1
ATOM 2566 C C . LYS B 1 63 ? -8.695 31.094 9.453 1 95.5 63 LYS B C 1
ATOM 2568 O O . LYS B 1 63 ? -8.07 30.156 9.938 1 95.5 63 LYS B O 1
ATOM 2573 N N . ALA B 1 64 ? -9.367 31.031 8.383 1 98.62 64 ALA B N 1
ATOM 2574 C CA . ALA B 1 64 ? -9.289 29.844 7.527 1 98.62 64 ALA B CA 1
ATOM 2575 C C . ALA B 1 64 ? -9.594 30.203 6.074 1 98.62 64 ALA B C 1
ATOM 2577 O O . ALA B 1 64 ? -10.133 31.281 5.793 1 98.62 64 ALA B O 1
ATOM 2578 N N . PHE B 1 65 ? -9.164 29.422 5.191 1 98.88 65 PHE B N 1
ATOM 2579 C CA . PHE B 1 65 ? -9.352 29.609 3.756 1 98.88 65 PHE B CA 1
ATOM 2580 C C . PHE B 1 65 ? -9.797 28.312 3.1 1 98.88 65 PHE B C 1
ATOM 2582 O O . PHE B 1 65 ? -9.383 27.219 3.512 1 98.88 65 PHE B O 1
ATOM 2589 N N . ALA B 1 66 ? -10.672 28.391 2.131 1 98.88 66 ALA B N 1
ATOM 2590 C CA . ALA B 1 66 ? -11.125 27.219 1.375 1 98.88 66 ALA B CA 1
ATOM 2591 C C . ALA B 1 66 ? -10.453 27.156 0.005 1 98.88 66 ALA B C 1
ATOM 2593 O O . ALA B 1 66 ? -10.352 28.172 -0.687 1 98.88 66 ALA B O 1
ATOM 2594 N N . VAL B 1 67 ? -9.906 26.031 -0.381 1 98.88 67 VAL B N 1
ATOM 2595 C CA . VAL B 1 67 ? -9.281 25.812 -1.686 1 98.88 67 VAL B CA 1
ATOM 2596 C C . VAL B 1 67 ? -9.781 24.5 -2.289 1 98.88 67 VAL B C 1
ATOM 2598 O O . VAL B 1 67 ? -9.852 23.484 -1.6 1 98.88 67 VAL B O 1
ATOM 2601 N N . GLN B 1 68 ? -10.242 24.547 -3.506 1 98.81 68 GLN B N 1
ATOM 2602 C CA . GLN B 1 68 ? -10.578 23.328 -4.207 1 98.81 68 GLN B CA 1
ATOM 2603 C C . GLN B 1 68 ? -9.32 22.594 -4.668 1 98.81 68 GLN B C 1
ATOM 2605 O O . GLN B 1 68 ? -8.438 23.188 -5.281 1 98.81 68 GLN B O 1
ATOM 2610 N N . CYS B 1 69 ? -9.273 21.297 -4.344 1 98.75 69 CYS B N 1
ATOM 2611 C CA . CYS B 1 69 ? -8.086 20.531 -4.719 1 98.75 69 CYS B CA 1
ATOM 2612 C C . CYS B 1 69 ? -8.414 19.047 -4.848 1 98.75 69 CYS B C 1
ATOM 2614 O O . CYS B 1 69 ? -9.008 18.453 -3.941 1 98.75 69 CYS B O 1
ATOM 2616 N N . ASP B 1 70 ? -8.164 18.5 -5.969 1 98.75 70 ASP B N 1
ATOM 2617 C CA . ASP B 1 70 ? -8.102 17.047 -6.129 1 98.75 70 ASP B CA 1
ATOM 2618 C C . ASP B 1 70 ? -6.715 16.531 -5.75 1 98.75 70 ASP B C 1
ATOM 2620 O O . ASP B 1 70 ? -5.754 16.703 -6.5 1 98.75 70 ASP B O 1
ATOM 2624 N N . VAL B 1 71 ? -6.676 15.828 -4.629 1 98.75 71 VAL B N 1
ATOM 2625 C CA . VAL B 1 71 ? -5.379 15.453 -4.07 1 98.75 71 VAL B CA 1
ATOM 2626 C C . VAL B 1 71 ? -4.73 14.383 -4.945 1 98.75 71 VAL B C 1
ATOM 2628 O O . VAL B 1 71 ? -3.527 14.133 -4.84 1 98.75 71 VAL B O 1
ATOM 2631 N N . GLY B 1 72 ? -5.535 13.703 -5.758 1 98.31 72 GLY B N 1
ATOM 2632 C CA . GLY B 1 72 ? -4.984 12.711 -6.672 1 98.31 72 GLY B CA 1
ATOM 2633 C C . GLY B 1 72 ? -4.215 13.328 -7.824 1 98.31 72 GLY B C 1
ATOM 2634 O O . GLY B 1 72 ? -3.527 12.625 -8.562 1 98.31 72 GLY B O 1
ATOM 2635 N N . GLN B 1 73 ? -4.348 14.609 -8 1 98.62 73 GLN B N 1
ATOM 2636 C CA . GLN B 1 73 ? -3.631 15.336 -9.047 1 98.62 73 GLN B CA 1
ATOM 2637 C C . GLN B 1 73 ? -2.418 16.062 -8.477 1 98.62 73 GLN B C 1
ATOM 2639 O O . GLN B 1 73 ? -2.562 17.094 -7.805 1 98.62 73 GLN B O 1
ATOM 2644 N N . ALA B 1 74 ? -1.244 15.602 -8.852 1 98.38 74 ALA B N 1
ATOM 2645 C CA . ALA B 1 74 ? 0.003 16.109 -8.289 1 98.38 74 ALA B CA 1
ATOM 2646 C C . ALA B 1 74 ? 0.122 17.625 -8.5 1 98.38 74 ALA B C 1
ATOM 2648 O O . ALA B 1 74 ? 0.531 18.359 -7.594 1 98.38 74 ALA B O 1
ATOM 2649 N N . GLU B 1 75 ? -0.215 18.047 -9.648 1 98.44 75 GLU B N 1
ATOM 2650 C CA . GLU B 1 75 ? -0.073 19.469 -9.977 1 98.44 75 GLU B CA 1
ATOM 2651 C C . GLU B 1 75 ? -0.993 20.328 -9.125 1 98.44 75 GLU B C 1
ATOM 2653 O O . GLU B 1 75 ? -0.625 21.438 -8.734 1 98.44 75 GLU B O 1
ATOM 2658 N N . GLN B 1 76 ? -2.176 19.844 -8.852 1 98.75 76 GLN B N 1
ATOM 2659 C CA . GLN B 1 76 ? -3.096 20.594 -8.008 1 98.75 76 GLN B CA 1
ATOM 2660 C C . GLN B 1 76 ? -2.588 20.688 -6.574 1 98.75 76 GLN B C 1
ATOM 2662 O O . GLN B 1 76 ? -2.734 21.719 -5.914 1 98.75 76 GLN B O 1
ATOM 2667 N N . VAL B 1 77 ? -1.981 19.625 -6.09 1 98.81 77 VAL B N 1
ATOM 2668 C CA . VAL B 1 77 ? -1.454 19.609 -4.727 1 98.81 77 VAL B CA 1
ATOM 2669 C C . VAL B 1 77 ? -0.263 20.562 -4.633 1 98.81 77 VAL B C 1
ATOM 2671 O O . VAL B 1 77 ? -0.104 21.266 -3.633 1 98.81 77 VAL B O 1
ATOM 2674 N N . GLN B 1 78 ? 0.541 20.562 -5.668 1 98.44 78 GLN B N 1
ATOM 2675 C CA . GLN B 1 78 ? 1.646 21.516 -5.695 1 98.44 78 GLN B CA 1
ATOM 2676 C C . GLN B 1 78 ? 1.133 22.953 -5.68 1 98.44 78 GLN B C 1
ATOM 2678 O O . GLN B 1 78 ? 1.667 23.797 -4.961 1 98.44 78 GLN B O 1
ATOM 2683 N N . THR B 1 79 ? 0.151 23.203 -6.477 1 98.62 79 THR B N 1
ATOM 2684 C CA . THR B 1 79 ? -0.467 24.531 -6.5 1 98.62 79 THR B CA 1
ATOM 2685 C C . THR B 1 79 ? -1.052 24.875 -5.133 1 98.62 79 THR B C 1
ATOM 2687 O O . THR B 1 79 ? -0.926 26 -4.668 1 98.62 79 THR B O 1
ATOM 2690 N N . LEU B 1 80 ? -1.687 23.906 -4.512 1 98.81 80 LEU B N 1
ATOM 2691 C CA . LEU B 1 80 ? -2.23 24.094 -3.168 1 98.81 80 LEU B CA 1
ATOM 2692 C C . LEU B 1 80 ? -1.136 24.516 -2.191 1 98.81 80 LEU B C 1
ATOM 2694 O O . LEU B 1 80 ? -1.332 25.422 -1.383 1 98.81 80 LEU B O 1
ATOM 2698 N N . ALA B 1 81 ? 0.001 23.828 -2.232 1 98.69 81 ALA B N 1
ATOM 2699 C CA . ALA B 1 81 ? 1.114 24.125 -1.333 1 98.69 81 ALA B CA 1
ATOM 2700 C C . ALA B 1 81 ? 1.594 25.562 -1.502 1 98.69 81 ALA B C 1
ATOM 2702 O O . ALA B 1 81 ? 1.841 26.25 -0.516 1 98.69 81 ALA B O 1
ATOM 2703 N N . ASP B 1 82 ? 1.678 26 -2.734 1 97.88 82 ASP B N 1
ATOM 2704 C CA . ASP B 1 82 ? 2.127 27.359 -3.021 1 97.88 82 ASP B CA 1
ATOM 2705 C C . ASP B 1 82 ? 1.064 28.391 -2.625 1 97.88 82 ASP B C 1
ATOM 2707 O O . ASP B 1 82 ? 1.373 29.391 -1.987 1 97.88 82 ASP B O 1
ATOM 2711 N N . GLN B 1 83 ? -0.144 28.125 -2.975 1 98.31 83 GLN B N 1
ATOM 2712 C CA . GLN B 1 83 ? -1.252 29.031 -2.656 1 98.31 83 GLN B CA 1
ATOM 2713 C C . GLN B 1 83 ? -1.436 29.156 -1.147 1 98.31 83 GLN B C 1
ATOM 2715 O O . GLN B 1 83 ? -1.793 30.234 -0.652 1 98.31 83 GLN B O 1
ATOM 2720 N N . ALA B 1 84 ? -1.269 28.047 -0.453 1 98.69 84 ALA B N 1
ATOM 2721 C CA . ALA B 1 84 ? -1.444 28.062 0.997 1 98.69 84 ALA B CA 1
ATOM 2722 C C . ALA B 1 84 ? -0.496 29.062 1.656 1 98.69 84 ALA B C 1
ATOM 2724 O O . ALA B 1 84 ? -0.897 29.812 2.549 1 98.69 84 ALA B O 1
ATOM 2725 N N . GLU B 1 85 ? 0.719 29.094 1.228 1 98.12 85 GLU B N 1
ATOM 2726 C CA . GLU B 1 85 ? 1.689 30.016 1.79 1 98.12 85 GLU B CA 1
ATOM 2727 C C . GLU B 1 85 ? 1.275 31.469 1.535 1 98.12 85 GLU B C 1
ATOM 2729 O O . GLU B 1 85 ? 1.459 32.344 2.395 1 98.12 85 GLU B O 1
ATOM 2734 N N . GLN B 1 86 ? 0.732 31.703 0.37 1 98.31 86 GLN B N 1
ATOM 2735 C CA . GLN B 1 86 ? 0.262 33.062 0.033 1 98.31 86 GLN B CA 1
ATOM 2736 C C . GLN B 1 86 ? -0.942 33.438 0.885 1 98.31 86 GLN B C 1
ATOM 2738 O O . GLN B 1 86 ? -0.989 34.531 1.435 1 98.31 86 GLN B O 1
ATOM 2743 N N . LEU B 1 87 ? -1.875 32.562 0.985 1 98.44 87 LEU B N 1
ATOM 2744 C CA . LEU B 1 87 ? -3.094 32.812 1.743 1 98.44 87 LEU B CA 1
ATOM 2745 C C . LEU B 1 87 ? -2.781 33.031 3.221 1 98.44 87 LEU B C 1
ATOM 2747 O O . LEU B 1 87 ? -3.355 33.906 3.859 1 98.44 87 LEU B O 1
ATOM 2751 N N . LEU B 1 88 ? -1.875 32.219 3.717 1 98.25 88 LEU B N 1
ATOM 2752 C CA . LEU B 1 88 ? -1.532 32.25 5.133 1 98.25 88 LEU B CA 1
ATOM 2753 C C . LEU B 1 88 ? -0.543 33.375 5.434 1 98.25 88 LEU B C 1
ATOM 2755 O O . LEU B 1 88 ? -0.338 33.719 6.598 1 98.25 88 LEU B O 1
ATOM 2759 N N . ASP B 1 89 ? 0.094 33.906 4.406 1 97.62 89 ASP B N 1
ATOM 2760 C CA . ASP B 1 89 ? 1.171 34.875 4.531 1 97.62 89 ASP B CA 1
ATOM 2761 C C . ASP B 1 89 ? 2.264 34.375 5.473 1 97.62 89 ASP B C 1
ATOM 2763 O O . ASP B 1 89 ? 2.734 35.094 6.34 1 97.62 89 ASP B O 1
ATOM 2767 N N . HIS B 1 90 ? 2.516 33.219 5.375 1 97.88 90 HIS B N 1
ATOM 2768 C CA . HIS B 1 90 ? 3.482 32.438 6.164 1 97.88 90 HIS B CA 1
ATOM 2769 C C . HIS B 1 90 ? 3.758 31.078 5.535 1 97.88 90 HIS B C 1
ATOM 2771 O O . HIS B 1 90 ? 2.879 30.5 4.902 1 97.88 90 HIS B O 1
ATOM 2777 N N . PRO B 1 91 ? 4.98 30.5 5.719 1 98.19 91 PRO B N 1
ATOM 2778 C CA . PRO B 1 91 ? 5.164 29.109 5.316 1 98.19 91 PRO B CA 1
ATOM 2779 C C . PRO B 1 91 ? 4.223 28.141 6.043 1 98.19 91 PRO B C 1
ATOM 2781 O O . PRO B 1 91 ? 3.859 28.391 7.195 1 98.19 91 PRO B O 1
ATOM 2784 N N . VAL B 1 92 ? 3.84 27.109 5.34 1 98.75 92 VAL B N 1
ATOM 2785 C CA . VAL B 1 92 ? 3.051 26.047 5.965 1 98.75 92 VAL B CA 1
ATOM 2786 C C . VAL B 1 92 ? 3.918 25.266 6.953 1 98.75 92 VAL B C 1
ATOM 2788 O O . VAL B 1 92 ? 5.082 24.984 6.668 1 98.75 92 VAL B O 1
ATOM 2791 N N . THR B 1 93 ? 3.344 24.938 8.102 1 98.69 93 THR B N 1
ATOM 2792 C CA . THR B 1 93 ? 4.125 24.25 9.125 1 98.69 93 THR B CA 1
ATOM 2793 C C . THR B 1 93 ? 3.539 22.875 9.422 1 98.69 93 THR B C 1
ATOM 2795 O O . THR B 1 93 ? 4.172 22.047 10.086 1 98.69 93 THR B O 1
ATOM 2798 N N . LEU B 1 94 ? 2.328 22.562 8.953 1 98.81 94 LEU B N 1
ATOM 2799 C CA . LEU B 1 94 ? 1.647 21.297 9.203 1 98.81 94 LEU B CA 1
ATOM 2800 C C . LEU B 1 94 ? 0.758 20.906 8.031 1 98.81 94 LEU B C 1
ATOM 2802 O O . LEU B 1 94 ? -0.082 21.703 7.594 1 98.81 94 LEU B O 1
ATOM 2806 N N . ILE B 1 95 ? 0.994 19.781 7.461 1 98.94 95 ILE B N 1
ATOM 2807 C CA . ILE B 1 95 ? 0.088 19.234 6.461 1 98.94 95 ILE B CA 1
ATOM 2808 C C . ILE B 1 95 ? -0.627 18.016 7.027 1 98.94 95 ILE B C 1
ATOM 2810 O O . ILE B 1 95 ? 0.006 17.125 7.613 1 98.94 95 ILE B O 1
ATOM 2814 N N . ILE B 1 96 ? -1.927 17.984 6.945 1 98.88 96 ILE B N 1
ATOM 2815 C CA . ILE B 1 96 ? -2.736 16.812 7.266 1 98.88 96 ILE B CA 1
ATOM 2816 C C . ILE B 1 96 ? -3.322 16.219 5.988 1 98.88 96 ILE B C 1
ATOM 2818 O O . ILE B 1 96 ? -4.25 16.781 5.402 1 98.88 96 ILE B O 1
ATOM 2822 N N . ASN B 1 97 ? -2.699 15.164 5.535 1 98.69 97 ASN B N 1
ATOM 2823 C CA . ASN B 1 97 ? -3.232 14.383 4.426 1 98.69 97 ASN B CA 1
ATOM 2824 C C . ASN B 1 97 ? -4.375 13.477 4.875 1 98.69 97 ASN B C 1
ATOM 2826 O O . ASN B 1 97 ? -4.145 12.336 5.285 1 98.69 97 ASN B O 1
ATOM 2830 N N . ASN B 1 98 ? -5.582 14 4.707 1 96.5 98 ASN B N 1
ATOM 2831 C CA . ASN B 1 98 ? -6.754 13.352 5.277 1 96.5 98 ASN B CA 1
ATOM 2832 C C . ASN B 1 98 ? -7.738 12.914 4.195 1 96.5 98 ASN B C 1
ATOM 2834 O O . ASN B 1 98 ? -8.539 12.008 4.41 1 96.5 98 ASN B O 1
ATOM 2838 N N . ALA B 1 99 ? -7.699 13.609 2.984 1 95.56 99 ALA B N 1
ATOM 2839 C CA . ALA B 1 99 ? -8.648 13.266 1.932 1 95.56 99 ALA B CA 1
ATOM 2840 C C . ALA B 1 99 ? -8.641 11.766 1.653 1 95.56 99 ALA B C 1
ATOM 2842 O O . ALA B 1 99 ? -7.57 11.156 1.545 1 95.56 99 ALA B O 1
ATOM 2843 N N . GLY B 1 100 ? -9.773 11.195 1.622 1 91.94 100 GLY B N 1
ATOM 2844 C CA . GLY B 1 100 ? -9.914 9.766 1.378 1 91.94 100 GLY B CA 1
ATOM 2845 C C . GLY B 1 100 ? -11.32 9.359 1.005 1 91.94 100 GLY B C 1
ATOM 2846 O O . GLY B 1 100 ? -12.273 10.117 1.209 1 91.94 100 GLY B O 1
ATOM 2847 N N . VAL B 1 101 ? -11.391 8.234 0.407 1 87.62 101 VAL B N 1
ATOM 2848 C CA . VAL B 1 101 ? -12.68 7.652 0.042 1 87.62 101 VAL B CA 1
ATOM 2849 C C . VAL B 1 101 ? -12.742 6.195 0.504 1 87.62 101 VAL B C 1
ATOM 2851 O O . VAL B 1 101 ? -11.703 5.551 0.675 1 87.62 101 VAL B O 1
ATOM 2854 N N . GLY B 1 102 ? -13.914 5.762 0.802 1 82.06 102 GLY B N 1
ATOM 2855 C CA . GLY B 1 102 ? -14.141 4.363 1.119 1 82.06 102 GLY B CA 1
ATOM 2856 C C . GLY B 1 102 ? -14.633 3.557 -0.066 1 82.06 102 GLY B C 1
ATOM 2857 O O . GLY B 1 102 ? -15.422 4.051 -0.876 1 82.06 102 GLY B O 1
ATOM 2858 N N . LEU B 1 103 ? -14.117 2.42 -0.224 1 79.56 103 LEU B N 1
ATOM 2859 C CA . LEU B 1 103 ? -14.555 1.475 -1.245 1 79.56 103 LEU B CA 1
ATOM 2860 C C . LEU B 1 103 ? -14.555 0.049 -0.704 1 79.56 103 LEU B C 1
ATOM 2862 O O . LEU B 1 103 ? -13.555 -0.404 -0.144 1 79.56 103 LEU B O 1
ATOM 2866 N N . GLY B 1 104 ? -15.695 -0.552 -0.743 1 79.31 104 GLY B N 1
ATOM 2867 C CA . GLY B 1 104 ? -15.828 -1.931 -0.298 1 79.31 104 GLY B CA 1
ATOM 2868 C C . GLY B 1 104 ? -16.391 -2.85 -1.363 1 79.31 104 GLY B C 1
ATOM 2869 O O . GLY B 1 104 ? -17.094 -2.396 -2.273 1 79.31 104 GLY B O 1
ATOM 2870 N N . GLY B 1 105 ? -16.047 -4.195 -1.209 1 81.69 105 GLY B N 1
ATOM 2871 C CA . GLY B 1 105 ? -16.5 -5.234 -2.117 1 81.69 105 GLY B CA 1
ATOM 2872 C C . GLY B 1 105 ? -15.523 -6.391 -2.242 1 81.69 105 GLY B C 1
ATOM 2873 O O . GLY B 1 105 ? -14.344 -6.25 -1.908 1 81.69 105 GLY B O 1
ATOM 2874 N N . LYS B 1 106 ? -16.109 -7.477 -2.691 1 84.81 106 LYS B N 1
ATOM 2875 C CA . LYS B 1 106 ? -15.242 -8.609 -2.973 1 84.81 106 LYS B CA 1
ATOM 2876 C C . LYS B 1 106 ? -14.203 -8.258 -4.039 1 84.81 106 LYS B C 1
ATOM 2878 O O . LYS B 1 106 ? -14.469 -7.445 -4.926 1 84.81 106 LYS B O 1
ATOM 2883 N N . PHE B 1 107 ? -13.07 -8.883 -3.945 1 89.81 107 PHE B N 1
ATOM 2884 C CA . PHE B 1 107 ? -11.961 -8.547 -4.824 1 89.81 107 PHE B CA 1
ATOM 2885 C C . PHE B 1 107 ? -12.383 -8.609 -6.285 1 89.81 107 PHE B C 1
ATOM 2887 O O . PHE B 1 107 ? -12.156 -7.664 -7.047 1 89.81 107 PHE B O 1
ATOM 2894 N N . ASP B 1 108 ? -13.039 -9.68 -6.637 1 88.12 108 ASP B N 1
ATOM 2895 C CA . ASP B 1 108 ? -13.336 -9.906 -8.047 1 88.12 108 ASP B CA 1
ATOM 2896 C C . ASP B 1 108 ? -14.539 -9.078 -8.492 1 88.12 108 ASP B C 1
ATOM 2898 O O . ASP B 1 108 ? -14.883 -9.062 -9.68 1 88.12 108 ASP B O 1
ATOM 2902 N N . GLU B 1 109 ? -15.141 -8.328 -7.586 1 89.88 109 GLU B N 1
ATOM 2903 C CA . GLU B 1 109 ? -16.234 -7.418 -7.922 1 89.88 109 GLU B CA 1
ATOM 2904 C C . GLU B 1 109 ? -15.734 -5.98 -8.055 1 89.88 109 GLU B C 1
ATOM 2906 O O . GLU B 1 109 ? -16.469 -5.109 -8.531 1 89.88 109 GLU B O 1
ATOM 2911 N N . MET B 1 110 ? -14.602 -5.746 -7.547 1 92.19 110 MET B N 1
ATOM 2912 C CA . MET B 1 110 ? -14 -4.422 -7.664 1 92.19 110 MET B CA 1
ATOM 2913 C C . MET B 1 110 ? -13.305 -4.258 -9.008 1 92.19 110 MET B C 1
ATOM 2915 O O . MET B 1 110 ? -12.328 -4.957 -9.297 1 92.19 110 MET B O 1
ATOM 2919 N N . SER B 1 111 ? -13.82 -3.359 -9.852 1 95.69 111 SER B N 1
ATOM 2920 C CA . SER B 1 111 ? -13.211 -3.125 -11.164 1 95.69 111 SER B CA 1
ATOM 2921 C C . SER B 1 111 ? -11.859 -2.443 -11.031 1 95.69 111 SER B C 1
ATOM 2923 O O . SER B 1 111 ? -11.547 -1.865 -9.984 1 95.69 111 SER B O 1
ATOM 2925 N N . LEU B 1 112 ? -11.047 -2.537 -12.047 1 96.88 112 LEU B N 1
ATOM 2926 C CA . LEU B 1 112 ? -9.773 -1.822 -12.047 1 96.88 112 LEU B CA 1
ATOM 2927 C C . LEU B 1 112 ? -9.992 -0.315 -11.977 1 96.88 112 LEU B C 1
ATOM 2929 O O . LEU B 1 112 ? -9.164 0.414 -11.43 1 96.88 112 LEU B O 1
ATOM 2933 N N . GLU B 1 113 ? -11.102 0.138 -12.5 1 96.44 113 GLU B N 1
ATOM 2934 C CA . GLU B 1 113 ? -11.453 1.55 -12.383 1 96.44 113 GLU B CA 1
ATOM 2935 C C . GLU B 1 113 ? -11.703 1.935 -10.922 1 96.44 113 GLU B C 1
ATOM 2937 O O . GLU B 1 113 ? -11.328 3.027 -10.492 1 96.44 113 GLU B O 1
ATOM 2942 N N . ASP B 1 114 ? -12.359 1.019 -10.164 1 94.19 114 ASP B N 1
ATOM 2943 C CA . ASP B 1 114 ? -12.531 1.228 -8.727 1 94.19 114 ASP B CA 1
ATOM 2944 C C . ASP B 1 114 ? -11.18 1.335 -8.023 1 94.19 114 ASP B C 1
ATOM 2946 O O . ASP B 1 114 ? -10.984 2.215 -7.184 1 94.19 114 ASP B O 1
ATOM 2950 N N . TRP B 1 115 ? -10.305 0.444 -8.383 1 96.06 115 TRP B N 1
ATOM 2951 C CA . TRP B 1 115 ? -8.961 0.445 -7.82 1 96.06 115 TRP B CA 1
ATOM 2952 C C . TRP B 1 115 ? -8.25 1.763 -8.109 1 96.06 115 TRP B C 1
ATOM 2954 O O . TRP B 1 115 ? -7.691 2.385 -7.199 1 96.06 115 TRP B O 1
ATOM 2964 N N . LYS B 1 116 ? -8.273 2.162 -9.359 1 96.81 116 LYS B N 1
ATOM 2965 C CA . LYS B 1 116 ? -7.605 3.393 -9.773 1 96.81 116 LYS B CA 1
ATOM 2966 C C . LYS B 1 116 ? -8.164 4.598 -9.023 1 96.81 116 LYS B C 1
ATOM 2968 O O . LYS B 1 116 ? -7.402 5.461 -8.57 1 96.81 116 LYS B O 1
ATOM 2973 N N . TRP B 1 117 ? -9.414 4.637 -8.906 1 95.25 117 TRP B N 1
ATOM 2974 C CA . TRP B 1 117 ? -10.07 5.758 -8.242 1 95.25 117 TRP B CA 1
ATOM 2975 C C . TRP B 1 117 ? -9.664 5.824 -6.773 1 95.25 117 TRP B C 1
ATOM 2977 O O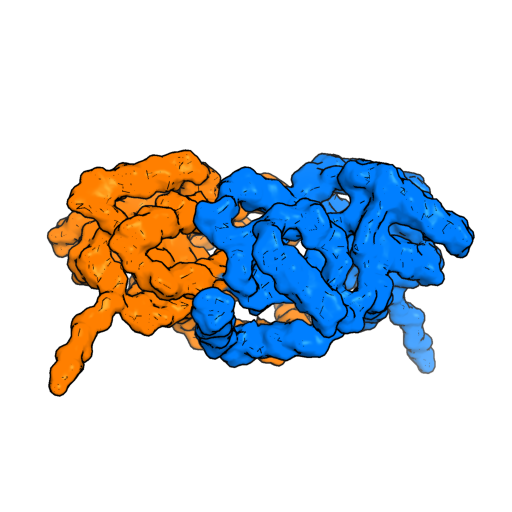 . TRP B 1 117 ? -9.266 6.883 -6.281 1 95.25 117 TRP B O 1
ATOM 2987 N N . CYS B 1 118 ? -9.781 4.703 -6.055 1 93.88 118 CYS B N 1
ATOM 2988 C CA . CYS B 1 118 ? -9.477 4.664 -4.629 1 93.88 118 CYS B CA 1
ATOM 2989 C C . CYS B 1 118 ? -8 4.965 -4.383 1 93.88 118 CYS B C 1
ATOM 2991 O O . CYS B 1 118 ? -7.664 5.734 -3.48 1 93.88 118 CYS B O 1
ATOM 2993 N N . MET B 1 119 ? -7.129 4.395 -5.16 1 96.31 119 MET B N 1
ATOM 2994 C CA . MET B 1 119 ? -5.699 4.641 -5.016 1 96.31 119 MET B CA 1
ATOM 2995 C C . MET B 1 119 ? -5.367 6.098 -5.312 1 96.31 119 MET B C 1
ATOM 2997 O O . MET B 1 119 ? -4.508 6.691 -4.652 1 96.31 119 MET B O 1
ATOM 3001 N N . HIS B 1 120 ? -6.062 6.633 -6.312 1 96.94 120 HIS B N 1
ATOM 3002 C CA . HIS B 1 120 ? -5.898 8.023 -6.734 1 96.94 120 HIS B CA 1
ATOM 3003 C C . HIS B 1 120 ? -6.062 8.977 -5.559 1 96.94 120 HIS B C 1
ATOM 3005 O O . HIS B 1 120 ? -5.293 9.93 -5.418 1 96.94 120 HIS B O 1
ATOM 3011 N N . VAL B 1 121 ? -6.957 8.695 -4.719 1 96.5 121 VAL B N 1
ATOM 3012 C CA . VAL B 1 121 ? -7.277 9.602 -3.621 1 96.5 121 VAL B CA 1
ATOM 3013 C C . VAL B 1 121 ? -6.535 9.172 -2.359 1 96.5 121 VAL B C 1
ATOM 3015 O O . VAL B 1 121 ? -5.754 9.945 -1.798 1 96.5 121 VAL B O 1
ATOM 3018 N N . ASN B 1 122 ? -6.676 7.91 -1.949 1 95.44 122 ASN B N 1
ATOM 3019 C CA . ASN B 1 122 ? -6.27 7.445 -0.628 1 95.44 122 ASN B CA 1
ATOM 3020 C C . ASN B 1 122 ? -4.75 7.328 -0.517 1 95.44 122 ASN B C 1
ATOM 3022 O O . ASN B 1 122 ? -4.188 7.512 0.562 1 95.44 122 ASN B O 1
ATOM 3026 N N . LEU B 1 123 ? -4.141 6.891 -1.617 1 97.12 123 LEU B N 1
ATOM 3027 C CA . LEU B 1 123 ? -2.703 6.652 -1.557 1 97.12 123 LEU B CA 1
ATOM 3028 C C . LEU B 1 123 ? -1.934 7.766 -2.256 1 97.12 123 LEU B C 1
ATOM 3030 O O . LEU B 1 123 ? -1.108 8.438 -1.636 1 97.12 123 LEU B O 1
ATOM 3034 N N . TRP B 1 124 ? -2.264 8.016 -3.525 1 98.19 124 TRP B N 1
ATOM 3035 C CA . TRP B 1 124 ? -1.564 9.055 -4.273 1 98.19 124 TRP B CA 1
ATOM 3036 C C . TRP B 1 124 ? -1.784 10.422 -3.635 1 98.19 124 TRP B C 1
ATOM 3038 O O . TRP B 1 124 ? -0.887 11.266 -3.637 1 98.19 124 TRP B O 1
ATOM 3048 N N . GLY B 1 125 ? -2.99 10.656 -3.115 1 98.5 125 GLY B N 1
ATOM 3049 C CA . GLY B 1 125 ? -3.229 11.914 -2.418 1 98.5 125 GLY B CA 1
ATOM 3050 C C . GLY B 1 125 ? -2.225 12.18 -1.312 1 98.5 125 GLY B C 1
ATOM 3051 O O . GLY B 1 125 ? -1.718 13.297 -1.185 1 98.5 125 GLY B O 1
ATOM 3052 N N . VAL B 1 126 ? -1.916 11.141 -0.517 1 98.31 126 VAL B N 1
ATOM 3053 C CA . VAL B 1 126 ? -0.969 11.266 0.586 1 98.31 126 VAL B CA 1
ATOM 3054 C C . VAL B 1 126 ? 0.445 11.445 0.037 1 98.31 126 VAL B C 1
ATOM 3056 O O . VAL B 1 126 ? 1.208 12.281 0.528 1 98.31 126 VAL B O 1
ATOM 3059 N N . ILE B 1 127 ? 0.798 10.672 -0.995 1 98.25 127 ILE B N 1
ATOM 3060 C CA . ILE B 1 127 ? 2.109 10.766 -1.626 1 98.25 127 ILE B CA 1
ATOM 3061 C C . ILE B 1 127 ? 2.316 12.172 -2.178 1 98.25 127 ILE B C 1
ATOM 3063 O O . ILE B 1 127 ? 3.359 12.789 -1.946 1 98.25 127 ILE B O 1
ATOM 3067 N N . HIS B 1 128 ? 1.313 12.719 -2.908 1 98.69 128 HIS B N 1
ATOM 3068 C CA . HIS B 1 128 ? 1.393 14.062 -3.467 1 98.69 128 HIS B CA 1
ATOM 3069 C C . HIS B 1 128 ? 1.555 15.102 -2.367 1 98.69 128 HIS B C 1
ATOM 3071 O O . HIS B 1 128 ? 2.359 16.031 -2.498 1 98.69 128 HIS B O 1
ATOM 3077 N N . GLY B 1 129 ? 0.779 14.945 -1.284 1 98.75 129 GLY B N 1
ATOM 3078 C CA . GLY B 1 129 ? 0.927 15.859 -0.159 1 98.75 129 GLY B CA 1
ATOM 3079 C C . GLY B 1 129 ? 2.33 15.867 0.418 1 98.75 129 GLY B C 1
ATOM 3080 O O . GLY B 1 129 ? 2.92 16.938 0.609 1 98.75 129 GLY B O 1
ATOM 3081 N N . CYS B 1 130 ? 2.855 14.711 0.65 1 98.44 130 CYS B N 1
ATOM 3082 C CA . CYS B 1 130 ? 4.203 14.617 1.2 1 98.44 130 CYS B CA 1
ATOM 3083 C C . CYS B 1 130 ? 5.23 15.172 0.224 1 98.44 130 CYS B C 1
ATOM 3085 O O . CYS B 1 130 ? 6.172 15.859 0.631 1 98.44 130 CYS B O 1
ATOM 3087 N N . HIS B 1 131 ? 5.062 14.891 -1.053 1 98 131 HIS B N 1
ATOM 3088 C CA . HIS B 1 131 ? 5.984 15.398 -2.064 1 98 131 HIS B CA 1
ATOM 3089 C C . HIS B 1 131 ? 5.973 16.922 -2.109 1 98 131 HIS B C 1
ATOM 3091 O O . HIS B 1 131 ? 7.008 17.547 -2.34 1 98 131 HIS B O 1
ATOM 3097 N N . ALA B 1 132 ? 4.836 17.484 -1.952 1 98.31 132 ALA B N 1
ATOM 3098 C CA . ALA B 1 132 ? 4.695 18.938 -2.062 1 98.31 132 ALA B CA 1
ATOM 3099 C C . ALA B 1 132 ? 5.258 19.641 -0.829 1 98.31 132 ALA B C 1
ATOM 3101 O O . ALA B 1 132 ? 5.852 20.719 -0.935 1 98.31 132 ALA B O 1
ATOM 3102 N N . PHE B 1 133 ? 5.188 19.031 0.367 1 98.56 133 PHE B N 1
ATOM 3103 C CA . PHE B 1 133 ? 5.395 19.812 1.578 1 98.56 133 PHE B CA 1
ATOM 3104 C C . PHE B 1 133 ? 6.703 19.422 2.258 1 98.56 133 PHE B C 1
ATOM 3106 O O . PHE B 1 133 ? 7.312 20.234 2.953 1 98.56 133 PHE B O 1
ATOM 3113 N N . VAL B 1 134 ? 7.176 18.156 2.09 1 97.75 134 VAL B N 1
ATOM 3114 C CA . VAL B 1 134 ? 8.383 17.688 2.775 1 97.75 134 VAL B CA 1
ATOM 3115 C C . VAL B 1 134 ? 9.562 18.578 2.393 1 97.75 134 VAL B C 1
ATOM 3117 O O . VAL B 1 134 ? 10.281 19.078 3.264 1 97.75 134 VAL B O 1
ATOM 3120 N N . PRO B 1 135 ? 9.75 18.875 1.05 1 97.44 135 PRO B N 1
ATOM 3121 C CA . PRO B 1 135 ? 10.859 19.766 0.72 1 97.44 135 PRO B CA 1
ATOM 3122 C C . PRO B 1 135 ? 10.719 21.141 1.365 1 97.44 135 PRO B C 1
ATOM 3124 O O . PRO B 1 135 ? 11.719 21.75 1.764 1 97.44 135 PRO B O 1
ATOM 3127 N N . LYS B 1 136 ? 9.531 21.672 1.463 1 97.5 136 LYS B N 1
ATOM 3128 C CA . LYS B 1 136 ? 9.281 22.969 2.086 1 97.5 136 LYS B CA 1
ATOM 3129 C C . LYS B 1 136 ? 9.609 22.938 3.576 1 97.5 136 LYS B C 1
ATOM 3131 O O . LYS B 1 136 ? 10.203 23.875 4.109 1 97.5 136 LYS B O 1
ATOM 3136 N N . PHE B 1 137 ? 9.234 21.875 4.258 1 98.06 137 PHE B N 1
ATOM 3137 C CA . PHE B 1 137 ? 9.516 21.719 5.68 1 98.06 137 PHE B CA 1
ATOM 3138 C C . PHE B 1 137 ? 11.008 21.594 5.926 1 98.06 137 PHE B C 1
ATOM 3140 O O . PHE B 1 137 ? 11.539 22.156 6.879 1 98.06 137 PHE B O 1
ATOM 3147 N N . LYS B 1 138 ? 11.625 20.844 5.062 1 96.19 138 LYS B N 1
ATOM 3148 C CA . LYS B 1 138 ? 13.078 20.719 5.188 1 96.19 138 LYS B CA 1
ATOM 3149 C C . LYS B 1 138 ? 13.758 22.078 5.043 1 96.19 138 LYS B C 1
ATOM 3151 O O . LYS B 1 138 ? 14.672 22.406 5.809 1 96.19 138 LYS B O 1
ATOM 3156 N N . LYS B 1 139 ? 13.312 22.828 4.078 1 96.75 139 LYS B N 1
ATOM 3157 C CA . LYS B 1 139 ? 13.859 24.156 3.871 1 96.75 139 LYS B CA 1
ATOM 3158 C C . LYS B 1 139 ? 13.586 25.062 5.074 1 96.75 139 LYS B C 1
ATOM 3160 O O . LYS B 1 139 ? 14.453 25.828 5.484 1 96.75 139 LYS B O 1
ATOM 3165 N N . LEU B 1 140 ? 12.422 24.969 5.633 1 96.44 140 LEU B N 1
ATOM 3166 C CA . LEU B 1 140 ? 12.008 25.75 6.801 1 96.44 140 LEU B CA 1
ATOM 3167 C C . LEU B 1 140 ? 12.789 25.312 8.039 1 96.44 140 LEU B C 1
ATOM 3169 O O . LEU B 1 140 ? 13 26.109 8.953 1 96.44 140 LEU B O 1
ATOM 3173 N N . GLY B 1 141 ? 13.172 24 8.102 1 96.25 141 GLY B N 1
ATOM 3174 C CA . GLY B 1 141 ? 13.914 23.438 9.219 1 96.25 141 GLY B CA 1
ATOM 3175 C C . GLY B 1 141 ? 13.031 22.797 10.266 1 96.25 141 GLY B C 1
ATOM 3176 O O . GLY B 1 141 ? 13.516 22.297 11.281 1 96.25 141 GLY B O 1
ATOM 3177 N N . TYR B 1 142 ? 11.75 22.844 10.078 1 96.88 142 TYR B N 1
ATOM 3178 C CA . TYR B 1 142 ? 10.797 22.172 10.945 1 96.88 142 TYR B CA 1
ATOM 3179 C C . TYR B 1 142 ? 9.469 21.953 10.227 1 96.88 142 TYR B C 1
ATOM 3181 O O . TYR B 1 142 ? 9.234 22.531 9.156 1 96.88 142 TYR B O 1
ATOM 3189 N N . GLY B 1 143 ? 8.617 21.188 10.766 1 97.81 143 GLY B N 1
ATOM 3190 C CA . GLY B 1 143 ? 7.293 20.938 10.227 1 97.81 143 GLY B CA 1
ATOM 3191 C C . GLY B 1 143 ? 6.66 19.672 10.781 1 97.81 143 GLY B C 1
ATOM 3192 O O . GLY B 1 143 ? 7.25 19 11.633 1 97.81 143 GLY B O 1
ATOM 3193 N N . ALA B 1 144 ? 5.465 19.391 10.359 1 98.62 144 ALA B N 1
ATOM 3194 C CA . ALA B 1 144 ? 4.762 18.203 10.828 1 98.62 144 ALA B CA 1
ATOM 3195 C C . ALA B 1 144 ? 3.812 17.672 9.758 1 98.62 144 ALA B C 1
ATOM 3197 O O . ALA B 1 144 ? 3.332 18.438 8.914 1 98.62 144 ALA B O 1
ATOM 3198 N N . ILE B 1 145 ? 3.662 16.438 9.797 1 98.62 145 ILE B N 1
ATOM 3199 C CA . ILE B 1 145 ? 2.811 15.719 8.852 1 98.62 145 ILE B CA 1
ATOM 3200 C C . ILE B 1 145 ? 1.874 14.773 9.609 1 98.62 145 ILE B C 1
ATOM 3202 O O . ILE B 1 145 ? 2.309 14.039 10.5 1 98.62 145 ILE B O 1
ATOM 3206 N N . ILE B 1 146 ? 0.618 14.844 9.367 1 98.5 146 ILE B N 1
ATOM 3207 C CA . ILE B 1 146 ? -0.313 13.789 9.75 1 98.5 146 ILE B CA 1
ATOM 3208 C C . ILE B 1 146 ? -0.851 13.094 8.5 1 98.5 146 ILE B C 1
ATOM 3210 O O . ILE B 1 146 ? -1.417 13.75 7.617 1 98.5 146 ILE B O 1
ATOM 3214 N N . ASN B 1 147 ? -0.589 11.852 8.328 1 97.38 147 ASN B N 1
ATOM 3215 C CA . ASN B 1 147 ? -1.224 11.016 7.316 1 97.38 147 ASN B CA 1
ATOM 3216 C C . ASN B 1 147 ? -2.357 10.18 7.91 1 97.38 147 ASN B C 1
ATOM 3218 O O . ASN B 1 147 ? -2.17 9.5 8.922 1 97.38 147 ASN B O 1
ATOM 3222 N N . VAL B 1 148 ? -3.521 10.289 7.297 1 92 148 VAL B N 1
ATOM 3223 C CA . VAL B 1 148 ? -4.66 9.531 7.801 1 92 148 VAL B CA 1
ATOM 3224 C C . VAL B 1 148 ? -4.758 8.195 7.074 1 92 148 VAL B C 1
ATOM 3226 O O . VAL B 1 148 ? -5.027 8.156 5.871 1 92 148 VAL B O 1
ATOM 3229 N N . ALA B 1 149 ? -4.469 7.191 7.789 1 88.38 149 ALA B N 1
ATOM 3230 C CA . ALA B 1 149 ? -4.605 5.812 7.328 1 88.38 149 ALA B CA 1
ATOM 3231 C C . ALA B 1 149 ? -5.91 5.195 7.82 1 88.38 149 ALA B C 1
ATOM 3233 O O . ALA B 1 149 ? -6.992 5.742 7.582 1 88.38 149 ALA B O 1
ATOM 3234 N N . SER B 1 150 ? -5.957 4.039 8.234 1 69.62 150 SER B N 1
ATOM 3235 C CA . SER B 1 150 ? -7.109 3.318 8.758 1 69.62 150 SER B CA 1
ATOM 3236 C C . SER B 1 150 ? -6.68 2.059 9.508 1 69.62 150 SER B C 1
ATOM 3238 O O . SER B 1 150 ? -5.559 1.581 9.328 1 69.62 150 SER B O 1
ATOM 3240 N N . ALA B 1 151 ? -7.551 1.675 10.383 1 54.41 151 ALA B N 1
ATOM 3241 C CA . ALA B 1 151 ? -7.336 0.363 10.984 1 54.41 151 ALA B CA 1
ATOM 3242 C C . ALA B 1 151 ? -7.254 -0.726 9.922 1 54.41 151 ALA B C 1
ATOM 3244 O O . ALA B 1 151 ? -6.66 -1.783 10.148 1 54.41 151 ALA B O 1
ATOM 3245 N N . ALA B 1 152 ? -7.793 -0.476 8.828 1 53.22 152 ALA B N 1
ATOM 3246 C CA . ALA B 1 152 ? -7.742 -1.382 7.684 1 53.22 152 ALA B CA 1
ATOM 3247 C C . ALA B 1 152 ? -6.301 -1.598 7.219 1 53.22 152 ALA B C 1
ATOM 3249 O O . ALA B 1 152 ? -6.008 -2.572 6.523 1 53.22 152 ALA B O 1
ATOM 3250 N N . SER B 1 153 ? -5.457 -0.75 7.637 1 53.25 153 SER B N 1
ATOM 3251 C CA . SER B 1 153 ? -4.062 -0.839 7.223 1 53.25 153 SER B CA 1
ATOM 3252 C C . SER B 1 153 ? -3.406 -2.107 7.754 1 53.25 153 SER B C 1
ATOM 3254 O O . SER B 1 153 ? -2.424 -2.592 7.188 1 53.25 153 SER B O 1
ATOM 3256 N N . TYR B 1 154 ? -4.113 -2.609 8.836 1 47.81 154 TYR B N 1
ATOM 3257 C CA . TYR B 1 154 ? -3.43 -3.752 9.43 1 47.81 154 TYR B CA 1
ATOM 3258 C C . TYR B 1 154 ? -4.379 -4.93 9.594 1 47.81 154 TYR B C 1
ATOM 3260 O O . TYR B 1 154 ? -3.953 -6.039 9.93 1 47.81 154 TYR B O 1
ATOM 3268 N N . THR B 1 155 ? -5.648 -4.734 9.328 1 50.19 155 THR B N 1
ATOM 3269 C CA . THR B 1 155 ? -6.582 -5.824 9.586 1 50.19 155 THR B CA 1
ATOM 3270 C C . THR B 1 155 ? -6.875 -6.605 8.312 1 50.19 155 THR B C 1
ATOM 3272 O O . THR B 1 155 ? -7.266 -7.773 8.367 1 50.19 155 THR B O 1
ATOM 3275 N N . ALA B 1 156 ? -6.586 -6.105 7.277 1 56.41 156 ALA B N 1
ATOM 3276 C CA . ALA B 1 156 ? -6.855 -6.727 5.984 1 56.41 156 ALA B CA 1
ATOM 3277 C C . ALA B 1 156 ? -8.219 -7.406 5.98 1 56.41 156 ALA B C 1
ATOM 3279 O O . ALA B 1 156 ? -8.336 -8.578 5.621 1 56.41 156 ALA B O 1
ATOM 3280 N N . ALA B 1 157 ? -9.266 -6.617 6.344 1 59.78 157 ALA B N 1
ATOM 3281 C CA . ALA B 1 157 ? -10.625 -7.16 6.402 1 59.78 157 ALA B CA 1
ATOM 3282 C C . ALA B 1 157 ? -11.086 -7.625 5.027 1 59.78 157 ALA B C 1
ATOM 3284 O O . ALA B 1 157 ? -10.82 -6.969 4.016 1 59.78 157 ALA B O 1
ATOM 3285 N N . PRO B 1 158 ? -11.789 -8.781 5.055 1 64.75 158 PRO B N 1
ATOM 3286 C CA . PRO B 1 158 ? -12.359 -9.211 3.777 1 64.75 158 PRO B CA 1
ATOM 3287 C C . PRO B 1 158 ? -13.328 -8.188 3.186 1 64.75 158 PRO B C 1
ATOM 3289 O O . PRO B 1 158 ? -13.906 -7.383 3.92 1 64.75 158 PRO B O 1
ATOM 3292 N N . GLU B 1 159 ? -13.438 -8.164 1.798 1 72.44 159 GLU B N 1
ATOM 3293 C CA . GLU B 1 159 ? -14.32 -7.297 1.021 1 72.44 159 GLU B CA 1
ATOM 3294 C C . GLU B 1 159 ? -13.883 -5.84 1.113 1 72.44 159 GLU B C 1
ATOM 3296 O O . GLU B 1 159 ? -14.703 -4.93 0.995 1 72.44 159 GLU B O 1
ATOM 3301 N N . MET B 1 160 ? -12.594 -5.652 1.471 1 74.62 160 MET B N 1
ATOM 3302 C CA . MET B 1 160 ? -12.016 -4.316 1.563 1 74.62 160 MET B CA 1
ATOM 3303 C C . MET B 1 160 ? -10.633 -4.277 0.928 1 74.62 160 MET B C 1
ATOM 3305 O O . MET B 1 160 ? -9.766 -3.521 1.37 1 74.62 160 MET B O 1
ATOM 3309 N N . SER B 1 161 ? -10.477 -5.07 -0.057 1 83.44 161 SER B N 1
ATOM 3310 C CA . SER B 1 161 ? -9.156 -5.262 -0.64 1 83.44 161 SER B CA 1
ATOM 3311 C C . SER B 1 161 ? -8.539 -3.93 -1.055 1 83.44 161 SER B C 1
ATOM 3313 O O . SER B 1 161 ? -7.41 -3.615 -0.67 1 83.44 161 SER B O 1
ATOM 3315 N N . VAL B 1 162 ? -9.312 -3.125 -1.788 1 88.75 162 VAL B N 1
ATOM 3316 C CA . VAL B 1 162 ? -8.781 -1.879 -2.33 1 88.75 162 VAL B CA 1
ATOM 3317 C C . VAL B 1 162 ? -8.414 -0.934 -1.189 1 88.75 162 VAL B C 1
ATOM 3319 O O . VAL B 1 162 ? -7.297 -0.414 -1.143 1 88.75 162 VAL B O 1
ATOM 3322 N N . TYR B 1 163 ? -9.312 -0.818 -0.298 1 86.25 163 TYR B N 1
ATOM 3323 C CA . TYR B 1 163 ? -9.117 0.069 0.843 1 86.25 163 TYR B CA 1
ATOM 3324 C C . TYR B 1 163 ? -7.938 -0.39 1.695 1 86.25 163 TYR B C 1
ATOM 3326 O O . TYR B 1 163 ? -7.062 0.408 2.039 1 86.25 163 TYR B O 1
ATOM 3334 N N . ASN B 1 164 ? -7.836 -1.67 2.012 1 84.19 164 ASN B N 1
ATOM 3335 C CA . ASN B 1 164 ? -6.746 -2.238 2.799 1 84.19 164 ASN B CA 1
ATOM 3336 C C . ASN B 1 164 ? -5.387 -1.942 2.174 1 84.19 164 ASN B C 1
ATOM 3338 O O . ASN B 1 164 ? -4.449 -1.557 2.871 1 84.19 164 ASN B O 1
ATOM 3342 N N . VAL B 1 165 ? -5.336 -2.129 0.935 1 91 165 VAL B N 1
ATOM 3343 C CA . VAL B 1 165 ? -4.078 -1.947 0.215 1 91 165 VAL B CA 1
ATOM 3344 C C . VAL B 1 165 ? -3.639 -0.488 0.302 1 91 165 VAL B C 1
ATOM 3346 O O . VAL B 1 165 ? -2.48 -0.199 0.609 1 91 165 VAL B O 1
ATOM 3349 N N . THR B 1 166 ? -4.535 0.46 0.063 1 91.94 166 THR B N 1
ATOM 3350 C CA . THR B 1 166 ? -4.191 1.878 0.08 1 91.94 166 THR B CA 1
ATOM 3351 C C . THR B 1 166 ? -3.742 2.309 1.473 1 91.94 166 THR B C 1
ATOM 3353 O O . THR B 1 166 ? -2.727 2.994 1.618 1 91.94 166 THR B O 1
ATOM 3356 N N . LYS B 1 167 ? -4.465 1.855 2.414 1 87.44 167 LYS B N 1
ATOM 3357 C CA . LYS B 1 167 ? -4.176 2.309 3.771 1 87.44 167 LYS B CA 1
ATOM 3358 C C . LYS B 1 167 ? -2.922 1.633 4.32 1 87.44 167 LYS B C 1
ATOM 3360 O O . LYS B 1 167 ? -2.174 2.234 5.094 1 87.44 167 LYS B O 1
ATOM 3365 N N . ALA B 1 168 ? -2.678 0.424 3.943 1 87.56 168 ALA B N 1
ATOM 3366 C CA . ALA B 1 168 ? -1.399 -0.203 4.266 1 87.56 168 ALA B CA 1
ATOM 3367 C C . ALA B 1 168 ? -0.235 0.596 3.689 1 87.56 168 ALA B C 1
ATOM 3369 O O . ALA B 1 168 ? 0.801 0.754 4.34 1 87.56 168 ALA B O 1
ATOM 3370 N N . GLY B 1 169 ? -0.442 1.053 2.471 1 92.5 169 GLY B N 1
ATOM 3371 C CA . GLY B 1 169 ? 0.567 1.897 1.851 1 92.5 169 GLY B CA 1
ATOM 3372 C C . GLY B 1 169 ? 0.811 3.189 2.607 1 92.5 169 GLY B C 1
ATOM 3373 O O . GLY B 1 169 ? 1.959 3.592 2.805 1 92.5 169 GLY B O 1
ATOM 3374 N N . VAL B 1 170 ? -0.218 3.799 3.047 1 93.81 170 VAL B N 1
ATOM 3375 C CA . VAL B 1 170 ? -0.117 5.055 3.787 1 93.81 170 VAL B CA 1
ATOM 3376 C C . VAL B 1 170 ? 0.637 4.824 5.094 1 93.81 170 VAL B C 1
ATOM 3378 O O . VAL B 1 170 ? 1.482 5.633 5.48 1 93.81 170 VAL B O 1
ATOM 3381 N N . LEU B 1 171 ? 0.298 3.756 5.754 1 88.38 171 LEU B N 1
ATOM 3382 C CA . LEU B 1 171 ? 0.995 3.42 6.992 1 88.38 171 LEU B CA 1
ATOM 3383 C C . LEU B 1 171 ? 2.488 3.238 6.742 1 88.38 171 LEU B C 1
ATOM 3385 O O . LEU B 1 171 ? 3.314 3.822 7.449 1 88.38 171 LEU B O 1
ATOM 3389 N N . ALA B 1 172 ? 2.84 2.449 5.754 1 87 172 ALA B N 1
ATOM 3390 C CA . ALA B 1 172 ? 4.242 2.189 5.43 1 87 172 ALA B CA 1
ATOM 3391 C C . ALA B 1 172 ? 4.969 3.482 5.078 1 87 172 ALA B C 1
ATOM 3393 O O . ALA B 1 172 ? 6.109 3.695 5.504 1 87 172 ALA B O 1
ATOM 3394 N N . LEU B 1 173 ? 4.332 4.328 4.301 1 92.69 173 LEU B N 1
ATOM 3395 C CA . LEU B 1 173 ? 4.91 5.613 3.93 1 92.69 173 LEU B CA 1
ATOM 3396 C C . LEU B 1 173 ? 5.188 6.461 5.168 1 92.69 173 LEU B C 1
ATOM 3398 O O . LEU B 1 173 ? 6.266 7.047 5.297 1 92.69 173 LEU B O 1
ATOM 3402 N N . SER B 1 174 ? 4.234 6.496 6.062 1 92.38 174 SER B N 1
ATOM 3403 C CA . SER B 1 174 ? 4.348 7.301 7.273 1 92.38 174 SER B CA 1
ATOM 3404 C C . SER B 1 174 ? 5.504 6.824 8.148 1 92.38 174 SER B C 1
ATOM 3406 O O . SER B 1 174 ? 6.27 7.637 8.672 1 92.38 174 SER B O 1
ATOM 3408 N N . GLU B 1 175 ? 5.602 5.535 8.258 1 84.62 175 GLU B N 1
ATOM 3409 C CA . GLU B 1 175 ? 6.691 4.961 9.047 1 84.62 175 GLU B CA 1
ATOM 3410 C C . GLU B 1 175 ? 8.047 5.301 8.438 1 84.62 175 GLU B C 1
ATOM 3412 O O . GLU B 1 175 ? 8.984 5.66 9.156 1 84.62 175 GLU B O 1
ATOM 3417 N N . THR B 1 176 ? 8.141 5.168 7.152 1 85.25 176 THR B N 1
ATOM 3418 C CA . THR B 1 176 ? 9.391 5.473 6.457 1 85.25 176 THR B CA 1
ATOM 3419 C C . THR B 1 176 ? 9.75 6.949 6.621 1 85.25 176 THR B C 1
ATOM 3421 O O . THR B 1 176 ? 10.891 7.285 6.949 1 85.25 176 THR B O 1
ATOM 3424 N N . LEU B 1 177 ? 8.789 7.797 6.434 1 90.88 177 LEU B N 1
ATOM 3425 C CA . LEU B 1 177 ? 9.008 9.234 6.535 1 90.88 177 LEU B CA 1
ATOM 3426 C C . LEU B 1 177 ? 9.414 9.625 7.953 1 90.88 177 LEU B C 1
ATOM 3428 O O . LEU B 1 177 ? 10.266 10.5 8.141 1 90.88 177 LEU B O 1
ATOM 3432 N N . SER B 1 178 ? 8.719 9.016 8.945 1 88.5 178 SER B N 1
ATOM 3433 C CA . SER B 1 178 ? 9.055 9.328 10.336 1 88.5 178 SER B CA 1
ATOM 3434 C C . SER B 1 178 ? 10.539 9.102 10.609 1 88.5 178 SER B C 1
ATOM 3436 O O . SER B 1 178 ? 11.172 9.891 11.312 1 88.5 178 SER B O 1
ATOM 3438 N N . ALA B 1 179 ? 11.078 8.047 10.047 1 81.12 179 ALA B N 1
ATOM 3439 C CA . ALA B 1 179 ? 12.492 7.727 10.234 1 81.12 179 ALA B CA 1
ATOM 3440 C C . ALA B 1 179 ? 13.383 8.695 9.469 1 81.12 179 ALA B C 1
ATOM 3442 O O . ALA B 1 179 ? 14.391 9.18 9.992 1 81.12 179 ALA B O 1
ATOM 3443 N N . GLU B 1 180 ? 13.039 9.07 8.273 1 83.69 180 GLU B N 1
ATOM 3444 C CA . GLU B 1 180 ? 13.875 9.867 7.383 1 83.69 180 GLU B CA 1
ATOM 3445 C C . GLU B 1 180 ? 13.867 11.336 7.793 1 83.69 180 GLU B C 1
ATOM 3447 O O . GLU B 1 180 ? 14.852 12.047 7.598 1 83.69 180 GLU B O 1
ATOM 3452 N N . LEU B 1 181 ? 12.773 11.75 8.414 1 90.12 181 LEU B N 1
ATOM 3453 C CA . LEU B 1 181 ? 12.586 13.188 8.57 1 90.12 181 LEU B CA 1
ATOM 3454 C C . LEU B 1 181 ? 12.953 13.625 9.984 1 90.12 181 LEU B C 1
ATOM 3456 O O . LEU B 1 181 ? 13.008 14.82 10.273 1 90.12 181 LEU B O 1
ATOM 3460 N N . ARG B 1 182 ? 13.211 12.664 10.797 1 83.56 182 ARG B N 1
ATOM 3461 C CA . ARG B 1 182 ? 13.531 12.961 12.188 1 83.56 182 ARG B CA 1
ATOM 3462 C C . ARG B 1 182 ? 14.68 13.961 12.281 1 83.56 182 ARG B C 1
ATOM 3464 O O . ARG B 1 182 ? 14.633 14.898 13.086 1 83.56 182 ARG B O 1
ATOM 3471 N N . LYS B 1 183 ? 15.648 13.852 11.508 1 86.12 183 LYS B N 1
ATOM 3472 C CA . LYS B 1 183 ? 16.844 14.688 11.586 1 86.12 183 LYS B CA 1
ATOM 3473 C C . LYS B 1 183 ? 16.547 16.109 11.148 1 86.12 183 LYS B C 1
ATOM 3475 O O . LYS B 1 183 ? 17.344 17.031 11.406 1 86.12 183 LYS B O 1
ATOM 3480 N N . PHE B 1 184 ? 15.469 16.375 10.5 1 91.31 184 PHE B N 1
ATOM 3481 C CA . PHE B 1 184 ? 15.109 17.688 10 1 91.31 184 PHE B CA 1
ATOM 3482 C C . PHE B 1 184 ? 14.07 18.344 10.898 1 91.31 184 PHE B C 1
ATOM 3484 O O . PHE B 1 184 ? 13.445 19.344 10.516 1 91.31 184 PHE B O 1
ATOM 3491 N N . ASN B 1 185 ? 13.781 17.703 12.078 1 93.75 185 ASN B N 1
ATOM 3492 C CA . ASN B 1 185 ? 12.797 18.219 13.016 1 93.75 185 ASN B CA 1
ATOM 3493 C C . ASN B 1 185 ? 11.406 18.281 12.398 1 93.75 185 ASN B C 1
ATOM 3495 O O . ASN B 1 185 ? 10.695 19.281 12.539 1 93.75 185 ASN B O 1
ATOM 3499 N N . ILE B 1 186 ? 11.117 17.359 11.562 1 95.31 186 ILE B N 1
ATOM 3500 C CA . ILE B 1 186 ? 9.781 17.203 10.992 1 95.31 186 ILE B CA 1
ATOM 3501 C C . ILE B 1 186 ? 9.086 16 11.648 1 95.31 186 ILE B C 1
ATOM 3503 O O . ILE B 1 186 ? 9.555 14.875 11.547 1 95.31 186 ILE B O 1
ATOM 3507 N N . LYS B 1 187 ? 7.98 16.234 12.367 1 96.06 187 LYS B N 1
ATOM 3508 C CA . LYS B 1 187 ? 7.234 15.195 13.062 1 96.06 187 LYS B CA 1
ATOM 3509 C C . LYS B 1 187 ? 6.199 14.555 12.141 1 96.06 187 LYS B C 1
ATOM 3511 O O . LYS B 1 187 ? 5.555 15.242 11.352 1 96.06 187 LYS B O 1
ATOM 3516 N N . VAL B 1 188 ? 6.117 13.25 12.25 1 95.38 188 VAL B N 1
ATOM 3517 C CA . VAL B 1 188 ? 5.137 12.508 11.461 1 95.38 188 VAL B CA 1
ATOM 3518 C C . VAL B 1 188 ? 4.215 11.727 12.391 1 95.38 188 VAL B C 1
ATOM 3520 O O . VAL B 1 188 ? 4.676 11.086 13.344 1 95.38 188 VAL B O 1
ATOM 3523 N N . ASN B 1 189 ? 2.961 11.898 12.219 1 94.12 189 ASN B N 1
ATOM 3524 C CA . ASN B 1 189 ? 1.956 11.062 12.867 1 94.12 189 ASN B CA 1
ATOM 3525 C C . ASN B 1 189 ? 1.062 10.359 11.844 1 94.12 189 ASN B C 1
ATOM 3527 O O . ASN B 1 189 ? 0.703 10.953 10.82 1 94.12 189 ASN B O 1
ATOM 3531 N N . VAL B 1 190 ? 0.778 9.102 12.055 1 92.62 190 VAL B N 1
ATOM 3532 C CA . VAL B 1 190 ? -0.159 8.359 11.219 1 92.62 190 VAL B CA 1
ATOM 3533 C C . VAL B 1 190 ? -1.386 7.969 12.039 1 92.62 190 VAL B C 1
ATOM 3535 O O . VAL B 1 190 ? -1.263 7.312 13.078 1 92.62 190 VAL B O 1
ATOM 3538 N N . LEU B 1 191 ? -2.537 8.477 11.594 1 90.06 191 LEU B N 1
ATOM 3539 C CA . LEU B 1 191 ? -3.807 8.156 12.242 1 90.06 191 LEU B CA 1
ATOM 3540 C C . LEU B 1 191 ? -4.426 6.902 11.625 1 90.06 191 LEU B C 1
ATOM 3542 O O . LEU B 1 191 ? -4.621 6.836 10.414 1 90.06 191 LEU B O 1
ATOM 3546 N N . CYS B 1 192 ? -4.668 5.926 12.383 1 81.19 192 CYS B N 1
ATOM 3547 C CA . CYS B 1 192 ? -5.348 4.707 11.961 1 81.19 192 CYS B CA 1
ATOM 3548 C C . CYS B 1 192 ? -6.691 4.562 12.664 1 81.19 192 CYS B C 1
ATOM 3550 O O . CYS B 1 192 ? -6.82 3.777 13.602 1 81.19 192 CYS B O 1
ATOM 3552 N N . PRO B 1 193 ? -7.621 5.348 12.125 1 73.38 193 PRO B N 1
ATOM 3553 C CA . PRO B 1 193 ? -8.922 5.309 12.789 1 73.38 193 PRO B CA 1
ATOM 3554 C C . PRO B 1 193 ? -9.703 4.027 12.492 1 73.38 193 PRO B C 1
ATOM 3556 O O . PRO B 1 193 ? -9.516 3.418 11.438 1 73.38 193 PRO B O 1
ATOM 3559 N N . THR B 1 194 ? -10.305 3.57 13.508 1 57.97 194 THR B N 1
ATOM 3560 C CA . THR B 1 194 ? -11.312 2.543 13.242 1 57.97 194 THR B CA 1
ATOM 3561 C C . THR B 1 194 ? -12.555 3.156 12.609 1 57.97 194 THR B C 1
ATOM 3563 O O . THR B 1 194 ? -12.625 4.371 12.414 1 57.97 194 THR B O 1
ATOM 3566 N N . LEU B 1 195 ? -13.672 2.436 12.43 1 49.25 195 LEU B N 1
ATOM 3567 C CA . LEU B 1 195 ? -14.922 2.895 11.82 1 49.25 195 LEU B CA 1
ATOM 3568 C C . LEU B 1 195 ? -15.414 4.172 12.492 1 49.25 195 LEU B C 1
ATOM 3570 O O . LEU B 1 195 ? -15.648 4.188 13.703 1 49.25 195 LEU B O 1
ATOM 3574 N N . VAL B 1 196 ? -14.805 5.246 12.039 1 46.94 196 VAL B N 1
ATOM 3575 C CA . VAL B 1 196 ? -15.422 6.477 12.523 1 46.94 196 VAL B CA 1
ATOM 3576 C C . VAL B 1 196 ? -16.719 6.734 11.766 1 46.94 196 VAL B C 1
ATOM 3578 O O . VAL B 1 196 ? -16.797 6.516 10.555 1 46.94 196 VAL B O 1
ATOM 3581 N N . PRO B 1 197 ? -17.844 6.676 12.344 1 40.12 197 PRO B N 1
ATOM 3582 C CA . PRO B 1 197 ? -19.078 6.98 11.625 1 40.12 197 PRO B CA 1
ATOM 3583 C C . PRO B 1 197 ? -18.906 8.094 10.594 1 40.12 197 PRO B C 1
ATOM 3585 O O . PRO B 1 197 ? -19.672 9.07 10.609 1 40.12 197 PRO B O 1
ATOM 3588 N N . THR B 1 198 ? -17.859 8.102 9.867 1 42.62 198 THR B N 1
ATOM 3589 C CA . THR B 1 198 ? -17.75 9.203 8.914 1 42.62 198 THR B CA 1
ATOM 3590 C C . THR B 1 198 ? -18.484 8.867 7.613 1 42.62 198 THR B C 1
ATOM 3592 O O . THR B 1 198 ? -18.828 7.711 7.375 1 42.62 198 THR B O 1
ATOM 3595 N N . ASN B 1 199 ? -18.797 9.914 6.832 1 38.03 199 ASN B N 1
ATOM 3596 C CA . ASN B 1 199 ? -19.422 9.906 5.512 1 38.03 199 ASN B CA 1
ATOM 3597 C C . ASN B 1 199 ? -18.703 8.961 4.559 1 38.03 199 ASN B C 1
ATOM 3599 O O . ASN B 1 199 ? -18.938 8.984 3.35 1 38.03 199 ASN B O 1
ATOM 3603 N N . ILE B 1 200 ? -17.641 8.422 4.965 1 38.94 200 ILE B N 1
ATOM 3604 C CA . ILE B 1 200 ? -17 7.527 4.008 1 38.94 200 ILE B CA 1
ATOM 3605 C C . ILE B 1 200 ? -17.984 6.461 3.551 1 38.94 200 ILE B C 1
ATOM 3607 O O . ILE B 1 200 ? -18.016 6.094 2.373 1 38.94 200 ILE B O 1
ATOM 3611 N N . ILE B 1 201 ? -18.734 5.984 4.488 1 37.62 201 ILE B N 1
ATOM 3612 C CA . ILE B 1 201 ? -19.75 5.02 4.09 1 37.62 201 ILE B CA 1
ATOM 3613 C C . ILE B 1 201 ? -20.719 5.664 3.102 1 37.62 201 ILE B C 1
ATOM 3615 O O . ILE B 1 201 ? -21.234 4.996 2.203 1 37.62 201 ILE B O 1
ATOM 3619 N N . LYS B 1 202 ? -20.953 6.949 3.357 1 37.66 202 LYS B N 1
ATOM 3620 C CA . LYS B 1 202 ? -21.984 7.52 2.486 1 37.66 202 LYS B CA 1
ATOM 3621 C C . LYS B 1 202 ? -21.469 7.668 1.057 1 37.66 202 LYS B C 1
ATOM 3623 O O . LYS B 1 202 ? -22.234 7.555 0.099 1 37.66 202 LYS B O 1
ATOM 3628 N N . ASN B 1 203 ? -20.203 7.984 0.962 1 38.72 203 ASN B N 1
ATOM 3629 C CA . ASN B 1 203 ? -19.719 8.258 -0.385 1 38.72 203 ASN B CA 1
ATOM 3630 C C . ASN B 1 203 ? -18.938 7.078 -0.957 1 38.72 203 ASN B C 1
ATOM 3632 O O . ASN B 1 203 ? -18.328 7.184 -2.023 1 38.72 203 ASN B O 1
ATOM 3636 N N . GLY B 1 204 ? -18.844 6.062 -0.154 1 43.66 204 GLY B N 1
ATOM 3637 C CA . GLY B 1 204 ? -18.156 4.887 -0.673 1 43.66 204 GLY B CA 1
ATOM 3638 C C . GLY B 1 204 ? -19.109 3.846 -1.228 1 43.66 204 GLY B C 1
ATOM 3639 O O . GLY B 1 204 ? -20.312 3.879 -0.94 1 43.66 204 GLY B O 1
ATOM 3640 N N . ARG B 1 205 ? -18.844 3.297 -2.375 1 43.06 205 ARG B N 1
ATOM 3641 C CA . ARG B 1 205 ? -19.594 2.188 -2.957 1 43.06 205 ARG B CA 1
ATOM 3642 C C . ARG B 1 205 ? -19.453 0.928 -2.109 1 43.06 205 ARG B C 1
ATOM 3644 O O . ARG B 1 205 ? -18.578 0.091 -2.371 1 43.06 205 ARG B O 1
ATOM 3651 N N . ILE B 1 206 ? -19.859 1.095 -0.879 1 44.75 206 ILE B N 1
ATOM 3652 C CA . ILE B 1 206 ? -19.922 -0.143 -0.11 1 44.75 206 ILE B CA 1
ATOM 3653 C C . ILE B 1 206 ? -21.188 -0.909 -0.468 1 44.75 206 ILE B C 1
ATOM 3655 O O . ILE B 1 206 ? -22.281 -0.336 -0.489 1 44.75 206 ILE B O 1
ATOM 3659 N N . PRO B 1 207 ? -21.141 -2.053 -0.898 1 41.41 207 PRO B N 1
ATOM 3660 C CA . PRO B 1 207 ? -22.391 -2.762 -1.121 1 41.41 207 PRO B CA 1
ATOM 3661 C C . PRO B 1 207 ? -23.344 -2.656 0.065 1 41.41 207 PRO B C 1
ATOM 3663 O O . PRO B 1 207 ? -22.906 -2.564 1.213 1 41.41 207 PRO B O 1
ATOM 3666 N N . GLY B 1 208 ? -24.656 -2.418 -0.234 1 41.28 208 GLY B N 1
ATOM 3667 C CA . GLY B 1 208 ? -25.766 -2.227 0.678 1 41.28 208 GLY B CA 1
ATOM 3668 C C . GLY B 1 208 ? -25.719 -3.15 1.881 1 41.28 208 GLY B C 1
ATOM 3669 O O . GLY B 1 208 ? -26.094 -2.752 2.988 1 41.28 208 GLY B O 1
ATOM 3670 N N . ARG B 1 209 ? -25.328 -4.348 1.687 1 42.62 209 ARG B N 1
ATOM 3671 C CA . ARG B 1 209 ? -25.391 -5.312 2.779 1 42.62 209 ARG B CA 1
ATOM 3672 C C . ARG B 1 209 ? -24.406 -4.938 3.889 1 42.62 209 ARG B C 1
ATOM 3674 O O . ARG B 1 209 ? -24.656 -5.23 5.062 1 42.62 209 ARG B O 1
ATOM 3681 N N . TYR B 1 210 ? -23.438 -4.293 3.57 1 42.56 210 TYR B N 1
ATOM 3682 C CA . TYR B 1 210 ? -22.422 -3.9 4.551 1 42.56 210 TYR B CA 1
ATOM 3683 C C . TYR B 1 210 ? -22.75 -2.535 5.148 1 42.56 210 TYR B C 1
ATOM 3685 O O . TYR B 1 210 ? -22.188 -2.154 6.18 1 42.56 210 TYR B O 1
ATOM 3693 N N . SER B 1 211 ? -23.609 -1.896 4.457 1 45.31 211 SER B N 1
ATOM 3694 C CA . SER B 1 211 ? -24.016 -0.589 4.969 1 45.31 211 SER B CA 1
ATOM 3695 C C . SER B 1 211 ? -24.656 -0.706 6.348 1 45.31 211 SER B C 1
ATOM 3697 O O . SER B 1 211 ? -24.375 0.104 7.234 1 45.31 211 SER B O 1
ATOM 3699 N N . LYS B 1 212 ? -25.484 -1.751 6.371 1 45.41 212 LYS B N 1
ATOM 3700 C CA . LYS B 1 212 ? -26.172 -1.892 7.656 1 45.41 212 LYS B CA 1
ATOM 3701 C C . LYS B 1 212 ? -25.203 -2.33 8.75 1 45.41 212 LYS B C 1
ATOM 3703 O O . LYS B 1 212 ? -25.297 -1.868 9.891 1 45.41 212 LYS B O 1
ATOM 3708 N N . LEU B 1 213 ? -24.438 -3.291 8.406 1 40.97 213 LEU B N 1
ATOM 3709 C CA . LEU B 1 213 ? -23.469 -3.768 9.391 1 40.97 213 LEU B CA 1
ATOM 3710 C C . LEU B 1 213 ? -22.438 -2.693 9.703 1 40.97 213 LEU B C 1
ATOM 3712 O O . LEU B 1 213 ? -22.047 -2.518 10.859 1 40.97 213 LEU B O 1
ATOM 3716 N N . ALA B 1 214 ? -22.062 -1.966 8.742 1 44.03 214 ALA B N 1
ATOM 3717 C CA . ALA B 1 214 ? -21.172 -0.82 8.938 1 44.03 214 ALA B CA 1
ATOM 3718 C C . ALA B 1 214 ? -21.859 0.262 9.773 1 44.03 214 ALA B C 1
ATOM 3720 O O . ALA B 1 214 ? -21.25 0.833 10.68 1 44.03 214 ALA B O 1
ATOM 3721 N N . ASP B 1 215 ? -23.062 0.457 9.383 1 44.47 215 ASP B N 1
ATOM 3722 C CA . ASP B 1 215 ? -23.859 1.379 10.195 1 44.47 215 ASP B CA 1
ATOM 3723 C C . ASP B 1 215 ? -23.938 0.9 11.641 1 44.47 215 ASP B C 1
ATOM 3725 O O . ASP B 1 215 ? -23.812 1.696 12.57 1 44.47 215 ASP B O 1
ATOM 3729 N N . HIS B 1 216 ? -24.219 -0.387 11.688 1 42.34 216 HIS B N 1
ATOM 3730 C CA . HIS B 1 216 ? -24.375 -0.926 13.039 1 42.34 216 HIS B CA 1
ATOM 3731 C C . HIS B 1 216 ? -23.047 -0.916 13.797 1 42.34 216 HIS B C 1
ATOM 3733 O O . HIS B 1 216 ? -23.016 -0.573 14.984 1 42.34 216 HIS B O 1
ATOM 3739 N N . ALA B 1 217 ? -22.094 -1.355 13.211 1 41.94 217 ALA B N 1
ATOM 3740 C CA . ALA B 1 217 ? -20.781 -1.327 13.859 1 41.94 217 ALA B CA 1
ATOM 3741 C C . ALA B 1 217 ? -20.312 0.107 14.094 1 41.94 217 ALA B C 1
ATOM 3743 O O . ALA B 1 217 ? -19.75 0.42 15.148 1 41.94 217 ALA B O 1
ATOM 3744 N N . LEU B 1 218 ? -20.562 0.889 13.109 1 43.66 218 LEU B N 1
ATOM 3745 C CA . LEU B 1 218 ? -20.297 2.312 13.289 1 43.66 218 LEU B CA 1
ATOM 3746 C C . LEU B 1 218 ? -21.125 2.879 14.438 1 43.66 218 LEU B C 1
ATOM 3748 O O . LEU B 1 218 ? -20.625 3.664 15.242 1 43.66 218 LEU B O 1
ATOM 3752 N N . MET B 1 219 ? -22.375 2.5 14.375 1 42.28 219 MET B N 1
ATOM 3753 C CA . MET B 1 219 ? -23.281 3.027 15.398 1 42.28 219 MET B CA 1
ATOM 3754 C C . MET B 1 219 ? -22.938 2.475 16.781 1 42.28 219 MET B C 1
ATOM 3756 O O . MET B 1 219 ? -23.094 3.164 17.781 1 42.28 219 MET B O 1
ATOM 3760 N N . ASN B 1 220 ? -22.625 1.261 16.75 1 41.31 220 ASN B N 1
ATOM 3761 C CA . ASN B 1 220 ? -22.5 0.665 18.062 1 41.31 220 ASN B CA 1
ATOM 3762 C C . ASN B 1 220 ? -21.062 0.675 18.562 1 41.31 220 ASN B C 1
ATOM 3764 O O . ASN B 1 220 ? -20.812 0.496 19.766 1 41.31 220 ASN B O 1
ATOM 3768 N N . TYR B 1 221 ? -20.156 0.63 17.688 1 41.31 221 TYR B N 1
ATOM 3769 C CA . TYR B 1 221 ? -18.797 0.533 18.172 1 41.31 221 TYR B CA 1
ATOM 3770 C C . TYR B 1 221 ? -18.016 1.804 17.859 1 41.31 221 TYR B C 1
ATOM 3772 O O . TYR B 1 221 ? -16.812 1.88 18.125 1 41.31 221 TYR B O 1
ATOM 3780 N N . ALA B 1 222 ? -18.641 2.703 17.172 1 48.38 222 ALA B N 1
ATOM 3781 C CA . ALA B 1 222 ? -18.016 4.004 16.938 1 48.38 222 ALA B CA 1
ATOM 3782 C C . ALA B 1 222 ? -17.766 4.742 18.25 1 48.38 222 ALA B C 1
ATOM 3784 O O . ALA B 1 222 ? -18.688 5.312 18.828 1 48.38 222 ALA B O 1
ATOM 3785 N N . MET B 1 223 ? -16.938 4.273 19.125 1 49.59 223 MET B N 1
ATOM 3786 C CA . MET B 1 223 ? -16.734 4.895 20.422 1 49.59 223 MET B CA 1
ATOM 3787 C C . MET B 1 223 ? -16.047 6.25 20.281 1 49.59 223 MET B C 1
ATOM 3789 O O . MET B 1 223 ? -15.852 6.957 21.266 1 49.59 223 MET B O 1
ATOM 3793 N N . THR B 1 224 ? -15.672 6.594 19.109 1 63.25 224 THR B N 1
ATOM 3794 C CA . THR B 1 224 ? -15.016 7.898 19.141 1 63.25 224 THR B CA 1
ATOM 3795 C C . THR B 1 224 ? -15.547 8.797 18.031 1 63.25 224 THR B C 1
ATOM 3797 O O . THR B 1 224 ? -16.125 8.312 17.047 1 63.25 224 THR B O 1
ATOM 3800 N N . THR B 1 225 ? -15.883 10.102 18.359 1 79.06 225 THR B N 1
ATOM 3801 C CA . THR B 1 225 ? -16.312 11.102 17.375 1 79.06 225 THR B CA 1
ATOM 3802 C C . THR B 1 225 ? -15.125 11.602 16.562 1 79.06 225 THR B C 1
ATOM 3804 O O . THR B 1 225 ? -13.977 11.461 16.969 1 79.06 225 THR B O 1
ATOM 3807 N N . SER B 1 226 ? -15.469 12.094 15.367 1 87.06 226 SER B N 1
ATOM 3808 C CA . SER B 1 226 ? -14.438 12.703 14.531 1 87.06 226 SER B CA 1
ATOM 3809 C C . SER B 1 226 ? -13.664 13.773 15.305 1 87.06 226 SER B C 1
ATOM 3811 O O . SER B 1 226 ? -12.445 13.891 15.164 1 87.06 226 SER B O 1
ATOM 3813 N N . ASP B 1 227 ? -14.375 14.5 16.172 1 91.31 227 ASP B N 1
ATOM 3814 C CA . ASP B 1 227 ? -13.742 15.547 16.969 1 91.31 227 ASP B CA 1
ATOM 3815 C C . ASP B 1 227 ? -12.742 14.961 17.969 1 91.31 227 ASP B C 1
ATOM 3817 O O . ASP B 1 227 ? -11.633 15.469 18.109 1 91.31 227 ASP B O 1
ATOM 3821 N N . ALA B 1 228 ? -13.141 13.875 18.625 1 87.94 228 ALA B N 1
ATOM 3822 C CA . ALA B 1 228 ? -12.273 13.227 19.594 1 87.94 228 ALA B CA 1
ATOM 3823 C C . ALA B 1 228 ? -11.031 12.648 18.922 1 87.94 228 ALA B C 1
ATOM 3825 O O . ALA B 1 228 ? -9.922 12.734 19.469 1 87.94 228 ALA B O 1
ATOM 3826 N N . VAL B 1 229 ? -11.219 12.094 17.766 1 89.44 229 VAL B N 1
ATOM 3827 C CA . VAL B 1 229 ? -10.117 11.5 17.016 1 89.44 229 VAL B CA 1
ATOM 3828 C C . VAL B 1 229 ? -9.141 12.594 16.594 1 89.44 229 VAL B C 1
ATOM 3830 O O . VAL B 1 229 ? -7.922 12.43 16.734 1 89.44 229 VAL B O 1
ATOM 3833 N N . ALA B 1 230 ? -9.664 13.703 16.094 1 94.31 230 ALA B N 1
ATOM 3834 C CA . ALA B 1 230 ? -8.82 14.812 15.664 1 94.31 230 ALA B CA 1
ATOM 3835 C C . ALA B 1 230 ? -8.008 15.367 16.828 1 94.31 230 ALA B C 1
ATOM 3837 O O . ALA B 1 230 ? -6.793 15.555 16.719 1 94.31 230 ALA B O 1
ATOM 3838 N N . THR B 1 231 ? -8.664 15.547 17.969 1 94.62 231 THR B N 1
ATOM 3839 C CA . THR B 1 231 ? -8.008 16.078 19.156 1 94.62 231 THR B CA 1
ATOM 3840 C C . THR B 1 231 ? -6.91 15.133 19.641 1 94.62 231 THR B C 1
ATOM 3842 O O . THR B 1 231 ? -5.785 15.562 19.906 1 94.62 231 THR B O 1
ATOM 3845 N N . LEU B 1 232 ? -7.27 13.867 19.703 1 91.88 232 LEU B N 1
ATOM 3846 C CA . LEU B 1 232 ? -6.297 12.867 20.141 1 91.88 232 LEU B CA 1
ATOM 3847 C C . LEU B 1 232 ? -5.09 12.844 19.219 1 91.88 232 LEU B C 1
ATOM 3849 O O . LEU B 1 232 ? -3.947 12.781 19.672 1 91.88 232 LEU B O 1
ATOM 3853 N N . THR B 1 233 ? -5.312 12.898 17.969 1 94.62 233 THR B N 1
ATOM 3854 C CA . THR B 1 233 ? -4.246 12.812 16.984 1 94.62 233 THR B CA 1
ATOM 3855 C C . THR B 1 233 ? -3.314 14.023 17.094 1 94.62 233 THR B C 1
ATOM 3857 O O . THR B 1 233 ? -2.092 13.867 17.078 1 94.62 233 THR B O 1
ATOM 3860 N N . LEU B 1 234 ? -3.893 15.195 17.219 1 97.69 234 LEU B N 1
ATOM 3861 C CA . LEU B 1 234 ? -3.088 16.406 17.344 1 97.69 234 LEU B CA 1
ATOM 3862 C C . LEU B 1 234 ? -2.287 16.406 18.641 1 97.69 234 LEU B C 1
ATOM 3864 O O . LEU B 1 234 ? -1.132 16.844 18.656 1 97.69 234 LEU B O 1
ATOM 3868 N N . ASN B 1 235 ? -2.889 15.906 19.734 1 95.44 235 ASN B N 1
ATOM 3869 C CA . ASN B 1 235 ? -2.156 15.766 20.984 1 95.44 235 ASN B CA 1
ATOM 3870 C C . ASN B 1 235 ? -0.959 14.828 20.828 1 95.44 235 ASN B C 1
ATOM 3872 O O . ASN B 1 235 ? 0.123 15.117 21.344 1 95.44 235 ASN B O 1
ATOM 3876 N N . ARG B 1 236 ? -1.158 13.797 20.156 1 91.56 236 ARG B N 1
ATOM 3877 C CA . ARG B 1 236 ? -0.089 12.82 19.969 1 91.56 236 ARG B CA 1
ATOM 3878 C C . ARG B 1 236 ? 0.993 13.359 19.047 1 91.56 236 ARG B C 1
ATOM 3880 O O . ARG B 1 236 ? 2.184 13.117 19.266 1 91.56 236 ARG B O 1
ATOM 3887 N N . LEU B 1 237 ? 0.527 14.031 18.047 1 95.88 237 LEU B N 1
ATOM 3888 C CA . LEU B 1 237 ? 1.503 14.719 17.203 1 95.88 237 LEU B CA 1
ATOM 3889 C C . LEU B 1 237 ? 2.387 15.641 18.031 1 95.88 237 LEU B C 1
ATOM 3891 O O . LEU B 1 237 ? 3.613 15.625 17.891 1 95.88 237 LEU B O 1
ATOM 3895 N N . ASP B 1 238 ? 1.827 16.438 18.906 1 96.62 238 ASP B N 1
ATOM 3896 C CA . ASP B 1 238 ? 2.541 17.391 19.75 1 96.62 238 ASP B CA 1
ATOM 3897 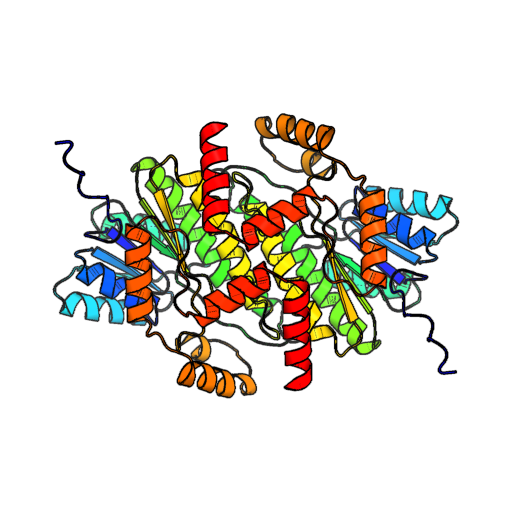C C . ASP B 1 238 ? 3.543 16.672 20.656 1 96.62 238 ASP B C 1
ATOM 3899 O O . ASP B 1 238 ? 4.598 17.219 20.984 1 96.62 238 ASP B O 1
ATOM 3903 N N . ARG B 1 239 ? 3.223 15.438 21 1 92.44 239 ARG B N 1
ATOM 3904 C CA . ARG B 1 239 ? 4.086 14.656 21.875 1 92.44 239 ARG B CA 1
ATOM 3905 C C . ARG B 1 239 ? 5.113 13.875 21.078 1 92.44 239 ARG B C 1
ATOM 3907 O O . ARG B 1 239 ? 5.895 13.102 21.641 1 92.44 239 ARG B O 1
ATOM 3914 N N . GLY B 1 240 ? 5.051 13.969 19.797 1 90.38 240 GLY B N 1
ATOM 3915 C CA . GLY B 1 240 ? 6.023 13.312 18.953 1 90.38 240 GLY B CA 1
ATOM 3916 C C . GLY B 1 240 ? 5.734 11.836 18.734 1 90.38 240 GLY B C 1
ATOM 3917 O O . GLY B 1 240 ? 6.645 11.055 18.469 1 90.38 240 GLY B O 1
ATOM 3918 N N . GLN B 1 241 ? 4.465 11.492 18.875 1 87.56 241 GLN B N 1
ATOM 3919 C CA . GLN B 1 241 ? 4.094 10.086 18.703 1 87.56 241 GLN B CA 1
ATOM 3920 C C . GLN B 1 241 ? 3.736 9.781 17.25 1 87.56 241 GLN B C 1
ATOM 3922 O O . GLN B 1 241 ? 2.971 10.523 16.625 1 87.56 241 GLN B O 1
ATOM 3927 N N . LEU B 1 242 ? 4.258 8.727 16.781 1 87.5 242 LEU B N 1
ATOM 3928 C CA . LEU B 1 242 ? 4.074 8.367 15.375 1 87.5 242 LEU B CA 1
ATOM 3929 C C . LEU B 1 242 ? 2.676 7.816 15.133 1 87.5 242 LEU B C 1
ATOM 3931 O O . LEU B 1 242 ? 2.023 8.172 14.148 1 87.5 242 LEU B O 1
ATOM 3935 N N . TYR B 1 243 ? 2.174 7.023 16.062 1 85.31 243 TYR B N 1
ATOM 3936 C CA . TYR B 1 243 ? 0.932 6.305 15.805 1 85.31 243 TYR B CA 1
ATOM 3937 C C . TYR B 1 243 ? -0.217 6.887 16.625 1 85.31 243 TYR B C 1
ATOM 3939 O O . TYR B 1 243 ? -0.05 7.215 17.797 1 85.31 243 TYR B O 1
ATOM 3947 N N . THR B 1 244 ? -1.328 7.074 15.969 1 86.19 244 THR B N 1
ATOM 3948 C CA . THR B 1 244 ? -2.604 7.285 16.641 1 86.19 244 THR B CA 1
ATOM 3949 C C . THR B 1 244 ? -3.596 6.184 16.281 1 86.19 244 THR B C 1
ATOM 3951 O O . THR B 1 244 ? -3.982 6.043 15.125 1 86.19 244 THR B O 1
ATOM 3954 N N . THR B 1 245 ? -3.959 5.371 17.266 1 75.5 245 THR B N 1
ATOM 3955 C CA . THR B 1 245 ? -4.996 4.355 17.125 1 75.5 245 THR B CA 1
ATOM 3956 C C . THR B 1 245 ? -6.113 4.59 18.141 1 75.5 245 THR B C 1
ATOM 3958 O O . THR B 1 245 ? -5.996 4.199 19.312 1 75.5 245 THR B O 1
ATOM 3961 N N . PRO B 1 246 ? -7.09 5.352 17.859 1 62.09 246 PRO B N 1
ATOM 3962 C CA . PRO B 1 246 ? -8.055 5.82 18.844 1 62.09 246 PRO B CA 1
ATOM 3963 C C . PRO B 1 246 ? -8.766 4.676 19.562 1 62.09 246 PRO B C 1
ATOM 3965 O O . PRO B 1 246 ? -9.133 4.805 20.734 1 62.09 246 PRO B O 1
ATOM 3968 N N . GLN B 1 247 ? -9.352 3.658 18.891 1 56.03 247 GLN B N 1
ATOM 3969 C CA . GLN B 1 247 ? -10.203 2.689 19.578 1 56.03 247 GLN B CA 1
ATOM 3970 C C . GLN B 1 247 ? -9.375 1.531 20.141 1 56.03 247 GLN B C 1
ATOM 3972 O O . GLN B 1 247 ? -8.461 1.044 19.469 1 56.03 247 GLN B O 1
ATOM 3977 N N . ILE B 1 248 ? -9.57 1.311 21.438 1 47.56 248 ILE B N 1
ATOM 3978 C CA . ILE B 1 248 ? -8.93 0.256 22.219 1 47.56 248 ILE B CA 1
ATOM 3979 C C . ILE B 1 248 ? -8.914 -1.042 21.422 1 47.56 248 ILE B C 1
ATOM 3981 O O . ILE B 1 248 ? -7.914 -1.76 21.406 1 47.56 248 ILE B O 1
ATOM 3985 N N . ASP B 1 249 ? -10.078 -1.319 20.891 1 43.25 249 ASP B N 1
ATOM 3986 C CA . ASP B 1 249 ? -10.195 -2.598 20.203 1 43.25 249 ASP B CA 1
ATOM 3987 C C . ASP B 1 249 ? -9.266 -2.654 18.984 1 43.25 249 ASP B C 1
ATOM 3989 O O . ASP B 1 249 ? -8.703 -3.707 18.688 1 43.25 249 ASP B O 1
ATOM 3993 N N . ALA B 1 250 ? -9.094 -1.494 18.391 1 46.94 250 ALA B N 1
ATOM 3994 C CA . ALA B 1 250 ? -8.188 -1.435 17.234 1 46.94 250 ALA B CA 1
ATOM 3995 C C . ALA B 1 250 ? -6.75 -1.733 17.656 1 46.94 250 ALA B C 1
ATOM 3997 O O . ALA B 1 250 ? -6.008 -2.391 16.922 1 46.94 250 ALA B O 1
ATOM 3998 N N . LYS B 1 251 ? -6.539 -1.336 18.844 1 44.12 251 LYS B N 1
ATOM 3999 C CA . LYS B 1 251 ? -5.211 -1.614 19.391 1 44.12 251 LYS B CA 1
ATOM 4000 C C . LYS B 1 251 ? -4.992 -3.113 19.562 1 44.12 251 LYS B C 1
ATOM 4002 O O . LYS B 1 251 ? -3.891 -3.619 19.328 1 44.12 251 LYS B O 1
ATOM 4007 N N . LEU B 1 252 ? -6.137 -3.768 19.953 1 43.19 252 LEU B N 1
ATOM 4008 C CA . LEU B 1 252 ? -6.043 -5.211 20.141 1 43.19 252 LEU B CA 1
ATOM 4009 C C . LEU B 1 252 ? -5.812 -5.914 18.797 1 43.19 252 LEU B C 1
ATOM 4011 O O . LEU B 1 252 ? -4.98 -6.82 18.703 1 43.19 252 LEU B O 1
ATOM 4015 N N . PHE B 1 253 ? -6.617 -5.504 17.875 1 44.09 253 PHE B N 1
ATOM 4016 C CA . PHE B 1 253 ? -6.488 -6.16 16.578 1 44.09 253 PHE B CA 1
ATOM 4017 C C . PHE B 1 253 ? -5.129 -5.867 15.953 1 44.09 253 PHE B C 1
ATOM 4019 O O . PHE B 1 253 ? -4.523 -6.742 15.336 1 44.09 253 PHE B O 1
ATOM 4026 N N . TRP B 1 254 ? -4.797 -4.703 16.219 1 47.78 254 TRP B N 1
ATOM 4027 C CA . TRP B 1 254 ? -3.457 -4.32 15.789 1 47.78 254 TRP B CA 1
ATOM 4028 C C . TRP B 1 254 ? -2.402 -5.211 16.438 1 47.78 254 TRP B C 1
ATOM 4030 O O . TRP B 1 254 ? -1.49 -5.695 15.758 1 47.78 254 TRP B O 1
ATOM 4040 N N . LEU B 1 255 ? -2.676 -5.441 17.719 1 44 255 LEU B N 1
ATOM 4041 C CA . LEU B 1 255 ? -1.781 -6.309 18.484 1 44 255 LEU B CA 1
ATOM 4042 C C . LEU B 1 255 ? -1.887 -7.75 18 1 44 255 LEU B C 1
ATOM 4044 O O . LEU B 1 255 ? -0.876 -8.453 17.891 1 44 255 LEU B O 1
ATOM 4048 N N . MET B 1 256 ? -3.133 -8.141 17.766 1 42.16 256 MET B N 1
ATOM 4049 C CA . MET B 1 256 ? -3.34 -9.531 17.359 1 42.16 256 MET B CA 1
ATOM 4050 C C . MET B 1 256 ? -2.695 -9.797 16 1 42.16 256 MET B C 1
ATOM 4052 O O . MET B 1 256 ? -2.08 -10.844 15.797 1 42.16 256 MET B O 1
ATOM 4056 N N . LYS B 1 257 ? -3.045 -9.039 15.102 1 44.41 257 LYS B N 1
ATOM 4057 C CA . LYS B 1 257 ? -2.43 -9.234 13.789 1 44.41 257 LYS B CA 1
ATOM 4058 C C . LYS B 1 257 ? -0.908 -9.234 13.891 1 44.41 257 LYS B C 1
ATOM 4060 O O . LYS B 1 257 ? -0.234 -9.992 13.195 1 44.41 257 LYS B O 1
ATOM 4065 N N . ARG B 1 258 ? -0.443 -8.406 14.758 1 45.47 258 ARG B N 1
ATOM 4066 C CA . ARG B 1 258 ? 0.996 -8.234 14.938 1 45.47 258 ARG B CA 1
ATOM 4067 C C . ARG B 1 258 ? 1.594 -9.406 15.703 1 45.47 258 ARG B C 1
ATOM 4069 O O . ARG B 1 258 ? 2.725 -9.82 15.438 1 45.47 258 ARG B O 1
ATOM 4076 N N . THR B 1 259 ? 0.801 -9.992 16.672 1 41.56 259 THR B N 1
ATOM 4077 C CA . THR B 1 259 ? 1.335 -11.016 17.562 1 41.56 259 THR B CA 1
ATOM 4078 C C . THR B 1 259 ? 1.179 -12.398 16.938 1 41.56 259 THR B C 1
ATOM 4080 O O . THR B 1 259 ? 1.994 -13.289 17.188 1 41.56 259 THR B O 1
ATOM 4083 N N . SER B 1 260 ? 0.104 -12.789 16.297 1 41.38 260 SER B N 1
ATOM 4084 C CA . SER B 1 260 ? -0.127 -14.094 15.68 1 41.38 260 SER B CA 1
ATOM 4085 C C . SER B 1 260 ? -0.854 -13.969 14.352 1 41.38 260 SER B C 1
ATOM 4087 O O . SER B 1 260 ? -2.053 -14.234 14.258 1 41.38 260 SER B O 1
ATOM 4089 N N . PRO B 1 261 ? -0.059 -13.453 13.422 1 42.75 261 PRO B N 1
ATOM 4090 C CA . PRO B 1 261 ? -0.704 -13.188 12.133 1 42.75 261 PRO B CA 1
ATOM 4091 C C . PRO B 1 261 ? -1.429 -14.406 11.578 1 42.75 261 PRO B C 1
ATOM 4093 O O . PRO B 1 261 ? -2.516 -14.281 11.008 1 42.75 261 PRO B O 1
ATOM 4096 N N . THR B 1 262 ? -0.781 -15.484 11.758 1 42.97 262 THR B N 1
ATOM 4097 C CA . THR B 1 262 ? -1.423 -16.703 11.289 1 42.97 262 THR B CA 1
ATOM 4098 C C . THR B 1 262 ? -2.764 -16.922 11.984 1 42.97 262 THR B C 1
ATOM 4100 O O . THR B 1 262 ? -3.758 -17.25 11.336 1 42.97 262 THR B O 1
ATOM 4103 N N . LEU B 1 263 ? -2.611 -16.703 13.281 1 43.38 263 LEU B N 1
ATOM 4104 C CA . LEU B 1 263 ? -3.846 -16.922 14.023 1 43.38 263 LEU B CA 1
ATOM 4105 C C . LEU B 1 263 ? -4.879 -15.859 13.68 1 43.38 263 LEU B C 1
ATOM 4107 O O . LEU B 1 263 ? -6.074 -16.156 13.594 1 43.38 263 LEU B O 1
ATOM 4111 N N . TYR B 1 264 ? -4.336 -14.688 13.508 1 42.81 264 TYR B N 1
ATOM 4112 C CA . TYR B 1 264 ? -5.223 -13.594 13.133 1 42.81 264 TYR B CA 1
ATOM 4113 C C . TYR B 1 264 ? -5.844 -13.836 11.766 1 42.81 264 TYR B C 1
ATOM 4115 O O . TYR B 1 264 ? -7.055 -13.688 11.594 1 42.81 264 TYR B O 1
ATOM 4123 N N . ALA B 1 265 ? -5.094 -14.188 10.805 1 42.47 265 ALA B N 1
ATOM 4124 C CA . ALA B 1 265 ? -5.617 -14.492 9.469 1 42.47 265 ALA B CA 1
ATOM 4125 C C . ALA B 1 265 ? -6.59 -15.664 9.516 1 42.47 265 ALA B C 1
ATOM 4127 O O . ALA B 1 265 ? -7.617 -15.656 8.836 1 42.47 265 ALA B O 1
ATOM 4128 N N . LYS B 1 266 ? -6.152 -16.625 10.273 1 44.25 266 LYS B N 1
ATOM 4129 C CA . LYS B 1 266 ? -7.051 -17.75 10.453 1 44.25 266 LYS B CA 1
ATOM 4130 C C . LYS B 1 266 ? -8.359 -17.328 11.109 1 44.25 266 LYS B C 1
ATOM 4132 O O . LYS B 1 266 ? -9.438 -17.781 10.727 1 44.25 266 LYS B O 1
ATOM 4137 N N . PHE B 1 267 ? -8.164 -16.391 12.102 1 41.66 267 PHE B N 1
ATOM 4138 C CA . PHE B 1 267 ? -9.344 -15.922 12.82 1 41.66 267 PHE B CA 1
ATOM 4139 C C . PHE B 1 267 ? -10.25 -15.109 11.898 1 41.66 267 PHE B C 1
ATOM 4141 O O . PHE B 1 267 ? -11.469 -15.281 11.906 1 41.66 267 PHE B O 1
ATOM 4148 N N . LEU B 1 268 ? -9.664 -14.305 11.219 1 42.75 268 LEU B N 1
ATOM 4149 C CA . LEU B 1 268 ? -10.453 -13.508 10.289 1 42.75 268 LEU B CA 1
ATOM 4150 C C . LEU B 1 268 ? -11.117 -14.398 9.242 1 42.75 268 LEU B C 1
ATOM 4152 O O . LEU B 1 268 ? -12.281 -14.195 8.891 1 42.75 268 LEU B O 1
ATOM 4156 N N . GLY B 1 269 ? -10.398 -15.297 8.625 1 40.53 269 GLY B N 1
ATOM 4157 C CA . GLY B 1 269 ? -10.945 -16.266 7.699 1 40.53 269 GLY B CA 1
ATOM 4158 C C . GLY B 1 269 ? -12.094 -17.078 8.289 1 40.53 269 GLY B C 1
ATOM 4159 O O . GLY B 1 269 ? -13.125 -17.266 7.645 1 40.53 269 GLY B O 1
ATOM 4160 N N . LEU B 1 270 ? -11.719 -17.578 9.492 1 39.31 270 LEU B N 1
ATOM 4161 C CA . LEU B 1 270 ? -12.75 -18.375 10.156 1 39.31 270 LEU B CA 1
ATOM 4162 C C . LEU B 1 270 ? -13.984 -17.531 10.453 1 39.31 270 LEU B C 1
ATOM 4164 O O . LEU B 1 270 ? -15.109 -17.984 10.266 1 39.31 270 LEU B O 1
ATOM 4168 N N . SER B 1 271 ? -13.719 -16.375 10.969 1 39.09 271 SER B N 1
ATOM 4169 C CA . SER B 1 271 ? -14.844 -15.516 11.305 1 39.09 271 SER B CA 1
ATOM 4170 C C . SER B 1 271 ? -15.648 -15.148 10.062 1 39.09 271 SER B C 1
ATOM 4172 O O . SER B 1 271 ? -16.875 -15.062 10.109 1 39.09 271 SER B O 1
ATOM 4174 N N . TYR B 1 272 ? -14.953 -14.961 9.047 1 40.38 272 TYR B N 1
ATOM 4175 C CA . TYR B 1 272 ? -15.617 -14.648 7.785 1 40.38 272 TYR B CA 1
ATOM 4176 C C . TYR B 1 272 ? -16.453 -15.836 7.297 1 40.38 272 TYR B C 1
ATOM 4178 O O . TYR B 1 272 ? -17.547 -15.648 6.754 1 40.38 272 TYR B O 1
ATOM 4186 N N . GLN B 1 273 ? -15.945 -17.047 7.434 1 40.19 273 GLN B N 1
ATOM 4187 C CA . GLN B 1 273 ? -16.703 -18.234 7.062 1 40.19 273 GLN B CA 1
ATOM 4188 C C . GLN B 1 273 ? -17.922 -18.406 7.953 1 40.19 273 GLN B C 1
ATOM 4190 O O . GLN B 1 273 ? -18.969 -18.891 7.504 1 40.19 273 GLN B O 1
ATOM 4195 N N . LEU B 1 274 ? -17.781 -18.141 9.234 1 38.06 274 LEU B N 1
ATOM 4196 C CA . LEU B 1 274 ? -18.875 -18.375 10.18 1 38.06 274 LEU B CA 1
ATOM 4197 C C . LEU B 1 274 ? -19.969 -17.328 10.031 1 38.06 274 LEU B C 1
ATOM 4199 O O . LEU B 1 274 ? -21.125 -17.594 10.32 1 38.06 274 LEU B O 1
ATOM 4203 N N . PHE B 1 275 ? -19.641 -16.25 9.664 1 34.22 275 PHE B N 1
ATOM 4204 C CA . PHE B 1 275 ? -20.656 -15.211 9.648 1 34.22 275 PHE B CA 1
ATOM 4205 C C . PHE B 1 275 ? -21.281 -15.062 8.266 1 34.22 275 PHE B C 1
ATOM 4207 O O . PHE B 1 275 ? -22.203 -14.273 8.07 1 34.22 275 PHE B O 1
ATOM 4214 N N . LYS B 1 276 ? -20.781 -15.75 7.312 1 35.25 276 LYS B N 1
ATOM 4215 C CA . LYS B 1 276 ? -21.594 -15.852 6.102 1 35.25 276 LYS B CA 1
ATOM 4216 C C . LYS B 1 276 ? -22.25 -17.219 6.004 1 35.25 276 LYS B C 1
ATOM 4218 O O . LYS B 1 276 ? -21.609 -18.25 6.191 1 35.25 276 LYS B O 1
#

Radius of gyration: 23.57 Å; Cα contacts (8 Å, |Δi|>4): 1261; chains: 2; bounding box: 54×81×61 Å

Organism: Acinetobacter baumannii (strain ATCC 19606 / DSM 30007 / JCM 6841 / CCUG 19606 / CIP 70.34 / NBRC 109757 / NCIMB 12457 / NCTC 12156 / 81) (NCBI:txid575584)

pLDDT: mean 80.38, std 23.13, range [22.2, 98.94]